Protein AF-A0A6J3MDN6-F1 (afdb_monomer_lite)

Foldseek 3Di:
DDDDDDCAFKAPPHDQDDLVNSLVVVLVVLCVVCVPPLQAADADAEAACRLLSVLLNLLVCVVPPVSSNQSHAHYAYHLYQLQAWDDCLQVCVLQVLRVPDPRMDGNCNHSPCRHHPNVVSVVSSVSSVVVCVVPSHDHAYEFEAEDDFDPPCVVSPDPPDDGHQTHDPVRRDDPSHPHYDYDDHGSVPLVPAPDCPGPSNCVVVVVVVVSVVVVVVVVVVPDDPDPDDDDDDDDDDDDDDDDDDDDDDDDDDDDDDDDDDDDDDDDDDDDDQDDDQPAFPWDFDLPKDWDQPPPPDDDDQFFPAKAAALQRQKIWTHFQVFIWIFGPVCPPVPTLTQGGADDDPPKGWDDWYHYPFKIKTWIDDPQKIKIWIWGRDPDSNDDNVNTDTQDIDIDPSQKYWDEWEWADDPFWIKIWTWMDGNDDPTQATWIWIKIWGPPDDPDRIDIDIDTLQADDPPDDDDDDGRDGHAGGWDYWYAENVRQKIWTWGAHPPQQFIWIWIFGADPVRPDGTDIDIPCVRRVVPVPRDDFFWQDKHWAAAPVRWIKMWIFTQDTPCCVPPQAGAIWIATDDPDGRPDPVLRTDGLRLQGPDDANGWQDKEAQNNNQKIWTAGPQGWIFMFTWDQDPSNYIYGPPRHTHTSPPRDSQAPASNNKYWYARNPFRWIWIAHRSGIIIITGTDGD

Secondary structure (DSSP, 8-state):
---------BSTT-----HHHHHHHHHHHHHHTTTTTTTS-EEEEEETHHHHHHHHHHHHHHHH-HHHHHTEEEEEEES--TT---HHHHTTHHHHHHHTSTT--B-THHHHTTSTT-HHHHHHHHHHHHHHHTSS---EEEEEEE-S-B-GGGGGT-SSSPPB-SS-HHHH--TT-SEEEEESS-TTTTT--SSTT-HHHHHHHHHHHHHHHHHHHHHHT---------------PPP---------------------PPPPPPPP--------------EE-S--EEEE-----SS-S--SEEEE-TTSSEEEEE-SS-EEEEEGGGTTSS--EEPPPP--TT-EEEEEEE-SSEEEEEEEETTEEEEEEEEPPSSTT--GGG--EEEEEE--TTEEEEEEEEEE-SS-EEEEEEEEESSTT--SEEEEEEEE-TT-SSSS--EEEEESS-----S-SS-------SSEEEEEEE-TTSSEEEEEEE-TTT--EEEEEEE--TT-SS---EEE-HHHHHHS-SS-S--EEEEEEEE-TTS-EEEEEEEPPPTTHHHH-S--EEEEE-SSSPPSSTTTT-EE-GGGGSSS-S-EEEEEE-TTSSEEEEEETTS-EEEEE-EE-TTS-EE-SSS--EE-TT--S--S-TTS-EEEE-TTT--EEEE-TT-EEEEE-EE--

Radius of gyration: 30.03 Å; chains: 1; bounding box: 75×97×75 Å

pLDDT: mean 70.14, std 20.91, range [23.02, 98.25]

InterPro domains:
  IPR029058 Alpha/Beta hydrolase fold [G3DSA:3.40.50.1820] (4-197)
  IPR029058 Alpha/Beta hydrolase fold [SSF53474] (26-136)
  IPR052374 SERAC1 [PTHR48182] (1-231)

Structure (mmCIF, N/CA/C/O backbone):
data_AF-A0A6J3MDN6-F1
#
_entry.id   AF-A0A6J3MDN6-F1
#
loop_
_atom_site.group_PDB
_atom_site.id
_atom_site.type_symbol
_atom_site.label_atom_id
_atom_site.label_alt_id
_atom_site.label_comp_id
_atom_site.label_asym_id
_atom_site.label_entity_id
_atom_site.label_seq_id
_atom_site.pdbx_PDB_ins_code
_atom_site.Cartn_x
_atom_site.Cartn_y
_atom_site.Cartn_z
_atom_site.occupancy
_atom_site.B_iso_or_equiv
_atom_site.auth_seq_id
_atom_site.auth_comp_id
_atom_site.auth_asym_id
_atom_site.auth_atom_id
_atom_site.pdbx_PDB_model_num
ATOM 1 N N . MET A 1 1 ? -4.672 9.178 0.310 1.00 64.75 1 MET A N 1
ATOM 2 C CA . MET A 1 1 ? -4.820 10.138 1.426 1.00 64.75 1 MET A CA 1
ATOM 3 C C . MET A 1 1 ? -6.049 9.750 2.227 1.00 64.75 1 MET A C 1
ATOM 5 O O . MET A 1 1 ? -7.086 9.525 1.617 1.00 64.75 1 MET A O 1
ATOM 9 N N . ILE A 1 2 ? -5.933 9.685 3.551 1.00 80.25 2 ILE A N 1
ATOM 10 C CA . ILE A 1 2 ? -7.068 9.626 4.483 1.00 80.25 2 ILE A CA 1
ATOM 11 C C . ILE A 1 2 ? -7.123 10.991 5.181 1.00 80.25 2 ILE A C 1
ATOM 13 O O . ILE A 1 2 ? -6.073 11.559 5.481 1.00 80.25 2 ILE A O 1
ATOM 17 N N . TYR A 1 3 ? -8.317 11.538 5.413 1.00 82.50 3 TYR A N 1
ATOM 18 C CA . TYR A 1 3 ? -8.495 12.761 6.198 1.00 82.50 3 TYR A CA 1
ATOM 19 C C . TYR A 1 3 ? -9.283 12.446 7.470 1.00 82.50 3 TYR A C 1
ATOM 21 O O . TYR A 1 3 ? -10.496 12.259 7.426 1.00 82.50 3 TYR A O 1
ATOM 29 N N . GLY A 1 4 ? -8.568 12.377 8.592 1.00 84.56 4 GLY A N 1
ATOM 30 C CA . GLY A 1 4 ? -9.153 12.363 9.929 1.00 84.56 4 GLY A CA 1
ATOM 31 C C . GLY A 1 4 ? -9.224 13.771 10.519 1.00 84.56 4 GLY A C 1
ATOM 32 O O . GLY A 1 4 ? -8.391 14.632 10.218 1.00 84.56 4 GLY A O 1
ATOM 33 N N . TYR A 1 5 ? -10.211 13.985 11.381 1.00 83.06 5 TYR A N 1
ATOM 34 C CA . TYR A 1 5 ? -10.397 15.188 12.183 1.00 83.06 5 TYR A CA 1
ATOM 35 C C . TYR A 1 5 ? -10.904 14.776 13.566 1.00 83.06 5 TYR A C 1
ATOM 37 O O . TYR A 1 5 ? -11.655 13.810 13.693 1.00 83.06 5 TYR A O 1
ATOM 45 N N . GLU A 1 6 ? -10.485 15.495 14.601 1.00 81.75 6 GLU A N 1
ATOM 46 C CA . GLU A 1 6 ? -10.986 15.270 15.953 1.00 81.75 6 GLU A CA 1
ATOM 47 C C . GLU A 1 6 ? -12.435 15.769 16.044 1.00 81.75 6 GLU A C 1
ATOM 49 O O . GLU A 1 6 ? -12.764 16.886 15.640 1.00 81.75 6 GLU A O 1
ATOM 54 N N . SER A 1 7 ? -13.316 14.898 16.530 1.00 79.00 7 SER A N 1
ATOM 55 C CA . SER A 1 7 ? -14.766 15.117 16.606 1.00 79.00 7 SER A CA 1
ATOM 56 C C . SER A 1 7 ? -15.358 14.547 17.897 1.00 79.00 7 SER A C 1
ATOM 58 O O . SER A 1 7 ? -16.512 14.114 17.936 1.00 79.00 7 SER A O 1
ATOM 60 N N . GLN A 1 8 ? -14.541 14.486 18.951 1.00 84.25 8 GLN A N 1
ATOM 61 C CA . GLN A 1 8 ? -14.957 14.019 20.263 1.00 84.25 8 GLN A CA 1
ATOM 62 C C . GLN A 1 8 ? -15.894 15.049 20.900 1.00 84.25 8 GLN A C 1
ATOM 64 O O . GLN A 1 8 ? -15.487 16.143 21.276 1.00 84.25 8 GLN A O 1
ATOM 69 N N . TRP A 1 9 ? -17.170 14.684 21.005 1.00 84.19 9 TRP A N 1
ATOM 70 C CA . TRP A 1 9 ? -18.239 15.554 21.497 1.00 84.19 9 TRP A CA 1
ATOM 71 C C . TRP A 1 9 ? -18.623 15.275 22.962 1.00 84.19 9 TRP A C 1
ATOM 73 O O . TRP A 1 9 ? -19.384 16.046 23.543 1.00 84.19 9 TRP A O 1
ATOM 83 N N . LYS A 1 10 ? -18.101 14.197 23.572 1.00 83.25 10 LYS A N 1
ATOM 84 C CA . LYS A 1 10 ? -18.264 13.883 25.003 1.00 83.25 10 LYS A CA 1
ATOM 85 C C . LYS A 1 10 ? -16.946 13.493 25.687 1.00 83.25 10 LYS A C 1
ATOM 87 O O . LYS A 1 10 ? -16.038 12.968 25.040 1.00 83.25 10 LYS A O 1
ATOM 92 N N . GLY A 1 11 ? -16.872 13.703 26.998 1.00 84.25 11 GLY A N 1
ATOM 93 C CA . GLY A 1 11 ? -15.732 13.354 27.850 1.00 84.25 11 GLY A CA 1
ATOM 94 C C . GLY A 1 11 ? -14.753 14.517 28.087 1.00 84.25 11 GLY A C 1
ATOM 95 O O . GLY A 1 11 ? -14.971 15.617 27.585 1.00 84.25 11 GLY A O 1
ATOM 96 N N . PRO A 1 12 ? -13.668 14.294 28.852 1.00 73.31 12 PRO A N 1
ATOM 97 C CA . PRO A 1 12 ? -12.763 15.356 29.313 1.00 73.31 12 PRO A CA 1
ATOM 98 C C . PRO A 1 12 ? -11.936 16.023 28.203 1.00 73.31 12 PRO A C 1
ATOM 100 O O . PRO A 1 12 ? -11.346 17.072 28.432 1.00 73.31 12 PRO A O 1
ATOM 103 N N . GLU A 1 13 ? -11.901 15.430 27.008 1.00 79.62 13 GLU A N 1
ATOM 104 C CA . GLU A 1 13 ? -11.239 15.964 25.809 1.00 79.62 13 GLU A CA 1
ATOM 105 C C . GLU A 1 13 ? -12.281 16.396 24.753 1.00 79.62 13 GLU A C 1
ATOM 107 O O . GLU A 1 13 ? -12.046 16.319 23.550 1.00 79.62 13 GLU A O 1
ATOM 112 N N . SER A 1 14 ? -13.481 16.807 25.192 1.00 77.50 14 SER A N 1
ATOM 113 C CA . SER A 1 14 ? -14.555 17.232 24.285 1.00 77.50 14 SER A CA 1
ATOM 114 C C . SER A 1 14 ? -14.257 18.575 23.602 1.00 77.50 14 SER A C 1
ATOM 116 O O . SER A 1 14 ? -13.833 19.544 24.233 1.00 77.50 14 SER A O 1
ATOM 118 N N . LEU A 1 15 ? -14.501 18.644 22.291 1.00 78.31 15 LEU A N 1
ATOM 119 C CA . LEU A 1 15 ? -14.135 19.779 21.445 1.00 78.31 15 LEU A CA 1
ATOM 120 C C . LEU A 1 15 ? -15.362 20.447 20.816 1.00 78.31 15 LEU A C 1
ATOM 122 O O . LEU A 1 15 ? -16.184 19.800 20.167 1.00 78.31 15 LEU A O 1
ATOM 126 N N . THR A 1 16 ? -15.431 21.775 20.910 1.00 79.56 16 THR A N 1
ATOM 127 C CA . THR A 1 16 ? -16.386 22.591 20.146 1.00 79.56 16 THR A CA 1
ATOM 128 C C . THR A 1 16 ? -15.882 22.759 18.709 1.00 79.56 16 THR A C 1
ATOM 130 O O . THR A 1 16 ? -15.115 23.676 18.414 1.00 79.56 16 THR A O 1
ATOM 133 N N . VAL A 1 17 ? -16.294 21.866 17.804 1.00 80.50 17 VAL A N 1
ATOM 134 C CA . VAL A 1 17 ? -15.874 21.871 16.388 1.00 80.50 17 VAL A CA 1
ATOM 135 C C . VAL A 1 17 ? -17.086 21.973 15.461 1.00 80.50 17 VAL A C 1
ATOM 137 O O . VAL A 1 17 ? -18.039 21.210 15.592 1.00 80.50 17 VAL A O 1
ATOM 140 N N . THR A 1 18 ? -17.044 22.884 14.482 1.00 87.12 18 THR A N 1
ATOM 141 C CA . THR A 1 18 ? -18.103 23.020 13.464 1.00 87.12 18 THR A CA 1
ATOM 142 C C . THR A 1 18 ? -17.708 22.396 12.122 1.00 87.12 18 THR A C 1
ATOM 144 O O . THR A 1 18 ? -16.523 22.322 11.781 1.00 87.12 18 THR A O 1
ATOM 147 N N . ILE A 1 19 ? -18.708 22.052 11.295 1.00 91.12 19 ILE A N 1
ATOM 148 C CA . ILE A 1 19 ? -18.512 21.637 9.890 1.00 91.12 19 ILE A CA 1
ATOM 149 C C . ILE A 1 19 ? -17.629 22.647 9.143 1.00 91.12 19 ILE A C 1
ATOM 151 O O . ILE A 1 19 ? -16.761 22.252 8.372 1.00 91.12 19 ILE A O 1
ATOM 155 N N . THR A 1 20 ? -17.812 23.948 9.389 1.00 91.31 20 THR A N 1
ATOM 156 C CA . THR A 1 20 ? -17.046 25.027 8.748 1.00 91.31 20 THR A CA 1
ATOM 157 C C . THR A 1 20 ? -15.558 24.948 9.081 1.00 91.31 20 THR A C 1
ATOM 159 O O . THR A 1 20 ? -14.728 25.069 8.181 1.00 91.31 20 THR A O 1
ATOM 162 N N . ASN A 1 21 ? -15.199 24.693 10.345 1.00 90.69 21 ASN A N 1
ATOM 163 C CA . ASN A 1 21 ? -13.796 24.556 10.749 1.00 90.69 21 ASN A CA 1
ATOM 164 C C . ASN A 1 21 ? -13.150 23.323 10.101 1.00 90.69 21 ASN A C 1
ATOM 166 O O . ASN A 1 21 ? -12.039 23.417 9.575 1.00 90.69 21 ASN A O 1
ATOM 170 N N . ILE A 1 22 ? -13.858 22.189 10.093 1.00 93.12 22 ILE A N 1
ATOM 171 C CA . ILE A 1 22 ? -13.362 20.935 9.509 1.00 93.12 22 ILE A CA 1
ATOM 172 C C . ILE A 1 22 ? -13.231 21.078 7.988 1.00 93.12 22 ILE A C 1
ATOM 174 O O . ILE A 1 22 ? -12.186 20.757 7.431 1.00 93.12 22 ILE A O 1
ATOM 178 N N . ALA A 1 23 ? -14.235 21.634 7.307 1.00 95.00 23 ALA A N 1
ATOM 179 C CA . ALA A 1 23 ? -14.213 21.828 5.860 1.00 95.00 23 ALA A CA 1
ATOM 180 C C . ALA A 1 23 ? -13.116 22.814 5.418 1.00 95.00 23 ALA A C 1
ATOM 182 O O . ALA A 1 23 ? -12.442 22.553 4.424 1.00 95.00 23 ALA A O 1
ATOM 183 N N . HIS A 1 24 ? -12.857 23.896 6.165 1.00 93.94 24 HIS A N 1
ATOM 184 C CA . HIS A 1 24 ? -11.701 24.760 5.891 1.00 93.94 24 HIS A CA 1
ATOM 185 C C . HIS A 1 24 ? -10.365 24.054 6.156 1.00 93.94 24 HIS A C 1
ATOM 187 O O . HIS A 1 24 ? -9.468 24.148 5.324 1.00 93.94 24 HIS A O 1
ATOM 193 N N . SER A 1 25 ? -10.233 23.304 7.255 1.00 93.25 25 SER A N 1
ATOM 194 C CA . SER A 1 25 ? -9.040 22.493 7.551 1.00 93.25 25 SER A CA 1
ATOM 195 C C . SER A 1 25 ? -8.754 21.468 6.443 1.00 93.25 25 SER A C 1
ATOM 197 O O . SER A 1 25 ? -7.619 21.354 5.974 1.00 93.25 25 SER A O 1
ATOM 199 N N . PHE A 1 26 ? -9.792 20.777 5.966 1.00 94.94 26 PHE A N 1
ATOM 200 C CA . PHE A 1 26 ? -9.734 19.871 4.823 1.00 94.94 26 PHE A CA 1
ATOM 201 C C . PHE A 1 26 ? -9.300 20.596 3.548 1.00 94.94 26 PHE A C 1
ATOM 203 O O . PHE A 1 26 ? -8.342 20.161 2.917 1.00 94.94 26 PHE A O 1
ATOM 210 N N . VAL A 1 27 ? -9.943 21.713 3.188 1.00 94.81 27 VAL A N 1
ATOM 211 C CA . VAL A 1 27 ? -9.616 22.475 1.971 1.00 94.81 27 VAL A CA 1
ATOM 212 C C . VAL A 1 27 ? -8.177 22.993 2.001 1.00 94.81 27 VAL A C 1
ATOM 214 O O . VAL A 1 27 ? -7.449 22.772 1.037 1.00 94.81 27 VAL A O 1
ATOM 217 N N . THR A 1 28 ? -7.718 23.594 3.101 1.00 92.44 28 THR A N 1
ATOM 218 C CA . THR A 1 28 ? -6.334 24.084 3.228 1.00 92.44 28 THR A CA 1
ATOM 219 C C . THR A 1 28 ? -5.315 22.952 3.073 1.00 92.44 28 THR A C 1
ATOM 221 O O . THR A 1 28 ? -4.366 23.083 2.300 1.00 92.44 28 THR A O 1
ATOM 224 N N . ARG A 1 29 ? -5.523 21.807 3.743 1.00 90.56 29 ARG A N 1
ATOM 225 C CA . ARG A 1 29 ? -4.635 20.638 3.592 1.00 90.56 29 ARG A CA 1
ATOM 226 C C . ARG A 1 29 ? -4.710 20.040 2.184 1.00 90.56 29 ARG A C 1
ATOM 228 O O . ARG A 1 29 ? -3.683 19.629 1.654 1.00 90.56 29 ARG A O 1
ATOM 235 N N . LEU A 1 30 ? -5.889 20.019 1.564 1.00 91.12 30 LEU A N 1
ATOM 236 C CA . LEU A 1 30 ? -6.087 19.542 0.196 1.00 91.12 30 LEU A CA 1
ATOM 237 C C . LEU A 1 30 ? -5.346 20.413 -0.826 1.00 91.12 30 LEU A C 1
ATOM 239 O O . LEU A 1 30 ? -4.750 19.868 -1.747 1.00 91.12 30 LEU A O 1
ATOM 243 N N . ILE A 1 31 ? -5.353 21.739 -0.667 1.00 89.25 31 ILE A N 1
ATOM 244 C CA . ILE A 1 31 ? -4.628 22.663 -1.552 1.00 89.25 31 ILE A CA 1
ATOM 245 C C . ILE A 1 31 ? -3.118 22.450 -1.424 1.00 89.25 31 ILE A C 1
ATOM 247 O O . ILE A 1 31 ? -2.460 22.237 -2.438 1.00 89.25 31 ILE A O 1
ATOM 251 N N . ALA A 1 32 ? -2.583 22.399 -0.200 1.00 85.81 32 ALA A N 1
ATOM 252 C CA . ALA A 1 32 ? -1.160 22.130 0.035 1.00 85.81 32 ALA A CA 1
ATOM 253 C C . ALA A 1 32 ? -0.716 20.772 -0.552 1.00 85.81 32 ALA A C 1
ATOM 255 O O . ALA A 1 32 ? 0.330 20.664 -1.181 1.00 85.81 32 ALA A O 1
ATOM 256 N N . GLN A 1 33 ? -1.551 19.733 -0.440 1.00 82.44 33 GLN A N 1
ATOM 257 C CA . GLN A 1 33 ? -1.310 18.427 -1.075 1.00 82.44 33 GLN A CA 1
ATOM 258 C C . GLN A 1 33 ? -1.464 18.435 -2.612 1.00 82.44 33 GLN A C 1
ATOM 260 O O . GLN A 1 33 ? -1.133 17.445 -3.266 1.00 82.44 33 GLN A O 1
ATOM 265 N N . ARG A 1 34 ? -1.982 19.516 -3.210 1.00 80.88 34 ARG A N 1
ATOM 266 C CA . ARG A 1 34 ? -2.258 19.633 -4.653 1.00 80.88 34 ARG A CA 1
ATOM 267 C C . ARG A 1 34 ? -1.431 20.668 -5.393 1.00 80.88 34 ARG A C 1
ATOM 269 O O . ARG A 1 34 ? -1.434 20.608 -6.618 1.00 80.88 34 ARG A O 1
ATOM 276 N N . GLU A 1 35 ? -0.710 21.539 -4.703 1.00 71.25 35 GLU A N 1
ATOM 277 C CA . GLU A 1 35 ? 0.215 22.524 -5.279 1.00 71.25 35 GLU A CA 1
ATOM 278 C C . GLU A 1 35 ? 1.089 21.922 -6.398 1.00 71.25 35 GLU A C 1
ATOM 280 O O . GLU A 1 35 ? 1.157 22.448 -7.506 1.00 71.25 35 GLU A O 1
ATOM 285 N N . HIS A 1 36 ? 1.618 20.721 -6.157 1.00 56.50 36 HIS A N 1
ATOM 286 C CA . HIS A 1 36 ? 2.490 19.991 -7.080 1.00 56.50 36 HIS A CA 1
ATOM 287 C C . HIS A 1 36 ? 1.754 19.071 -8.079 1.00 56.50 36 HIS A C 1
ATOM 289 O O . HIS A 1 36 ? 2.370 18.531 -8.991 1.00 56.50 36 HIS A O 1
ATOM 295 N N . SER A 1 37 ? 0.437 18.875 -7.940 1.00 65.00 37 SER A N 1
ATOM 296 C CA . SER A 1 37 ? -0.338 17.898 -8.729 1.00 65.00 37 SER A CA 1
ATOM 297 C C . SER A 1 37 ? -1.738 18.416 -9.130 1.00 65.00 37 SER A C 1
ATOM 299 O O . SER A 1 37 ? -2.690 17.650 -9.304 1.00 65.00 37 SER A O 1
ATOM 301 N N . GLY A 1 38 ? -1.878 19.735 -9.317 1.00 64.06 38 GLY A N 1
ATOM 302 C CA . GLY A 1 38 ? -3.159 20.455 -9.427 1.00 64.06 38 GLY A CA 1
ATOM 303 C C . GLY A 1 38 ? -4.110 20.017 -10.552 1.00 64.06 38 GLY A C 1
ATOM 304 O O . GLY A 1 38 ? -5.317 20.229 -10.446 1.00 64.06 38 GLY A O 1
ATOM 305 N N . LYS A 1 39 ? -3.617 19.320 -11.587 1.00 71.25 39 LYS A N 1
ATOM 306 C CA . LYS A 1 39 ? -4.426 18.755 -12.693 1.00 71.25 39 LYS A CA 1
ATOM 307 C C . LYS A 1 39 ? -4.734 17.252 -12.550 1.00 71.25 39 LYS A C 1
ATOM 309 O O . LYS A 1 39 ? -5.335 16.661 -13.448 1.00 71.25 39 LYS A O 1
ATOM 314 N N . ARG A 1 40 ? -4.317 16.599 -11.457 1.00 84.19 40 ARG A N 1
ATOM 315 C CA . ARG A 1 40 ? -4.573 15.169 -11.192 1.00 84.19 40 ARG A CA 1
ATOM 316 C C . ARG A 1 40 ? -6.034 14.967 -10.754 1.00 84.19 40 ARG A C 1
ATOM 318 O O . ARG A 1 40 ? -6.407 15.576 -9.746 1.00 84.19 40 ARG A O 1
ATOM 325 N N . PRO A 1 41 ? -6.849 14.155 -11.461 1.00 90.38 41 PRO A N 1
ATOM 326 C CA . PRO A 1 41 ? -8.233 13.889 -11.068 1.00 90.38 41 PRO A CA 1
ATOM 327 C C . PRO A 1 41 ? -8.336 13.247 -9.682 1.00 90.38 41 PRO A C 1
ATOM 329 O O . PRO A 1 41 ? -7.453 12.486 -9.287 1.00 90.38 41 PRO A O 1
ATOM 332 N N . MET A 1 42 ? -9.420 13.533 -8.966 1.00 93.69 42 MET A N 1
ATOM 333 C CA . MET A 1 42 ? -9.696 13.016 -7.625 1.00 93.69 42 MET A CA 1
ATOM 334 C C . MET A 1 42 ? -11.034 12.291 -7.562 1.00 93.69 42 MET A C 1
ATOM 336 O O . MET A 1 42 ? -12.020 12.728 -8.156 1.00 93.69 42 MET A O 1
ATOM 340 N N . ILE A 1 43 ? -11.056 11.218 -6.778 1.00 96.06 43 ILE A N 1
ATOM 341 C CA . ILE A 1 43 ? -12.267 10.555 -6.305 1.00 96.06 43 ILE A CA 1
ATOM 342 C C . ILE A 1 43 ? -12.206 10.635 -4.784 1.00 96.06 43 ILE A C 1
ATOM 344 O O . ILE A 1 43 ? -11.225 10.185 -4.191 1.00 96.06 43 ILE A O 1
ATOM 348 N N . PHE A 1 44 ? -13.218 11.227 -4.159 1.00 97.50 44 PHE A N 1
ATOM 349 C CA . PHE A 1 44 ? -13.346 11.227 -2.705 1.00 97.50 44 PHE A CA 1
ATOM 350 C C . PHE A 1 44 ? -14.300 10.127 -2.260 1.00 97.50 44 PHE A C 1
ATOM 352 O O . PHE A 1 44 ? -15.334 9.909 -2.888 1.00 97.50 44 PHE A O 1
ATOM 359 N N . VAL A 1 45 ? -13.956 9.468 -1.156 1.00 97.12 45 VAL A N 1
ATOM 360 C CA . VAL A 1 45 ? -14.808 8.496 -0.470 1.00 97.12 45 VAL A CA 1
ATOM 361 C C . VAL A 1 45 ? -15.047 9.016 0.943 1.00 97.12 45 VAL A C 1
ATOM 363 O O . VAL A 1 45 ? -14.091 9.355 1.640 1.00 97.12 45 VAL A O 1
ATOM 366 N N . ALA A 1 46 ? -16.308 9.116 1.348 1.00 97.12 46 ALA A N 1
ATOM 367 C CA . ALA A 1 46 ? -16.723 9.679 2.625 1.00 97.12 46 ALA A CA 1
ATOM 368 C C . ALA A 1 46 ? -17.843 8.849 3.265 1.00 97.12 46 ALA A C 1
ATOM 370 O O . ALA A 1 46 ? -18.681 8.266 2.581 1.00 97.12 46 ALA A O 1
ATOM 371 N N . HIS A 1 47 ? -17.865 8.817 4.595 1.00 95.00 47 HIS A N 1
ATOM 372 C CA . HIS A 1 47 ? -18.843 8.084 5.402 1.00 95.00 47 HIS A CA 1
ATOM 373 C C . HIS A 1 47 ? -19.467 9.019 6.438 1.00 95.00 47 HIS A C 1
ATOM 375 O O . HIS A 1 47 ? -18.777 9.896 6.968 1.00 95.00 47 HIS A O 1
ATOM 381 N N . CYS A 1 48 ? -20.764 8.841 6.711 1.00 92.75 48 CYS A N 1
ATOM 382 C CA . CYS A 1 48 ? -21.510 9.589 7.722 1.00 92.75 48 CYS A CA 1
ATOM 383 C C . CYS A 1 48 ? -21.271 11.115 7.583 1.00 92.75 48 CYS A C 1
ATOM 385 O O . CYS A 1 48 ? -21.322 11.663 6.474 1.00 92.75 48 CYS A O 1
ATOM 387 N N . PHE A 1 49 ? -20.961 11.791 8.693 1.00 92.56 49 PHE A N 1
ATOM 388 C CA . PHE A 1 49 ? -20.646 13.218 8.813 1.00 92.56 49 PHE A CA 1
ATOM 389 C C . PHE A 1 49 ? -19.539 13.699 7.860 1.00 92.56 49 PHE A C 1
ATOM 391 O O . PHE A 1 49 ? -19.582 14.834 7.381 1.00 92.56 49 PHE A O 1
ATOM 398 N N . GLY A 1 50 ? -18.572 12.836 7.527 1.00 94.50 50 GLY A N 1
ATOM 399 C CA . GLY A 1 50 ? -17.487 13.168 6.603 1.00 94.50 50 GLY A CA 1
ATOM 400 C C . GLY A 1 50 ? -17.992 13.575 5.214 1.00 94.50 50 GLY A C 1
ATOM 401 O O . GLY A 1 50 ? -17.356 14.385 4.545 1.00 94.50 50 GLY A O 1
ATOM 402 N N . GLY A 1 51 ? -19.166 13.087 4.797 1.00 96.56 51 GLY A N 1
ATOM 403 C CA . GLY A 1 51 ? -19.794 13.509 3.545 1.00 96.56 51 GLY A CA 1
ATOM 404 C C . GLY A 1 51 ? -20.372 14.928 3.596 1.00 96.56 51 GLY A C 1
ATOM 405 O O . GLY A 1 51 ? -20.278 15.647 2.605 1.00 96.56 51 GLY A O 1
ATOM 406 N N . ILE A 1 52 ? -20.877 15.375 4.753 1.00 96.38 52 ILE A N 1
ATOM 407 C CA . ILE A 1 52 ? -21.358 16.755 4.959 1.00 96.38 52 ILE A CA 1
ATOM 408 C C . ILE A 1 52 ? -20.174 17.731 4.926 1.00 96.38 52 ILE A C 1
ATOM 410 O O . ILE A 1 52 ? -20.212 18.753 4.237 1.00 96.38 52 ILE A O 1
ATOM 414 N N . VAL A 1 53 ? -19.081 17.378 5.614 1.00 96.25 53 VAL A N 1
ATOM 415 C CA . VAL A 1 53 ? -17.795 18.093 5.539 1.00 96.25 53 VAL A CA 1
ATOM 416 C C . VAL A 1 53 ? -17.317 18.194 4.090 1.00 96.25 53 VAL A C 1
ATOM 418 O O . VAL A 1 53 ? -16.910 19.272 3.653 1.00 96.25 53 VAL A O 1
ATOM 421 N N . LEU A 1 54 ? -17.406 17.099 3.330 1.00 97.62 54 LEU A N 1
ATOM 422 C CA . LEU A 1 54 ? -16.981 17.048 1.936 1.00 97.62 54 LEU A CA 1
ATOM 423 C C . LEU A 1 54 ? -17.823 17.961 1.034 1.00 97.62 54 LEU A C 1
ATOM 425 O O . LEU A 1 54 ? -17.243 18.726 0.268 1.00 97.62 54 LEU A O 1
ATOM 429 N N . ILE A 1 55 ? -19.159 17.962 1.135 1.00 97.06 55 ILE A N 1
ATOM 430 C CA . ILE A 1 55 ? -19.982 18.871 0.316 1.00 97.06 55 ILE A CA 1
ATOM 431 C C . ILE A 1 55 ? -19.801 20.344 0.717 1.00 97.06 55 ILE A C 1
ATOM 433 O O . ILE A 1 55 ? -19.714 21.203 -0.163 1.00 97.06 55 ILE A O 1
ATOM 437 N N . LYS A 1 56 ? -19.597 20.656 2.008 1.00 96.88 56 LYS A N 1
ATOM 438 C CA . LYS A 1 56 ? -19.205 22.013 2.434 1.00 96.88 56 LYS A CA 1
ATOM 439 C C . LYS A 1 56 ? -17.844 22.413 1.861 1.00 96.88 56 LYS A C 1
ATOM 441 O O . LYS A 1 56 ? -17.679 23.557 1.438 1.00 96.88 56 LYS A O 1
ATOM 446 N N . ALA A 1 57 ? -16.889 21.487 1.797 1.00 97.19 57 ALA A N 1
ATOM 447 C CA . ALA A 1 57 ? -15.603 21.720 1.154 1.00 97.19 57 ALA A CA 1
ATOM 448 C C . ALA A 1 57 ? -15.742 21.992 -0.352 1.00 97.19 57 ALA A C 1
ATOM 450 O O . ALA A 1 57 ? -15.087 22.904 -0.846 1.00 97.19 57 ALA A O 1
ATOM 451 N N . MET A 1 58 ? -16.626 21.294 -1.075 1.00 96.81 58 MET A N 1
ATOM 452 C CA . MET A 1 58 ? -16.891 21.581 -2.497 1.00 96.81 58 MET A CA 1
ATOM 453 C C . MET A 1 58 ? -17.430 23.002 -2.707 1.00 96.81 58 MET A C 1
ATOM 455 O O . MET A 1 58 ? -16.972 23.699 -3.614 1.00 96.81 58 MET A O 1
ATOM 459 N N . ASN A 1 59 ? -18.316 23.474 -1.824 1.00 95.31 59 ASN A N 1
ATOM 460 C CA . ASN A 1 59 ? -18.811 24.853 -1.854 1.00 95.31 59 ASN A CA 1
ATOM 461 C C . ASN A 1 59 ? -17.669 25.866 -1.613 1.00 95.31 59 ASN A C 1
ATOM 463 O O . ASN A 1 59 ? -17.545 26.838 -2.349 1.00 95.31 59 ASN A O 1
ATOM 467 N N . ILE A 1 60 ? -16.770 25.608 -0.654 1.00 95.88 60 ILE A N 1
ATOM 468 C CA . ILE A 1 60 ? -15.592 26.464 -0.400 1.00 95.88 60 ILE A CA 1
ATOM 469 C C . ILE A 1 60 ? -14.605 26.443 -1.587 1.00 95.88 60 ILE A C 1
ATOM 471 O O . ILE A 1 60 ? -14.027 27.475 -1.933 1.00 95.88 60 ILE A O 1
ATOM 475 N N . LEU A 1 61 ? -14.405 25.284 -2.226 1.00 93.75 61 LEU A N 1
ATOM 476 C CA . LEU A 1 61 ? -13.533 25.133 -3.396 1.00 93.75 61 LEU A CA 1
ATOM 477 C C . LEU A 1 61 ? -14.085 25.866 -4.621 1.00 93.75 61 LEU A C 1
ATOM 479 O O . LEU A 1 61 ? -13.308 26.483 -5.340 1.00 93.75 61 LEU A O 1
ATOM 483 N N . LYS A 1 62 ? -15.403 25.863 -4.849 1.00 91.62 62 LYS A N 1
ATOM 484 C CA . LYS A 1 62 ? -16.048 26.655 -5.911 1.00 91.62 62 LYS A CA 1
ATOM 485 C C . LYS A 1 62 ? -15.640 28.127 -5.845 1.00 91.62 62 LYS A C 1
ATOM 487 O O . LYS A 1 62 ? -15.234 28.686 -6.862 1.00 91.62 62 LYS A O 1
ATOM 492 N N . ASP A 1 63 ? -15.738 28.721 -4.659 1.00 85.12 63 ASP A N 1
ATOM 493 C CA . ASP A 1 63 ? -15.598 30.166 -4.470 1.00 85.12 63 ASP A CA 1
ATOM 494 C C . ASP A 1 63 ? -14.131 30.637 -4.458 1.00 85.12 63 ASP A C 1
ATOM 496 O O . ASP A 1 63 ? -13.868 31.813 -4.704 1.00 85.12 63 ASP A O 1
ATOM 500 N N . LYS A 1 64 ? -13.168 29.743 -4.168 1.00 84.62 64 LYS A N 1
ATOM 501 C CA . LYS A 1 64 ? -11.746 30.108 -3.979 1.00 84.62 64 LYS A CA 1
ATOM 502 C C . LYS A 1 64 ? -10.737 29.342 -4.846 1.00 84.62 64 LYS A C 1
ATOM 504 O O . LYS A 1 64 ? -9.680 29.884 -5.150 1.00 84.62 64 LYS A O 1
ATOM 509 N N . HIS A 1 65 ? -11.042 28.109 -5.253 1.00 88.38 65 HIS A N 1
ATOM 510 C CA . HIS A 1 65 ? -10.119 27.173 -5.920 1.00 88.38 65 HIS A CA 1
ATOM 511 C C . HIS A 1 65 ? -10.859 26.331 -6.978 1.00 88.38 65 HIS A C 1
ATOM 513 O O . HIS A 1 65 ? -10.927 25.098 -6.912 1.00 88.38 65 HIS A O 1
ATOM 519 N N . SER A 1 66 ? -11.493 27.010 -7.944 1.00 87.44 66 SER A N 1
ATOM 520 C CA . SER A 1 66 ? -12.373 26.358 -8.932 1.00 87.44 66 SER A CA 1
ATOM 521 C C . SER A 1 66 ? -11.650 25.365 -9.857 1.00 87.44 66 SER A C 1
ATOM 523 O O . SER A 1 66 ? -12.287 24.510 -10.467 1.00 87.44 66 SER A O 1
ATOM 525 N N . ASP A 1 67 ? -10.326 25.455 -9.959 1.00 86.94 67 ASP A N 1
ATOM 526 C CA . ASP A 1 67 ? -9.432 24.510 -10.628 1.00 86.94 67 ASP A CA 1
ATOM 527 C C . ASP A 1 67 ? -9.312 23.187 -9.849 1.00 86.94 67 ASP A C 1
ATOM 529 O O . ASP A 1 67 ? -9.472 22.110 -10.429 1.00 86.94 67 ASP A O 1
ATOM 533 N N . VAL A 1 68 ? -9.136 23.261 -8.524 1.00 90.69 68 VAL A N 1
ATOM 534 C CA . VAL A 1 68 ? -9.137 22.103 -7.620 1.00 90.69 68 VAL A CA 1
ATOM 535 C C . VAL A 1 68 ? -10.508 21.434 -7.627 1.00 90.69 68 VAL A C 1
ATOM 537 O O . VAL A 1 68 ? -10.572 20.206 -7.696 1.00 90.69 68 VAL A O 1
ATOM 540 N N . LEU A 1 69 ? -11.595 22.218 -7.643 1.00 92.69 69 LEU A N 1
ATOM 541 C CA . LEU A 1 69 ? -12.952 21.691 -7.813 1.00 92.69 69 LEU A CA 1
ATOM 542 C C . LEU A 1 69 ? -13.103 20.942 -9.146 1.00 92.69 69 LEU A C 1
ATOM 544 O O . LEU A 1 69 ? -13.540 19.797 -9.153 1.00 92.69 69 LEU A O 1
ATOM 548 N N . LYS A 1 70 ? -12.684 21.535 -10.273 1.00 90.00 70 LYS A N 1
ATOM 549 C CA . LYS A 1 70 ? -12.750 20.903 -11.609 1.00 90.00 70 LYS A CA 1
ATOM 550 C C . LYS A 1 70 ? -11.935 19.611 -11.721 1.00 90.00 70 LYS A C 1
ATOM 552 O O . LYS A 1 70 ? -12.208 18.806 -12.609 1.00 90.00 70 LYS A O 1
ATOM 557 N N . ALA A 1 71 ? -10.962 19.394 -10.838 1.00 91.38 71 ALA A N 1
ATOM 558 C CA . ALA A 1 71 ? -10.237 18.133 -10.738 1.00 91.38 71 ALA A CA 1
ATOM 559 C C . ALA A 1 71 ? -10.972 17.052 -9.918 1.00 91.38 71 ALA A C 1
ATOM 561 O O . ALA A 1 71 ? -10.579 15.886 -9.976 1.00 91.38 71 ALA A O 1
ATOM 562 N N . VAL A 1 72 ? -12.034 17.381 -9.178 1.00 93.88 72 VAL A N 1
ATOM 563 C CA . VAL A 1 72 ? -12.905 16.388 -8.534 1.00 93.88 72 VAL A CA 1
ATOM 564 C C . VAL A 1 72 ? -13.772 15.730 -9.600 1.00 93.88 72 VAL A C 1
ATOM 566 O O . VAL A 1 72 ? -14.630 16.375 -10.196 1.00 93.88 72 VAL A O 1
ATOM 569 N N . ALA A 1 73 ? -13.536 14.444 -9.836 1.00 94.75 73 ALA A N 1
ATOM 570 C CA . ALA A 1 73 ? -14.220 13.651 -10.850 1.00 94.75 73 ALA A CA 1
ATOM 571 C C . ALA A 1 73 ? -15.166 12.594 -10.257 1.00 94.75 73 ALA A C 1
ATOM 573 O O . ALA A 1 73 ? -16.021 12.085 -10.976 1.00 94.75 73 ALA A O 1
ATOM 574 N N . GLY A 1 74 ? -15.033 12.277 -8.965 1.00 96.38 74 GLY A N 1
ATOM 575 C CA . GLY A 1 74 ? -15.919 11.351 -8.264 1.00 96.38 74 GLY A CA 1
ATOM 576 C C . GLY A 1 74 ? -16.147 11.725 -6.803 1.00 96.38 74 GLY A C 1
ATOM 577 O O . GLY A 1 74 ? -15.228 12.182 -6.119 1.00 96.38 74 GLY A O 1
ATOM 578 N N . LEU A 1 75 ? -17.366 11.491 -6.329 1.00 97.94 75 LEU A N 1
ATOM 579 C CA . LEU A 1 75 ? -17.796 11.651 -4.944 1.00 97.94 75 LEU A CA 1
ATOM 580 C C . LEU A 1 75 ? -18.574 10.396 -4.533 1.00 97.94 75 LEU A C 1
ATOM 582 O O . LEU A 1 75 ? -19.613 10.096 -5.113 1.00 97.94 75 LEU A O 1
ATOM 586 N N . VAL A 1 76 ? -18.070 9.659 -3.548 1.00 98.12 76 VAL A N 1
ATOM 587 C CA . VAL A 1 76 ? -18.666 8.408 -3.066 1.00 98.12 76 VAL A CA 1
ATOM 588 C C . VAL A 1 76 ? -19.041 8.568 -1.600 1.00 98.12 76 VAL A C 1
ATOM 590 O O . VAL A 1 76 ? -18.180 8.839 -0.764 1.00 98.12 76 VAL A O 1
ATOM 593 N N . PHE A 1 77 ? -20.320 8.390 -1.291 1.00 98.25 77 PHE A N 1
ATOM 594 C CA . PHE A 1 77 ? -20.898 8.627 0.027 1.00 98.25 77 PHE A CA 1
ATOM 595 C C . PHE A 1 77 ? -21.483 7.343 0.616 1.00 98.25 77 PHE A C 1
ATOM 597 O O . PHE A 1 77 ? -22.234 6.641 -0.055 1.00 98.25 77 PHE A O 1
ATOM 604 N N . PHE A 1 78 ? -21.182 7.072 1.884 1.00 97.69 78 PHE A N 1
ATOM 605 C CA . PHE A 1 78 ? -21.744 5.971 2.669 1.00 97.69 78 PHE A CA 1
ATOM 606 C C . PHE A 1 78 ? -22.568 6.531 3.826 1.00 97.69 78 PHE A C 1
ATOM 608 O O . PHE A 1 78 ? -22.004 7.099 4.764 1.00 97.69 78 PHE A O 1
ATOM 615 N N . GLY A 1 79 ? -23.893 6.387 3.763 1.00 96.56 79 GLY A N 1
ATOM 616 C CA . GLY A 1 79 ? -24.803 6.767 4.847 1.00 96.56 79 GLY A CA 1
ATOM 617 C C . GLY A 1 79 ? -24.701 8.238 5.258 1.00 96.56 79 GLY A C 1
ATOM 618 O O . GLY A 1 79 ? -24.917 8.560 6.419 1.00 96.56 79 GLY A O 1
ATOM 619 N N . THR A 1 80 ? -24.301 9.141 4.361 1.00 97.44 80 THR A N 1
ATOM 620 C CA . THR A 1 80 ? -24.127 10.559 4.702 1.00 97.44 80 THR A CA 1
ATOM 621 C C . THR A 1 80 ? -25.488 11.211 4.969 1.00 97.44 80 THR A C 1
ATOM 623 O O . THR A 1 80 ? -26.305 11.230 4.056 1.00 97.44 80 THR A O 1
ATOM 626 N N . PRO A 1 81 ? -25.748 11.769 6.168 1.00 96.00 81 PRO A N 1
ATOM 627 C CA . PRO A 1 81 ? -27.043 12.362 6.502 1.00 96.00 81 PRO A CA 1
ATOM 628 C C . PRO A 1 81 ? -27.219 13.747 5.868 1.00 96.00 81 PRO A C 1
ATOM 630 O O . PRO A 1 81 ? -27.146 14.765 6.550 1.00 96.00 81 PRO A O 1
ATOM 633 N N . PHE A 1 82 ? -27.448 13.810 4.555 1.00 95.19 82 PHE A N 1
ATOM 634 C CA . PHE A 1 82 ? -27.593 15.073 3.822 1.00 95.19 82 PHE A CA 1
ATOM 635 C C . PHE A 1 82 ? -28.785 15.915 4.294 1.00 95.19 82 PHE A C 1
ATOM 637 O O . PHE A 1 82 ? -28.746 17.134 4.173 1.00 95.19 82 PHE A O 1
ATOM 644 N N . ARG A 1 83 ? -29.827 15.272 4.835 1.00 94.06 83 ARG A N 1
ATOM 645 C CA . ARG A 1 83 ? -31.052 15.897 5.369 1.00 94.06 83 ARG A CA 1
ATOM 646 C C . ARG A 1 83 ? -31.267 15.571 6.854 1.00 94.06 83 ARG A C 1
ATOM 648 O O . ARG A 1 83 ? -32.398 15.553 7.327 1.00 94.06 83 ARG A O 1
ATOM 655 N N . GLY A 1 84 ? -30.181 15.270 7.564 1.00 93.38 84 GLY A N 1
ATOM 656 C CA . GLY A 1 84 ? -30.181 14.912 8.980 1.00 93.38 84 GLY A CA 1
ATOM 657 C C . GLY A 1 84 ? -30.219 13.404 9.255 1.00 93.38 84 GLY A C 1
ATOM 658 O O . GLY A 1 84 ? -30.419 12.575 8.363 1.00 93.38 84 GLY A O 1
ATOM 659 N N . VAL A 1 85 ? -29.952 13.041 10.504 1.00 92.19 85 VAL A N 1
ATOM 660 C CA . VAL A 1 85 ? -30.049 11.679 11.047 1.00 92.19 85 VAL A CA 1
ATOM 661 C C . VAL A 1 85 ? -31.445 11.439 11.618 1.00 92.19 85 VAL A C 1
ATOM 663 O O . VAL A 1 85 ? -32.187 12.376 11.884 1.00 92.19 85 VAL A O 1
ATOM 666 N N . ASN A 1 86 ? -31.780 10.179 11.858 1.00 90.12 86 ASN A N 1
ATOM 667 C CA . ASN A 1 86 ? -33.052 9.727 12.409 1.00 90.12 86 ASN A CA 1
ATOM 668 C C . ASN A 1 86 ? -32.949 9.445 13.929 1.00 90.12 86 ASN A C 1
ATOM 670 O O . ASN A 1 86 ? -31.868 9.494 14.523 1.00 90.12 86 ASN A O 1
ATOM 674 N N . GLY A 1 87 ? -34.083 9.134 14.564 1.00 87.75 87 GLY A N 1
ATOM 675 C CA . GLY A 1 87 ? -34.121 8.444 15.857 1.00 87.75 87 GLY A CA 1
ATOM 676 C C . GLY A 1 87 ? -33.515 9.211 17.039 1.00 87.75 87 GLY A C 1
ATOM 677 O O . GLY A 1 87 ? -33.684 10.427 17.174 1.00 87.75 87 GLY A O 1
ATOM 678 N N . ALA A 1 88 ? -32.824 8.489 17.921 1.00 81.81 88 ALA A N 1
ATOM 679 C CA . ALA A 1 88 ? -32.273 9.006 19.174 1.00 81.81 88 ALA A CA 1
ATOM 680 C C . ALA A 1 88 ? -31.218 10.106 18.980 1.00 81.81 88 ALA A C 1
ATOM 682 O O . ALA A 1 88 ? -31.041 10.961 19.855 1.00 81.81 88 ALA A O 1
ATOM 683 N N . MET A 1 89 ? -30.520 10.108 17.839 1.00 83.12 89 MET A N 1
ATOM 684 C CA . MET A 1 89 ? -29.561 11.161 17.501 1.00 83.12 89 MET A CA 1
ATOM 685 C C . MET A 1 89 ? -30.270 12.448 17.049 1.00 83.12 89 MET A C 1
ATOM 687 O O . MET A 1 89 ? -29.903 13.525 17.515 1.00 83.12 89 MET A O 1
ATOM 691 N N . SER A 1 90 ? -31.329 12.341 16.236 1.00 87.00 90 SER A N 1
ATOM 692 C CA . SER A 1 90 ? -32.116 13.498 15.770 1.00 87.00 90 SER A CA 1
ATOM 693 C C . SER A 1 90 ? -32.880 14.166 16.913 1.00 87.00 90 SER A C 1
ATOM 695 O O . SER A 1 90 ? -32.798 15.373 17.134 1.00 87.00 90 SER A O 1
ATOM 697 N N . ASN A 1 91 ? -33.534 13.355 17.746 1.00 86.62 91 ASN A N 1
ATOM 698 C CA . ASN A 1 91 ? -34.333 13.829 18.877 1.00 86.62 91 ASN A CA 1
ATOM 699 C C . ASN A 1 91 ? -33.480 14.320 20.067 1.00 86.62 91 ASN A C 1
ATOM 701 O O . ASN A 1 91 ? -34.012 14.575 21.145 1.00 86.62 91 ASN A O 1
ATOM 705 N N . GLY A 1 92 ? -32.151 14.415 19.917 1.00 84.75 92 GLY A N 1
ATOM 706 C CA . GLY A 1 92 ? -31.222 14.877 20.955 1.00 84.75 92 GLY A CA 1
ATOM 707 C C . GLY A 1 92 ? -31.064 13.936 22.156 1.00 84.75 92 GLY A C 1
ATOM 708 O O . GLY A 1 92 ? -30.330 14.262 23.090 1.00 84.75 92 GLY A O 1
ATOM 709 N N . GLN A 1 93 ? -31.699 12.762 22.140 1.00 87.44 93 GLN A N 1
ATOM 710 C CA . GLN A 1 93 ? -31.729 11.826 23.267 1.00 87.44 93 GLN A CA 1
ATOM 711 C C . GLN A 1 93 ? -30.332 11.308 23.630 1.00 87.44 93 GLN A C 1
ATOM 713 O O . GLN A 1 93 ? -30.047 11.122 24.808 1.00 87.44 93 GLN A O 1
ATOM 718 N N . LEU A 1 94 ? -29.429 11.146 22.655 1.00 86.00 94 LEU A N 1
ATOM 719 C CA . LEU A 1 94 ? -28.026 10.792 22.921 1.00 86.00 94 LEU A CA 1
ATOM 720 C C . LEU A 1 94 ? -27.263 11.903 23.658 1.00 86.00 94 LEU A C 1
ATOM 722 O O . LEU A 1 94 ? -26.489 11.612 24.566 1.00 86.00 94 LEU A O 1
ATOM 726 N N . VAL A 1 95 ? -27.483 13.172 23.297 1.00 87.88 95 VAL A N 1
ATOM 727 C CA . VAL A 1 95 ? -26.853 14.319 23.977 1.00 87.88 95 VAL A CA 1
ATOM 728 C C . VAL A 1 95 ? -27.319 14.383 25.427 1.00 87.88 95 VAL A C 1
ATOM 730 O O . VAL A 1 95 ? -26.512 14.570 26.335 1.00 87.88 95 VAL A O 1
ATOM 733 N N . GLU A 1 96 ? -28.615 14.180 25.648 1.00 88.38 96 GLU A N 1
ATOM 734 C CA . GLU A 1 96 ? -29.206 14.208 26.981 1.00 88.38 96 GLU A CA 1
ATOM 735 C C . GLU A 1 96 ? -28.772 12.999 27.827 1.00 88.38 96 GLU A C 1
ATOM 737 O O . GLU A 1 96 ? -28.325 13.160 28.961 1.00 88.38 96 GLU A O 1
ATOM 742 N N . ARG A 1 97 ? -28.744 11.795 27.243 1.00 86.75 97 ARG A N 1
ATOM 743 C CA . ARG A 1 97 ? -28.226 10.586 27.899 1.00 86.75 97 ARG A CA 1
ATOM 744 C C . ARG A 1 97 ? -26.746 10.709 28.278 1.00 86.75 97 ARG A C 1
ATOM 746 O O . ARG A 1 97 ? -26.363 10.177 29.316 1.00 86.75 97 ARG A O 1
ATOM 753 N N . ALA A 1 98 ? -25.933 11.408 27.478 1.00 86.44 98 ALA A N 1
ATOM 754 C CA . ALA A 1 98 ? -24.523 11.671 27.776 1.00 86.44 98 ALA A CA 1
ATOM 755 C C . ALA A 1 98 ? -24.328 12.672 28.928 1.00 86.44 98 ALA A C 1
ATOM 757 O O . ALA A 1 98 ? -23.452 12.465 29.760 1.00 86.44 98 ALA A O 1
ATOM 758 N N . ARG A 1 99 ? -25.161 13.719 29.028 1.00 88.12 99 ARG A N 1
ATOM 759 C CA . ARG A 1 99 ? -25.136 14.679 30.156 1.00 88.12 99 ARG A CA 1
ATOM 760 C C . ARG A 1 99 ? -25.485 14.044 31.501 1.00 88.12 99 ARG A C 1
ATOM 762 O O . ARG A 1 99 ? -25.092 14.554 32.541 1.00 88.12 99 ARG A O 1
ATOM 769 N N . GLN A 1 100 ? -26.225 12.939 31.472 1.00 86.06 100 GLN A N 1
ATOM 770 C CA . GLN A 1 100 ? -26.610 12.156 32.648 1.00 86.06 100 GLN A CA 1
ATOM 771 C C . GLN A 1 100 ? -25.528 11.143 33.075 1.00 86.06 100 GLN A C 1
ATOM 773 O O . GLN A 1 100 ? -25.765 10.337 33.975 1.00 86.06 100 GLN A O 1
ATOM 778 N N . GLN A 1 101 ? -24.355 11.141 32.428 1.00 83.25 101 GLN A N 1
ATOM 779 C CA . GLN A 1 101 ? -23.197 10.336 32.820 1.00 83.25 101 GLN A CA 1
ATOM 780 C C . GLN A 1 101 ? -22.224 11.197 33.636 1.00 83.25 101 GLN A C 1
ATOM 782 O O . GLN A 1 101 ? -21.786 12.252 33.180 1.00 83.25 101 GLN A O 1
ATOM 787 N N . ASP A 1 102 ? -21.876 10.737 34.840 1.00 72.12 102 ASP A N 1
ATOM 788 C CA . ASP A 1 102 ? -20.984 11.476 35.737 1.00 72.12 102 ASP A CA 1
ATOM 789 C C . ASP A 1 102 ? -19.588 11.696 35.115 1.00 72.12 102 ASP A C 1
ATOM 791 O O . ASP A 1 102 ? -19.082 10.879 34.336 1.00 72.12 102 ASP A O 1
ATOM 795 N N . GLY A 1 103 ? -18.983 12.843 35.418 1.00 68.38 103 GLY A N 1
ATOM 796 C CA . GLY A 1 103 ? -17.697 13.276 34.868 1.00 68.38 103 GLY A CA 1
ATOM 797 C C . GLY A 1 103 ? -17.656 13.521 33.349 1.00 68.38 103 GLY A C 1
ATOM 798 O O . GLY A 1 103 ? -16.566 13.734 32.819 1.00 68.38 103 GLY A O 1
ATOM 799 N N . GLN A 1 104 ? -18.782 13.486 32.621 1.00 74.62 104 GLN A N 1
ATOM 800 C CA . GLN A 1 104 ? -18.804 13.788 31.183 1.00 74.62 104 GLN A CA 1
ATOM 801 C C . GLN A 1 104 ? -19.048 15.277 30.908 1.00 74.62 104 GLN A C 1
ATOM 803 O O . GLN A 1 104 ? -20.147 15.792 31.107 1.00 74.62 104 GLN A O 1
ATOM 808 N N . GLU A 1 105 ? -18.053 15.956 30.336 1.00 83.44 105 GLU A N 1
ATOM 809 C CA . GLU A 1 105 ? -18.317 17.188 29.590 1.00 83.44 105 GLU A CA 1
ATOM 810 C C . GLU A 1 105 ? -18.955 16.848 28.229 1.00 83.44 105 GLU A C 1
ATOM 812 O O . GLU A 1 105 ? -18.657 15.806 27.642 1.00 83.44 105 GLU A O 1
ATOM 817 N N . VAL A 1 106 ? -19.869 17.695 27.738 1.00 85.31 106 VAL A N 1
ATOM 818 C CA . VAL A 1 106 ? -20.619 17.467 26.491 1.00 85.31 106 VAL A CA 1
ATOM 819 C C . VAL A 1 106 ? -20.632 18.736 25.632 1.00 85.31 106 VAL A C 1
ATOM 821 O O . VAL A 1 106 ? -21.052 19.803 26.084 1.00 85.31 106 VAL A O 1
ATOM 824 N N . ARG A 1 107 ? -20.210 18.596 24.371 1.00 86.38 107 ARG A N 1
ATOM 825 C CA . ARG A 1 107 ? -20.140 19.622 23.318 1.00 86.38 107 ARG A CA 1
ATOM 826 C C . ARG A 1 107 ? -21.012 19.209 22.126 1.00 86.38 107 ARG A C 1
ATOM 828 O O . ARG A 1 107 ? -20.544 18.539 21.206 1.00 86.38 107 ARG A O 1
ATOM 835 N N . PRO A 1 108 ? -22.324 19.504 22.165 1.00 84.56 108 PRO A N 1
ATOM 836 C CA . PRO A 1 108 ? -23.292 18.934 21.235 1.00 84.56 108 PRO A CA 1
ATOM 837 C C . PRO A 1 108 ? -23.339 19.643 19.876 1.00 84.56 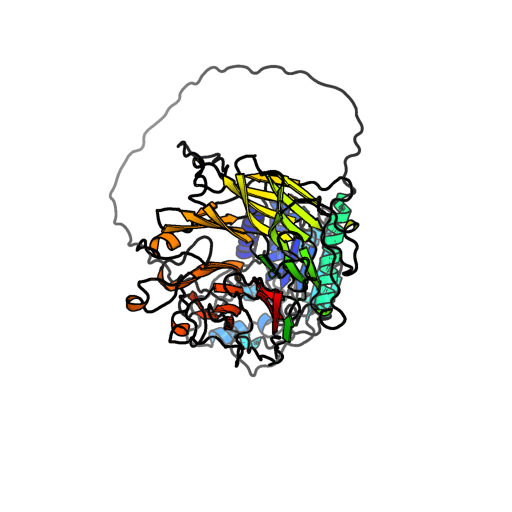108 PRO A C 1
ATOM 839 O O . PRO A 1 108 ? -24.173 19.286 19.051 1.00 84.56 108 PRO A O 1
ATOM 842 N N . GLU A 1 109 ? -22.502 20.651 19.617 1.00 84.44 109 GLU A N 1
ATOM 843 C CA . GLU A 1 109 ? -22.576 21.504 18.422 1.00 84.44 109 GLU A CA 1
ATOM 844 C C . GLU A 1 109 ? -22.481 20.687 17.127 1.00 84.44 109 GLU A C 1
ATOM 846 O O . GLU A 1 109 ? -23.258 20.905 16.199 1.00 84.44 109 GLU A O 1
ATOM 851 N N . ILE A 1 110 ? -21.595 19.687 17.100 1.00 83.12 110 ILE A N 1
ATOM 852 C CA . ILE A 1 110 ? -21.400 18.801 15.947 1.00 83.12 110 ILE A CA 1
ATOM 853 C C . ILE A 1 110 ? -22.576 17.832 15.715 1.00 83.12 110 ILE A C 1
ATOM 855 O O . ILE A 1 110 ? -22.796 17.399 14.588 1.00 83.12 110 ILE A O 1
ATOM 859 N N . LEU A 1 111 ? -23.360 17.520 16.756 1.00 84.81 111 LEU A N 1
ATOM 860 C CA . LEU A 1 111 ? -24.563 16.682 16.658 1.00 84.81 111 LEU A CA 1
ATOM 861 C C . LEU A 1 111 ? -25.839 17.498 16.425 1.00 84.81 111 LEU A C 1
ATOM 863 O O . LEU A 1 111 ? -26.770 17.007 15.797 1.00 84.81 111 LEU A O 1
ATOM 867 N N . ASN A 1 112 ? -25.905 18.740 16.906 1.00 85.19 112 ASN A N 1
ATOM 868 C CA . ASN A 1 112 ? -27.085 19.590 16.750 1.00 85.19 112 ASN A CA 1
ATOM 869 C C . ASN A 1 112 ? -27.389 19.895 15.277 1.00 85.19 112 ASN A C 1
ATOM 871 O O . ASN A 1 112 ? -28.558 19.918 14.915 1.00 85.19 112 ASN A O 1
ATOM 875 N N . VAL A 1 113 ? -26.356 20.043 14.440 1.00 85.75 113 VAL A N 1
ATOM 876 C CA . VAL A 1 113 ? -26.502 20.268 12.988 1.00 85.75 113 VAL A CA 1
ATOM 877 C C . VAL A 1 113 ? -26.939 19.000 12.234 1.00 85.75 113 VAL A C 1
ATOM 879 O O . VAL A 1 113 ? -27.321 19.067 11.073 1.00 85.75 113 VAL A O 1
ATOM 882 N N . LEU A 1 114 ? -26.909 17.824 12.872 1.00 86.81 114 LEU A N 1
ATOM 883 C CA . LEU A 1 114 ? -27.396 16.580 12.269 1.00 86.81 114 LEU A CA 1
ATOM 884 C C . LEU A 1 114 ? -28.907 16.379 12.409 1.00 86.81 114 LEU A C 1
ATOM 886 O O . LEU A 1 114 ? -29.414 15.388 11.894 1.00 86.81 114 LEU A O 1
ATOM 890 N N . LYS A 1 115 ? -29.634 17.249 13.109 1.00 88.38 115 LYS A N 1
ATOM 891 C CA . LYS A 1 115 ? -31.078 17.075 13.303 1.00 88.38 115 LYS A CA 1
ATOM 892 C C . LYS A 1 115 ? -31.836 17.169 11.981 1.00 88.38 115 LYS A C 1
ATOM 894 O O . LYS A 1 115 ? -31.409 17.856 11.052 1.00 88.38 115 LYS A O 1
ATOM 899 N N . GLU A 1 116 ? -32.971 16.481 11.909 1.00 81.50 116 GLU A N 1
ATOM 900 C CA . GLU A 1 116 ? -33.939 16.723 10.838 1.00 81.50 116 GLU A CA 1
ATOM 901 C C . GLU A 1 116 ? -34.364 18.206 10.867 1.00 81.50 116 GLU A C 1
ATOM 903 O O . GLU A 1 116 ? -34.470 18.819 11.931 1.00 81.50 116 GLU A O 1
ATOM 908 N N . ASP A 1 117 ? -34.503 18.787 9.675 1.00 77.88 117 ASP A N 1
ATOM 909 C CA . ASP A 1 117 ? -34.809 20.202 9.421 1.00 77.88 117 ASP A CA 1
ATOM 910 C C . ASP A 1 117 ? -33.811 21.259 9.963 1.00 77.88 117 ASP A C 1
ATOM 912 O O . ASP A 1 117 ? -34.146 22.444 10.036 1.00 77.88 117 ASP A O 1
ATOM 916 N N . ASP A 1 118 ? -32.549 20.898 10.252 1.00 89.06 118 ASP A N 1
ATOM 917 C CA . ASP A 1 118 ? -31.498 21.903 10.497 1.00 89.06 118 ASP A CA 1
ATOM 918 C C . ASP A 1 118 ? -31.240 22.764 9.242 1.00 89.06 118 ASP A C 1
ATOM 920 O O . ASP A 1 118 ? -30.731 22.299 8.217 1.00 89.06 118 ASP A O 1
ATOM 924 N N . GLY A 1 119 ? -31.581 24.053 9.327 1.00 89.94 119 GLY A N 1
ATOM 925 C CA . GLY A 1 119 ? -31.482 24.983 8.201 1.00 89.94 119 GLY A CA 1
ATOM 926 C C . GLY A 1 119 ? -30.055 25.205 7.687 1.00 89.94 119 GLY A C 1
ATOM 927 O O . GLY A 1 119 ? -29.873 25.431 6.492 1.00 89.94 119 GLY A O 1
ATOM 928 N N . TYR A 1 120 ? -29.032 25.083 8.540 1.00 92.06 120 TYR A N 1
ATOM 929 C CA . TYR A 1 120 ? -27.643 25.232 8.108 1.00 92.06 120 TYR A CA 1
ATOM 930 C C . TYR A 1 120 ? -27.169 24.008 7.311 1.00 92.06 120 TYR A C 1
ATOM 932 O O . TYR A 1 120 ? -26.465 24.157 6.310 1.00 92.06 120 TYR A O 1
ATOM 940 N N . LEU A 1 121 ? -27.598 22.801 7.686 1.00 92.88 121 LEU A N 1
ATOM 941 C CA . LEU A 1 121 ? -27.382 21.591 6.893 1.00 92.88 121 LEU A CA 1
ATOM 942 C C . LEU A 1 121 ? -28.080 21.683 5.524 1.00 92.88 121 LEU A C 1
ATOM 944 O O . LEU A 1 121 ? -27.452 21.392 4.500 1.00 92.88 121 LEU A O 1
ATOM 948 N N . GLN A 1 122 ? -29.331 22.156 5.487 1.00 93.00 122 GLN A N 1
ATOM 949 C CA . GLN A 1 122 ? -30.069 22.366 4.232 1.00 93.00 122 GLN A CA 1
ATOM 950 C C . GLN A 1 122 ? -29.392 23.418 3.334 1.00 93.00 122 GLN A C 1
ATOM 952 O O . GLN A 1 122 ? -29.266 23.196 2.129 1.00 93.00 122 GLN A O 1
ATOM 957 N N . ASP A 1 123 ? -28.866 24.513 3.895 1.00 94.81 123 ASP A N 1
ATOM 958 C CA . ASP A 1 123 ? -28.087 25.517 3.154 1.00 94.81 123 ASP A CA 1
ATOM 959 C C . ASP A 1 123 ? -26.838 24.915 2.491 1.00 94.81 123 ASP A C 1
ATOM 961 O O . ASP A 1 123 ? -26.557 25.186 1.319 1.00 94.81 123 ASP A O 1
ATOM 965 N N . ILE A 1 124 ? -26.084 24.073 3.211 1.00 95.44 124 ILE A N 1
ATOM 966 C CA . ILE A 1 124 ? -24.908 23.378 2.658 1.00 95.44 124 ILE A CA 1
ATOM 967 C C . ILE A 1 124 ? -25.325 22.478 1.488 1.00 95.44 124 ILE A C 1
ATOM 969 O O . ILE A 1 124 ? -24.683 22.510 0.429 1.00 95.44 124 ILE A O 1
ATOM 973 N N . LEU A 1 125 ? -26.392 21.696 1.674 1.00 95.56 125 LEU A N 1
ATOM 974 C CA . LEU A 1 125 ? -26.929 20.781 0.671 1.00 95.56 125 LEU A CA 1
ATOM 975 C C . LEU A 1 125 ? -27.408 21.531 -0.579 1.00 95.56 125 LEU A C 1
ATOM 977 O O . LEU A 1 125 ? -27.032 21.170 -1.695 1.00 95.56 125 LEU A O 1
ATOM 981 N N . GLN A 1 126 ? -28.187 22.600 -0.417 1.00 95.19 126 GLN A N 1
ATOM 982 C CA . GLN A 1 126 ? -28.740 23.359 -1.536 1.00 95.19 126 GLN A CA 1
ATOM 983 C C . GLN A 1 126 ? -27.648 24.097 -2.322 1.00 95.19 126 GLN A C 1
ATOM 985 O O . GLN A 1 126 ? -27.682 24.109 -3.555 1.00 95.19 126 GLN A O 1
ATOM 990 N N . GLN A 1 127 ? -26.636 24.650 -1.642 1.00 94.38 127 GLN A N 1
ATOM 991 C CA . GLN A 1 127 ? -25.444 25.218 -2.286 1.00 94.38 127 GLN A CA 1
ATOM 992 C C . GLN A 1 127 ? -24.707 24.171 -3.140 1.00 94.38 127 GLN A C 1
ATOM 994 O O . GLN A 1 127 ? -24.337 24.466 -4.278 1.00 94.38 127 GLN A O 1
ATOM 999 N N . PHE A 1 128 ? -24.554 22.946 -2.627 1.00 95.06 128 PHE A N 1
ATOM 1000 C CA . PHE A 1 128 ? -23.886 21.843 -3.322 1.00 95.06 128 PHE A CA 1
ATOM 1001 C C . PHE A 1 128 ? -24.692 21.324 -4.527 1.00 95.06 128 PHE A C 1
ATOM 1003 O O . PHE A 1 128 ? -24.141 21.135 -5.614 1.00 95.06 128 PHE A O 1
ATOM 1010 N N . ILE A 1 129 ? -26.010 21.160 -4.376 1.00 93.25 129 ILE A N 1
ATOM 1011 C CA . ILE A 1 129 ? -26.906 20.764 -5.473 1.00 93.25 129 ILE A CA 1
ATOM 1012 C C . ILE A 1 129 ? -26.904 21.826 -6.581 1.00 93.25 129 ILE A C 1
ATOM 1014 O O . ILE A 1 129 ? -26.808 21.486 -7.761 1.00 93.25 129 ILE A O 1
ATOM 1018 N N . ASN A 1 130 ? -26.949 23.112 -6.221 1.00 90.81 130 ASN A N 1
ATOM 1019 C CA . ASN A 1 130 ? -26.872 24.214 -7.184 1.00 90.81 130 ASN A CA 1
ATOM 1020 C C . ASN A 1 130 ? -25.514 24.252 -7.904 1.00 90.81 130 ASN A C 1
ATOM 1022 O O . ASN A 1 130 ? -25.464 24.524 -9.101 1.00 90.81 130 ASN A O 1
ATOM 1026 N N . LEU A 1 131 ? -24.421 23.945 -7.199 1.00 89.88 131 LEU A N 1
ATOM 1027 C CA . LEU A 1 131 ? -23.077 23.849 -7.766 1.00 89.88 131 LEU A CA 1
ATOM 1028 C C . LEU A 1 131 ? -22.962 22.721 -8.806 1.00 89.88 131 LEU A C 1
ATOM 1030 O O . LEU A 1 131 ? -22.449 22.959 -9.897 1.00 89.88 131 LEU A O 1
ATOM 1034 N N . SER A 1 132 ? -23.485 21.529 -8.509 1.00 84.44 132 SER A N 1
ATOM 1035 C CA . SER A 1 132 ? -23.537 20.408 -9.462 1.00 84.44 132 SER A CA 1
ATOM 1036 C C . SER A 1 132 ? -24.423 20.721 -10.680 1.00 84.44 132 SER A C 1
ATOM 1038 O O . SER A 1 132 ? -24.021 20.505 -11.824 1.00 84.44 132 SER A O 1
ATOM 1040 N N . ARG A 1 133 ? -25.608 21.312 -10.465 1.00 84.31 133 ARG A N 1
ATOM 1041 C CA . ARG A 1 133 ? -26.555 21.652 -11.545 1.00 84.31 133 ARG A CA 1
ATOM 1042 C C . ARG A 1 133 ? -26.098 22.804 -12.447 1.00 84.31 133 ARG A C 1
ATOM 1044 O O . ARG A 1 133 ? -26.613 22.933 -13.552 1.00 84.31 133 ARG A O 1
ATOM 1051 N N . ALA A 1 134 ? -25.125 23.614 -12.027 1.00 81.50 134 ALA A N 1
ATOM 1052 C CA . ALA A 1 134 ? -24.613 24.745 -12.808 1.00 81.50 134 ALA A CA 1
ATOM 1053 C C . ALA A 1 134 ? -23.747 24.349 -14.028 1.00 81.50 134 ALA A C 1
ATOM 1055 O O . ALA A 1 134 ? -23.267 25.229 -14.741 1.00 81.50 134 ALA A O 1
ATOM 1056 N N . GLY A 1 135 ? -23.492 23.055 -14.266 1.00 70.12 135 GLY A N 1
ATOM 1057 C CA . GLY A 1 135 ? -22.831 22.532 -15.475 1.00 70.12 135 GLY A CA 1
ATOM 1058 C C . GLY A 1 135 ? -21.324 22.808 -15.601 1.00 70.12 135 GLY A C 1
ATOM 1059 O O . GLY A 1 135 ? -20.624 22.085 -16.304 1.00 70.12 135 GLY A O 1
ATOM 1060 N N . ALA A 1 136 ? -20.790 23.798 -14.879 1.00 73.12 136 ALA A N 1
ATOM 1061 C CA . ALA A 1 136 ? -19.362 24.128 -14.844 1.00 73.12 136 ALA A CA 1
ATOM 1062 C C . ALA A 1 136 ? -18.485 23.058 -14.153 1.00 73.12 136 ALA A C 1
ATOM 1064 O O . ALA A 1 136 ? -17.255 23.110 -14.249 1.00 73.12 136 ALA A O 1
ATOM 1065 N N . TRP A 1 137 ? -19.108 22.109 -13.447 1.00 88.19 137 TRP A N 1
ATOM 1066 C CA . TRP A 1 137 ? -18.466 20.986 -12.774 1.00 88.19 137 TRP A CA 1
ATOM 1067 C C . TRP A 1 137 ? -19.432 19.797 -12.683 1.00 88.19 137 TRP A C 1
ATOM 1069 O O . TRP A 1 137 ? -20.557 19.944 -12.218 1.00 88.19 137 TRP A O 1
ATOM 1079 N N . SER A 1 138 ? -18.978 18.626 -13.133 1.00 87.25 138 SER A N 1
ATOM 1080 C CA . SER A 1 138 ? -19.759 17.385 -13.196 1.00 87.25 138 SER A CA 1
ATOM 1081 C C . SER A 1 138 ? -18.925 16.191 -12.697 1.00 87.25 138 SER A C 1
ATOM 1083 O O . SER A 1 138 ? -18.273 15.506 -13.494 1.00 87.25 138 SER A O 1
ATOM 1085 N N . PRO A 1 139 ? -18.870 15.966 -11.370 1.00 93.81 139 PRO A N 1
ATOM 1086 C CA . PRO A 1 139 ? -18.339 14.735 -10.795 1.00 93.81 139 PRO A CA 1
ATOM 1087 C C . PRO A 1 139 ? -19.373 13.611 -10.950 1.00 93.81 139 PRO A C 1
ATOM 1089 O O . PRO A 1 139 ? -20.568 13.885 -10.995 1.00 93.81 139 PRO A O 1
ATOM 1092 N N . VAL A 1 140 ? -18.929 12.355 -10.951 1.00 95.56 140 VAL A N 1
ATOM 1093 C CA . VAL A 1 140 ? -19.838 11.214 -10.760 1.00 95.56 140 VAL A CA 1
ATOM 1094 C C . VAL A 1 140 ? -20.148 11.076 -9.268 1.00 95.56 140 VAL A C 1
ATOM 1096 O O . VAL A 1 140 ? -19.224 11.047 -8.449 1.00 95.56 140 VAL A O 1
ATOM 1099 N N . ILE A 1 141 ? -21.425 10.995 -8.908 1.00 96.81 141 ILE A N 1
ATOM 1100 C CA . ILE A 1 141 ? -21.913 10.941 -7.528 1.00 96.81 141 ILE A CA 1
ATOM 1101 C C . ILE A 1 141 ? -22.499 9.553 -7.235 1.00 96.81 141 ILE A C 1
ATOM 1103 O O . ILE A 1 141 ? -23.468 9.127 -7.862 1.00 96.81 141 ILE A O 1
ATOM 1107 N N . CYS A 1 142 ? -21.936 8.871 -6.235 1.00 97.69 142 CYS A N 1
ATOM 1108 C CA . CYS A 1 142 ? -22.399 7.570 -5.752 1.00 97.69 142 CYS A CA 1
ATOM 1109 C C . CYS A 1 142 ? -22.918 7.683 -4.308 1.00 97.69 142 CYS A C 1
ATOM 1111 O O . CYS A 1 142 ? -22.178 8.137 -3.433 1.00 97.69 142 CYS A O 1
ATOM 1113 N N . CYS A 1 143 ? -24.140 7.220 -4.033 1.00 98.00 143 CYS A N 1
ATOM 1114 C CA . CYS A 1 143 ? -24.742 7.212 -2.693 1.00 98.00 143 CYS A CA 1
ATOM 1115 C C . CYS A 1 143 ? -25.106 5.789 -2.238 1.00 98.00 143 CYS A C 1
ATOM 1117 O O . CYS A 1 143 ? -26.043 5.185 -2.758 1.00 98.00 143 CYS A O 1
ATOM 1119 N N . TYR A 1 144 ? -24.404 5.279 -1.228 1.00 97.50 144 TYR A N 1
ATOM 1120 C CA . TYR A 1 144 ? -24.677 3.989 -0.597 1.00 97.50 144 TYR A CA 1
ATOM 1121 C C . TYR A 1 144 ? -25.452 4.183 0.711 1.00 97.50 144 TYR A C 1
ATOM 1123 O O . TYR A 1 144 ? -25.047 4.983 1.560 1.00 97.50 144 TYR A O 1
ATOM 1131 N N . THR A 1 145 ? -26.559 3.460 0.887 1.00 96.56 145 THR A N 1
ATOM 1132 C CA . THR A 1 145 ? -27.475 3.591 2.039 1.00 96.56 145 THR A CA 1
ATOM 1133 C C . THR A 1 145 ? -27.442 2.346 2.939 1.00 96.56 145 THR A C 1
ATOM 1135 O O . THR A 1 145 ? -26.957 1.292 2.530 1.00 96.56 145 THR A O 1
ATOM 1138 N N . GLU A 1 146 ? -27.878 2.465 4.198 1.00 95.62 146 GLU A N 1
ATOM 1139 C CA . GLU A 1 146 ? -27.915 1.347 5.159 1.00 95.62 146 GLU A CA 1
ATOM 1140 C C . GLU A 1 146 ? -29.262 0.600 5.117 1.00 95.62 146 GLU A C 1
ATOM 1142 O O . GLU A 1 146 ? -30.308 1.213 4.906 1.00 95.62 146 GLU A O 1
ATOM 1147 N N . MET A 1 147 ? -29.250 -0.717 5.358 1.00 93.69 147 MET A N 1
ATOM 1148 C CA . MET A 1 147 ? -30.472 -1.541 5.439 1.00 93.69 147 MET A CA 1
ATOM 1149 C C . MET A 1 147 ? -30.698 -2.191 6.810 1.00 93.69 147 MET A C 1
ATOM 1151 O O . MET A 1 147 ? -31.807 -2.647 7.090 1.00 93.69 147 MET A O 1
ATOM 1155 N N . LYS A 1 148 ? -29.673 -2.288 7.667 1.00 92.94 148 LYS A N 1
ATOM 1156 C CA . LYS A 1 148 ? -29.779 -2.926 8.990 1.00 92.94 148 LYS A CA 1
ATOM 1157 C C . LYS A 1 148 ? -29.748 -1.872 10.103 1.00 92.94 148 LYS A C 1
ATOM 1159 O O . LYS A 1 148 ? -28.803 -1.093 10.146 1.00 92.94 148 LYS A O 1
ATOM 1164 N N . PRO A 1 149 ? -30.706 -1.882 11.049 1.00 91.12 149 PRO A N 1
ATOM 1165 C CA . PRO A 1 149 ? -30.668 -1.001 12.213 1.00 91.12 149 PRO A CA 1
ATOM 1166 C C . PRO A 1 149 ? -29.374 -1.151 13.027 1.00 91.12 149 PRO A C 1
ATOM 1168 O O . PRO A 1 149 ? -28.966 -2.268 13.365 1.00 91.12 149 PRO A O 1
ATOM 1171 N N . ALA A 1 150 ? -28.768 -0.024 13.397 1.00 89.19 150 ALA A N 1
ATOM 1172 C CA . ALA A 1 150 ? -27.534 0.062 14.166 1.00 89.19 150 ALA A CA 1
ATOM 1173 C C . ALA A 1 150 ? -27.801 0.293 15.665 1.00 89.19 150 ALA A C 1
ATOM 1175 O O . ALA A 1 150 ? -28.801 0.888 16.068 1.00 89.19 150 ALA A O 1
ATOM 1176 N N . SER A 1 151 ? -26.874 -0.136 16.525 1.00 86.44 151 SER A N 1
ATOM 1177 C CA . SER A 1 151 ? -26.927 0.139 17.972 1.00 86.44 151 SER A CA 1
ATOM 1178 C C . SER A 1 151 ? -26.330 1.514 18.303 1.00 86.44 151 SER A C 1
ATOM 1180 O O . SER A 1 151 ? -25.271 1.589 18.925 1.00 86.44 151 SER A O 1
ATOM 1182 N N . VAL A 1 152 ? -26.987 2.598 17.879 1.00 83.06 152 VAL A N 1
ATOM 1183 C CA . VAL A 1 152 ? -26.506 3.989 18.052 1.00 83.06 152 VAL A CA 1
ATOM 1184 C C . VAL A 1 152 ? -26.231 4.333 19.519 1.00 83.06 152 VAL A C 1
ATOM 1186 O O . VAL A 1 152 ? -25.225 4.958 19.847 1.00 83.06 152 VAL A O 1
ATOM 1189 N N . TRP A 1 153 ? -27.065 3.818 20.419 1.00 83.94 153 TRP A N 1
ATOM 1190 C CA . TRP A 1 153 ? -26.945 3.945 21.872 1.00 83.94 153 TRP A CA 1
ATOM 1191 C C . TRP A 1 153 ? -25.606 3.467 22.465 1.00 83.94 153 TRP A C 1
ATOM 1193 O O . TRP A 1 153 ? -25.205 3.951 23.523 1.00 83.94 153 TRP A O 1
ATOM 1203 N N . ARG A 1 154 ? -24.831 2.639 21.742 1.00 82.69 154 ARG A N 1
ATOM 1204 C CA . ARG A 1 154 ? -23.449 2.286 22.121 1.00 82.69 154 ARG A CA 1
ATOM 1205 C C . ARG A 1 154 ? -22.518 3.496 22.219 1.00 82.69 154 ARG A C 1
ATOM 1207 O O . ARG A 1 154 ? -21.525 3.403 22.928 1.00 82.69 154 ARG A O 1
ATOM 1214 N N . ILE A 1 155 ? -22.815 4.607 21.536 1.00 81.12 155 ILE A N 1
ATOM 1215 C CA . ILE A 1 155 ? -22.041 5.859 21.635 1.00 81.12 155 ILE A CA 1
ATOM 1216 C C . ILE A 1 155 ? -22.116 6.436 23.062 1.00 81.12 155 ILE A C 1
ATOM 1218 O O . ILE A 1 155 ? -21.168 7.059 23.529 1.00 81.12 155 ILE A O 1
ATOM 1222 N N . VAL A 1 156 ? -23.223 6.199 23.771 1.00 81.19 156 VAL A N 1
ATOM 1223 C CA . VAL A 1 156 ? -23.436 6.597 25.174 1.00 81.19 156 VAL A CA 1
ATOM 1224 C C . VAL A 1 156 ? -23.395 5.395 26.121 1.00 81.19 156 VAL A C 1
ATOM 1226 O O . VAL A 1 156 ? -23.973 5.426 27.202 1.00 81.19 156 VAL A O 1
ATOM 1229 N N . ASP A 1 157 ? -22.694 4.335 25.709 1.00 80.75 157 ASP A N 1
ATOM 1230 C CA . ASP A 1 157 ? -22.423 3.116 26.479 1.00 80.75 157 ASP A CA 1
ATOM 1231 C C . ASP A 1 157 ? -23.661 2.291 26.884 1.00 80.75 157 ASP A C 1
ATOM 1233 O O . ASP A 1 157 ? -23.537 1.265 27.556 1.00 80.75 157 ASP A O 1
ATOM 1237 N N . ASP A 1 158 ? -24.848 2.663 26.395 1.00 76.62 158 ASP A N 1
ATOM 1238 C CA . ASP A 1 158 ? -26.089 1.929 26.613 1.00 76.62 158 ASP A CA 1
ATOM 1239 C C . ASP A 1 158 ? -26.212 0.778 25.600 1.00 76.62 158 ASP A C 1
ATOM 1241 O O . ASP A 1 158 ? -26.207 0.964 24.378 1.00 76.62 158 ASP A O 1
ATOM 1245 N N . ARG A 1 159 ? -26.249 -0.450 26.126 1.00 72.81 159 ARG A N 1
ATOM 1246 C CA . ARG A 1 159 ? -26.203 -1.702 25.350 1.00 72.81 159 ARG A CA 1
ATOM 1247 C C . ARG A 1 159 ? -27.543 -2.438 25.319 1.00 72.81 159 ARG A C 1
ATOM 1249 O O . ARG A 1 159 ? -27.587 -3.573 24.844 1.00 72.81 159 ARG A O 1
ATOM 1256 N N . HIS A 1 160 ? -28.603 -1.845 25.868 1.00 68.19 160 HIS A N 1
ATOM 1257 C CA . HIS A 1 160 ? -29.914 -2.490 26.013 1.00 68.19 160 HIS A CA 1
ATOM 1258 C C . HIS A 1 160 ? -31.039 -1.726 25.306 1.00 68.19 160 HIS A C 1
ATOM 1260 O O . HIS A 1 160 ? -32.070 -2.320 24.995 1.00 68.19 160 HIS A O 1
ATOM 1266 N N . ALA A 1 161 ? -30.826 -0.450 24.977 1.00 74.88 161 ALA A N 1
ATOM 1267 C CA . ALA A 1 161 ? -31.700 0.297 24.082 1.00 74.88 161 ALA A CA 1
ATOM 1268 C C . ALA A 1 161 ? -31.786 -0.314 22.662 1.00 74.88 161 ALA A C 1
ATOM 1270 O O . ALA A 1 161 ? -30.874 -0.995 22.179 1.00 74.88 161 ALA A O 1
ATOM 1271 N N . ALA A 1 162 ? -32.912 -0.060 21.989 1.00 80.06 162 ALA A N 1
ATOM 1272 C CA . ALA A 1 162 ? -33.236 -0.626 20.681 1.00 80.06 162 ALA A CA 1
ATOM 1273 C C . ALA A 1 162 ? -32.273 -0.172 19.565 1.00 80.06 162 ALA A C 1
ATOM 1275 O O . ALA A 1 162 ? -31.651 0.888 19.636 1.00 80.06 162 ALA A O 1
ATOM 1276 N N . LYS A 1 163 ? -32.177 -0.978 18.500 1.00 87.75 163 LYS A N 1
ATOM 1277 C CA . LYS A 1 163 ? -31.464 -0.591 17.275 1.00 87.75 163 LYS A CA 1
ATOM 1278 C C . LYS A 1 163 ? -32.359 0.248 16.365 1.00 87.75 163 LYS A C 1
ATOM 1280 O O . LYS A 1 163 ? -33.539 -0.059 16.219 1.00 87.75 163 LYS A O 1
ATOM 1285 N N . GLU A 1 164 ? -31.776 1.226 15.685 1.00 89.75 164 GLU A N 1
ATOM 1286 C CA . GLU A 1 164 ? -32.471 2.135 14.766 1.00 89.75 164 GLU A CA 1
ATOM 1287 C C . GLU A 1 164 ? -31.684 2.313 13.459 1.00 89.75 164 GLU A C 1
ATOM 1289 O O . GLU A 1 164 ? -30.459 2.209 13.451 1.00 89.75 164 GLU A O 1
ATOM 1294 N N . ILE A 1 165 ? -32.378 2.558 12.342 1.00 92.94 165 ILE A N 1
ATOM 1295 C CA . ILE A 1 165 ? -31.733 3.048 11.112 1.00 92.94 165 ILE A CA 1
ATOM 1296 C C . ILE A 1 165 ? -31.262 4.471 11.399 1.00 92.94 165 ILE A C 1
ATOM 1298 O O . ILE A 1 165 ? -32.084 5.318 11.761 1.00 92.94 165 ILE A O 1
ATOM 1302 N N . VAL A 1 166 ? -29.961 4.728 11.267 1.00 93.12 166 VAL A N 1
ATOM 1303 C CA . VAL A 1 166 ? -29.351 5.994 11.707 1.00 93.12 166 VAL A CA 1
ATOM 1304 C C . VAL A 1 166 ? -29.629 7.103 10.703 1.00 93.12 166 VAL A C 1
ATOM 1306 O O . VAL A 1 166 ? -29.882 8.241 11.090 1.00 93.12 166 VAL A O 1
ATOM 1309 N N . VAL A 1 167 ? -29.639 6.771 9.412 1.00 94.88 167 VAL A N 1
ATOM 1310 C CA . VAL A 1 167 ? -29.941 7.703 8.325 1.00 94.88 167 VAL A CA 1
ATOM 1311 C C . VAL A 1 167 ? -30.968 7.077 7.385 1.00 94.88 167 VAL A C 1
ATOM 1313 O O . VAL A 1 167 ? -30.705 6.074 6.726 1.00 94.88 167 VAL A O 1
ATOM 1316 N N . LYS A 1 168 ? -32.159 7.688 7.315 1.00 93.88 168 LYS A N 1
ATOM 1317 C CA . LYS A 1 168 ? -33.222 7.336 6.353 1.00 93.88 168 LYS A CA 1
ATOM 1318 C C . LYS A 1 168 ? -32.666 7.372 4.923 1.00 93.88 168 LYS A C 1
ATOM 1320 O O . LYS A 1 168 ? -31.877 8.261 4.609 1.00 93.88 168 LYS A O 1
ATOM 1325 N N . GLU A 1 169 ? -33.122 6.488 4.028 1.00 93.62 169 GLU A N 1
ATOM 1326 C CA . GLU A 1 169 ? -32.659 6.463 2.623 1.00 93.62 169 GLU A CA 1
ATOM 1327 C C . GLU A 1 169 ? -32.789 7.843 1.948 1.00 93.62 169 GLU A C 1
ATOM 1329 O O . GLU A 1 169 ? -31.855 8.311 1.303 1.00 93.62 169 GLU A O 1
ATOM 1334 N N . SER A 1 170 ? -33.897 8.549 2.200 1.00 92.38 170 SER A N 1
ATOM 1335 C CA . SER A 1 170 ? -34.165 9.912 1.717 1.00 92.38 170 SER A CA 1
ATOM 1336 C C . SER A 1 170 ? -33.191 10.986 2.225 1.00 92.38 170 SER A C 1
ATOM 1338 O O . SER A 1 170 ? -33.111 12.060 1.631 1.00 92.38 170 SER A O 1
ATOM 1340 N N . SER A 1 171 ? -32.443 10.717 3.297 1.00 94.94 171 SER A N 1
ATOM 1341 C CA . SER A 1 171 ? -31.346 11.561 3.783 1.00 94.94 171 SER A CA 1
ATOM 1342 C C . SER A 1 171 ? -29.975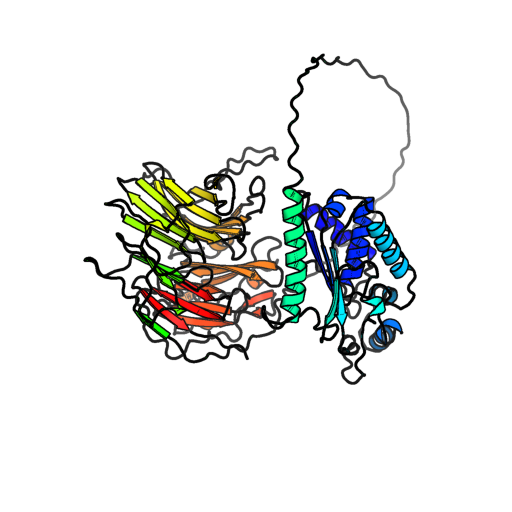 11.048 3.328 1.00 94.94 171 SER A C 1
ATOM 1344 O O . SER A 1 171 ? -29.096 11.855 3.054 1.00 94.94 171 SER A O 1
ATOM 1346 N N . ALA A 1 172 ? -29.798 9.731 3.173 1.00 95.12 172 ALA A N 1
ATOM 1347 C CA . ALA A 1 172 ? -28.557 9.115 2.690 1.00 95.12 172 ALA A CA 1
ATOM 1348 C C . ALA A 1 172 ? -28.325 9.274 1.170 1.00 95.12 172 ALA A C 1
ATOM 1350 O O . ALA A 1 172 ? -27.208 9.069 0.687 1.00 95.12 172 ALA A O 1
ATOM 1351 N N . ARG A 1 173 ? -29.372 9.623 0.411 1.00 93.62 173 ARG A N 1
ATOM 1352 C CA . ARG A 1 173 ? -29.376 9.710 -1.055 1.00 93.62 173 ARG A CA 1
ATOM 1353 C C . ARG A 1 173 ? -29.573 11.139 -1.562 1.00 93.62 173 ARG A C 1
ATOM 1355 O O . ARG A 1 173 ? -30.465 11.864 -1.124 1.00 93.62 173 ARG A O 1
ATOM 1362 N N . LEU A 1 174 ? -28.777 11.501 -2.567 1.00 93.38 174 LEU A N 1
ATOM 1363 C CA . LEU A 1 174 ? -28.937 12.725 -3.350 1.00 93.38 174 LEU A CA 1
ATOM 1364 C C . LEU A 1 174 ? -29.763 12.461 -4.615 1.00 93.38 174 LEU A C 1
ATOM 1366 O O . LEU A 1 174 ? -29.551 11.467 -5.305 1.00 93.38 174 LEU A O 1
ATOM 1370 N N . ASP A 1 175 ? -30.627 13.405 -4.987 1.00 89.69 175 ASP A N 1
ATOM 1371 C CA . ASP A 1 175 ? -31.427 13.347 -6.228 1.00 89.69 175 ASP A CA 1
ATOM 1372 C C . ASP A 1 175 ? -30.590 13.617 -7.493 1.00 89.69 175 ASP A C 1
ATOM 1374 O O . ASP A 1 175 ? -31.086 13.538 -8.613 1.00 89.69 175 ASP A O 1
ATOM 1378 N N . ILE A 1 176 ? -29.318 13.973 -7.297 1.00 91.38 176 ILE A N 1
ATOM 1379 C CA . ILE A 1 176 ? -28.289 14.191 -8.321 1.00 91.38 176 ILE A CA 1
ATOM 1380 C C . ILE A 1 176 ? -27.230 13.071 -8.330 1.00 91.38 176 ILE A C 1
ATOM 1382 O O . ILE A 1 176 ? -26.149 13.265 -8.873 1.00 91.38 176 ILE A O 1
ATOM 1386 N N . ALA A 1 177 ? -27.499 11.928 -7.688 1.00 93.00 177 ALA A N 1
ATOM 1387 C CA . ALA A 1 177 ? -26.602 10.775 -7.713 1.00 93.00 177 ALA A CA 1
ATOM 1388 C C . ALA A 1 177 ? -26.755 9.969 -9.014 1.00 93.00 177 ALA A C 1
ATOM 1390 O O . ALA A 1 177 ? -27.852 9.502 -9.324 1.00 93.00 177 ALA A O 1
ATOM 1391 N N . ASP A 1 178 ? -25.652 9.757 -9.737 1.00 94.25 178 ASP A N 1
ATOM 1392 C CA . ASP A 1 178 ? -25.585 8.862 -10.900 1.00 94.25 178 ASP A CA 1
ATOM 1393 C C . ASP A 1 178 ? -25.778 7.391 -10.498 1.00 94.25 178 ASP A C 1
ATOM 1395 O O . ASP A 1 178 ? -26.335 6.595 -11.253 1.00 94.25 178 ASP A O 1
ATOM 1399 N N . ILE A 1 179 ? -25.287 7.026 -9.309 1.00 91.50 179 ILE A N 1
ATOM 1400 C CA . ILE A 1 179 ? -25.283 5.663 -8.770 1.00 91.50 179 ILE A CA 1
ATOM 1401 C C . ILE A 1 179 ? -25.852 5.696 -7.349 1.00 91.50 179 ILE A C 1
ATOM 1403 O O . ILE A 1 179 ? -25.415 6.486 -6.511 1.00 91.50 179 ILE A O 1
ATOM 1407 N N . TRP A 1 180 ? -26.800 4.811 -7.043 1.00 92.81 180 TRP A N 1
ATOM 1408 C CA . TRP A 1 180 ? -27.312 4.631 -5.684 1.00 92.81 180 TRP A CA 1
ATOM 1409 C C . TRP A 1 180 ? -27.624 3.156 -5.421 1.00 92.81 180 TRP A C 1
ATOM 1411 O O . TRP A 1 180 ? -28.209 2.491 -6.273 1.00 92.81 180 TRP A O 1
ATOM 1421 N N . HIS A 1 181 ? -27.230 2.651 -4.252 1.00 92.56 181 HIS A N 1
ATOM 1422 C CA . HIS A 1 181 ? -27.450 1.258 -3.849 1.00 92.56 181 HIS A CA 1
ATOM 1423 C C . HIS A 1 181 ? -27.674 1.163 -2.335 1.00 92.56 181 HIS A C 1
ATOM 1425 O O . HIS A 1 181 ? -27.043 1.880 -1.556 1.00 92.56 181 HIS A O 1
ATOM 1431 N N . ALA A 1 182 ? -28.561 0.264 -1.912 1.00 92.44 182 ALA A N 1
ATOM 1432 C CA . ALA A 1 182 ? -28.795 -0.032 -0.503 1.00 92.44 182 ALA A CA 1
ATOM 1433 C C . ALA A 1 182 ? -27.952 -1.243 -0.084 1.00 92.44 182 ALA A C 1
ATOM 1435 O O . ALA A 1 182 ? -28.065 -2.315 -0.678 1.00 92.44 182 ALA A O 1
ATOM 1436 N N . LEU A 1 183 ? -27.097 -1.071 0.925 1.00 92.19 183 LEU A N 1
ATOM 1437 C CA . LEU A 1 183 ? -26.170 -2.106 1.375 1.00 92.19 183 LEU A CA 1
ATOM 1438 C C . LEU A 1 183 ? -26.766 -2.910 2.544 1.00 92.19 183 LEU A C 1
ATOM 1440 O O . LEU A 1 183 ? -27.285 -2.312 3.492 1.00 92.19 183 LEU A O 1
ATOM 1444 N N . PRO A 1 184 ? -26.624 -4.252 2.565 1.00 91.06 184 PRO A N 1
ATOM 1445 C CA . PRO A 1 184 ? -27.137 -5.146 3.606 1.00 91.06 184 PRO A CA 1
ATOM 1446 C C . PRO A 1 184 ? -26.303 -5.085 4.903 1.00 91.06 184 PRO A C 1
ATOM 1448 O O . PRO A 1 184 ? -26.003 -6.109 5.518 1.00 91.06 184 PRO A O 1
ATOM 1451 N N . HIS A 1 185 ? -25.938 -3.883 5.338 1.00 92.00 185 HIS A N 1
ATOM 1452 C CA . HIS A 1 185 ? -25.081 -3.558 6.478 1.00 92.00 185 HIS A CA 1
ATOM 1453 C C . HIS A 1 185 ? -25.754 -2.518 7.383 1.00 92.00 185 HIS A C 1
ATOM 1455 O O . HIS A 1 185 ? -26.780 -1.940 7.014 1.00 92.00 185 HIS A O 1
ATOM 1461 N N . ASP A 1 186 ? -25.193 -2.311 8.576 1.00 92.12 186 ASP A N 1
ATOM 1462 C CA . ASP A 1 186 ? -25.578 -1.211 9.468 1.00 92.12 186 ASP A CA 1
ATOM 1463 C C . ASP A 1 186 ? -24.655 0.004 9.285 1.00 92.12 186 ASP A C 1
ATOM 1465 O O . ASP A 1 186 ? -23.578 -0.090 8.687 1.00 92.12 186 ASP A O 1
ATOM 1469 N N . HIS A 1 187 ? -25.057 1.158 9.816 1.00 93.44 187 HIS A N 1
ATOM 1470 C CA . HIS A 1 187 ? -24.304 2.409 9.690 1.00 93.44 187 HIS A CA 1
ATOM 1471 C C . HIS A 1 187 ? -22.818 2.332 10.090 1.00 93.44 187 HIS A C 1
ATOM 1473 O O . HIS A 1 187 ? -21.996 3.091 9.574 1.00 93.44 187 HIS A O 1
ATOM 1479 N N . PHE A 1 188 ? -22.448 1.436 11.012 1.00 88.38 188 PHE A N 1
ATOM 1480 C CA . PHE A 1 188 ? -21.078 1.291 11.518 1.00 88.38 188 PHE A CA 1
ATOM 1481 C C . PHE A 1 188 ? -20.263 0.216 10.777 1.00 88.38 188 PHE A C 1
ATOM 1483 O O . PHE A 1 188 ? -19.076 0.040 11.085 1.00 88.38 188 PHE A O 1
ATOM 1490 N N . SER A 1 189 ? -20.887 -0.499 9.835 1.00 90.56 189 SER A N 1
ATOM 1491 C CA . SER A 1 189 ? -20.318 -1.607 9.056 1.00 90.56 189 SER A CA 1
ATOM 1492 C C . SER A 1 189 ? -20.411 -1.422 7.537 1.00 90.56 189 SER A C 1
ATOM 1494 O O . SER A 1 189 ? -19.637 -2.038 6.817 1.00 90.56 189 SER A O 1
ATOM 1496 N N . MET A 1 190 ? -21.261 -0.525 7.024 1.00 89.56 190 MET A N 1
ATOM 1497 C CA . MET A 1 190 ? -21.472 -0.327 5.577 1.00 89.56 190 MET A CA 1
ATOM 1498 C C . MET A 1 190 ? -20.240 0.119 4.765 1.00 89.56 190 MET A C 1
ATOM 1500 O O . MET A 1 190 ? -20.276 0.083 3.539 1.00 89.56 190 MET A O 1
ATOM 1504 N N . ASN A 1 191 ? -19.164 0.546 5.430 1.00 87.69 191 ASN A N 1
ATOM 1505 C CA . ASN A 1 191 ? -17.863 0.874 4.840 1.00 87.69 191 ASN A CA 1
ATOM 1506 C C . ASN A 1 191 ? -16.749 -0.127 5.225 1.00 87.69 191 ASN A C 1
ATOM 1508 O O . ASN A 1 191 ? -15.568 0.184 5.067 1.00 87.69 191 ASN A O 1
ATOM 1512 N N . LYS A 1 192 ? -17.109 -1.300 5.765 1.00 87.44 192 LYS A N 1
ATOM 1513 C CA . LYS A 1 192 ? -16.202 -2.345 6.263 1.00 87.44 192 LYS A CA 1
ATOM 1514 C C . LYS A 1 192 ? -16.549 -3.681 5.616 1.00 87.44 192 LYS A C 1
ATOM 1516 O O . LYS A 1 192 ? -17.389 -4.433 6.103 1.00 87.44 192 LYS A O 1
ATOM 1521 N N . PHE A 1 193 ? -15.881 -3.944 4.506 1.00 85.81 193 PHE A N 1
ATOM 1522 C CA . PHE A 1 193 ? -15.986 -5.191 3.759 1.00 85.81 193 PHE A CA 1
ATOM 1523 C C . PHE A 1 193 ? -15.088 -6.264 4.377 1.00 85.81 193 PHE A C 1
ATOM 1525 O O . PHE A 1 193 ? -14.098 -5.927 5.030 1.00 85.81 193 PHE A O 1
ATOM 1532 N N . VAL A 1 194 ? -15.429 -7.539 4.183 1.00 77.88 194 VAL A N 1
ATOM 1533 C CA . VAL A 1 194 ? -14.646 -8.657 4.747 1.00 77.88 194 VAL A CA 1
ATOM 1534 C C . VAL A 1 194 ? -13.277 -8.767 4.070 1.00 77.88 194 VAL A C 1
ATOM 1536 O O . VAL A 1 194 ? -12.252 -8.844 4.742 1.00 77.88 194 VAL A O 1
ATOM 1539 N N . ASP A 1 195 ? -13.272 -8.733 2.740 1.00 78.44 195 ASP A N 1
ATOM 1540 C CA . ASP A 1 195 ? -12.098 -8.850 1.878 1.00 78.44 195 ASP A CA 1
ATOM 1541 C C . ASP A 1 195 ? -12.415 -8.279 0.476 1.00 78.44 195 ASP A C 1
ATOM 1543 O O . ASP A 1 195 ? -13.451 -7.642 0.266 1.00 78.44 195 ASP A O 1
ATOM 1547 N N . CYS A 1 196 ? -11.519 -8.480 -0.494 1.00 79.44 196 CYS A N 1
ATOM 1548 C CA . CYS A 1 196 ? -11.672 -7.995 -1.869 1.00 79.44 196 CYS A CA 1
ATOM 1549 C C . CYS A 1 196 ? -12.673 -8.793 -2.735 1.00 79.44 196 CYS A C 1
ATOM 1551 O O . CYS A 1 196 ? -12.907 -8.421 -3.886 1.00 79.44 196 CYS A O 1
ATOM 1553 N N . THR A 1 197 ? -13.261 -9.869 -2.206 1.00 77.88 197 THR A N 1
ATOM 1554 C CA . THR A 1 197 ? -14.273 -10.723 -2.854 1.00 77.88 197 THR A CA 1
ATOM 1555 C C . THR A 1 197 ? -15.694 -10.476 -2.336 1.00 77.88 197 THR A C 1
ATOM 1557 O O . THR A 1 197 ? -16.654 -10.926 -2.961 1.00 77.88 197 THR A O 1
ATOM 1560 N N . ASP A 1 198 ? -15.846 -9.718 -1.241 1.00 83.50 198 ASP A N 1
ATOM 1561 C CA . ASP A 1 198 ? -17.135 -9.243 -0.728 1.00 83.50 198 ASP A CA 1
ATOM 1562 C C . ASP A 1 198 ? -17.939 -8.570 -1.858 1.00 83.50 198 ASP A C 1
ATOM 1564 O O . ASP A 1 198 ? -17.476 -7.630 -2.507 1.00 83.50 198 ASP A O 1
ATOM 1568 N N . GLN A 1 199 ? -19.164 -9.038 -2.105 1.00 85.56 199 GLN A N 1
ATOM 1569 C CA . GLN A 1 199 ? -19.991 -8.548 -3.212 1.00 85.56 199 GLN A CA 1
ATOM 1570 C C . GLN A 1 199 ? -20.243 -7.029 -3.133 1.00 85.56 199 GLN A C 1
ATOM 1572 O O . GLN A 1 199 ? -20.318 -6.362 -4.165 1.00 85.56 199 GLN A O 1
ATOM 1577 N N . ASN A 1 200 ? -20.313 -6.471 -1.920 1.00 87.31 200 ASN A N 1
ATOM 1578 C CA . ASN A 1 200 ? -20.488 -5.036 -1.692 1.00 87.31 200 ASN A CA 1
ATOM 1579 C C . ASN A 1 200 ? -19.186 -4.266 -1.974 1.00 87.31 200 ASN A C 1
ATOM 1581 O O . ASN A 1 200 ? -19.227 -3.161 -2.514 1.00 87.31 200 ASN A O 1
ATOM 1585 N N . TYR A 1 201 ? -18.025 -4.862 -1.665 1.00 90.38 201 TYR A N 1
ATOM 1586 C CA . TYR A 1 201 ? -16.725 -4.318 -2.066 1.00 90.38 201 TYR A CA 1
ATOM 1587 C C . TYR A 1 201 ? -16.604 -4.280 -3.588 1.00 90.38 201 TYR A C 1
ATOM 1589 O O . TYR A 1 201 ? -16.224 -3.251 -4.141 1.00 90.38 201 TYR A O 1
ATOM 1597 N N . LEU A 1 202 ? -16.950 -5.374 -4.273 1.00 86.69 202 LEU A N 1
ATOM 1598 C CA . LEU A 1 202 ? -16.860 -5.481 -5.730 1.00 86.69 202 LEU A CA 1
ATOM 1599 C C . LEU A 1 202 ? -17.762 -4.461 -6.445 1.00 86.69 202 LEU A C 1
ATOM 1601 O O . LEU A 1 202 ? -17.345 -3.881 -7.448 1.00 86.69 202 LEU A O 1
ATOM 1605 N N . GLU A 1 203 ? -18.954 -4.189 -5.910 1.00 88.00 203 GLU A N 1
ATOM 1606 C CA . GLU A 1 203 ? -19.867 -3.150 -6.405 1.00 88.00 203 GLU A CA 1
ATOM 1607 C C . GLU A 1 203 ? -19.269 -1.737 -6.244 1.00 88.00 203 GLU A C 1
ATOM 1609 O O . GLU A 1 203 ? -19.104 -1.001 -7.224 1.00 88.00 203 GLU A O 1
ATOM 1614 N N . VAL A 1 204 ? -18.831 -1.392 -5.027 1.00 91.62 204 VAL A N 1
ATOM 1615 C CA . VAL A 1 204 ? -18.191 -0.106 -4.694 1.00 91.62 204 VAL A CA 1
ATOM 1616 C C . VAL A 1 204 ? -16.911 0.121 -5.505 1.00 91.62 204 VAL A C 1
ATOM 1618 O O . VAL A 1 204 ? -16.713 1.192 -6.091 1.00 91.62 204 VAL A O 1
ATOM 1621 N N . ALA A 1 205 ? -16.038 -0.884 -5.569 1.00 91.75 205 ALA A N 1
ATOM 1622 C CA . ALA A 1 205 ? -14.801 -0.852 -6.336 1.00 91.75 205 ALA A CA 1
ATOM 1623 C C . ALA A 1 205 ? -15.089 -0.759 -7.840 1.00 91.75 205 ALA A C 1
ATOM 1625 O O . ALA A 1 205 ? -14.420 0.002 -8.539 1.00 91.75 205 ALA A O 1
ATOM 1626 N N . GLY A 1 206 ? -16.114 -1.454 -8.341 1.00 87.62 206 GLY A N 1
ATOM 1627 C CA . GLY A 1 206 ? -16.587 -1.359 -9.721 1.00 87.62 206 GLY A CA 1
ATOM 1628 C C . GLY A 1 206 ? -17.010 0.062 -10.103 1.00 87.62 206 GLY A C 1
ATOM 1629 O O . GLY A 1 206 ? -16.590 0.567 -11.151 1.00 87.62 206 GLY A O 1
ATOM 1630 N N . ALA A 1 207 ? -17.754 0.748 -9.231 1.00 90.44 207 ALA A N 1
ATOM 1631 C CA . ALA A 1 207 ? -18.111 2.154 -9.410 1.00 90.44 207 ALA A CA 1
ATOM 1632 C C . ALA A 1 207 ? -16.862 3.059 -9.425 1.00 90.44 207 ALA A C 1
ATOM 1634 O O . ALA A 1 207 ? -16.638 3.786 -10.395 1.00 90.44 207 ALA A O 1
ATOM 1635 N N . ILE A 1 208 ? -15.989 2.963 -8.414 1.00 94.38 208 ILE A N 1
ATOM 1636 C CA . ILE A 1 208 ? -14.758 3.775 -8.307 1.00 94.38 208 ILE A CA 1
ATOM 1637 C C . ILE A 1 208 ? -13.828 3.562 -9.516 1.00 94.38 208 ILE A C 1
ATOM 1639 O O . ILE A 1 208 ? -13.331 4.529 -10.102 1.00 94.38 208 ILE A O 1
ATOM 1643 N N . LEU A 1 209 ? -13.627 2.312 -9.945 1.00 91.00 209 LEU A N 1
ATOM 1644 C CA . LEU A 1 209 ? -12.835 1.969 -11.130 1.00 91.00 209 LEU A CA 1
ATOM 1645 C C . LEU A 1 209 ? -13.460 2.519 -12.417 1.00 91.00 209 LEU A C 1
ATOM 1647 O O . LEU A 1 209 ? -12.730 2.926 -13.321 1.00 91.00 209 LEU A O 1
ATOM 1651 N N . THR A 1 210 ? -14.789 2.564 -12.512 1.00 88.81 210 THR A N 1
ATOM 1652 C CA . THR A 1 210 ? -15.497 3.141 -13.664 1.00 88.81 210 THR A CA 1
ATOM 1653 C C . THR A 1 210 ? -15.269 4.649 -13.754 1.00 88.81 210 THR A C 1
ATOM 1655 O O . THR A 1 210 ? -14.904 5.140 -14.825 1.00 88.81 210 THR A O 1
ATOM 1658 N N . ILE A 1 211 ? -15.347 5.371 -12.631 1.00 91.56 211 ILE A N 1
ATOM 1659 C CA . ILE A 1 211 ? -15.010 6.803 -12.563 1.00 91.56 211 ILE A CA 1
ATOM 1660 C C . ILE A 1 211 ? -13.546 7.026 -12.978 1.00 91.56 211 ILE A C 1
ATOM 1662 O O . ILE A 1 211 ? -13.263 7.839 -13.861 1.00 91.56 211 ILE A O 1
ATOM 1666 N N . ALA A 1 212 ? -12.609 6.253 -12.419 1.00 90.50 212 ALA A N 1
ATOM 1667 C CA . ALA A 1 212 ? -11.184 6.357 -12.742 1.00 90.50 212 ALA A CA 1
ATOM 1668 C C . ALA A 1 212 ? -10.890 6.106 -14.237 1.00 90.50 212 ALA A C 1
ATOM 1670 O O . ALA A 1 212 ? -10.094 6.825 -14.847 1.00 90.50 212 ALA A O 1
ATOM 1671 N N . ARG A 1 213 ? -11.573 5.133 -14.858 1.00 86.31 213 ARG A N 1
ATOM 1672 C CA . ARG A 1 213 ? -11.497 4.842 -16.304 1.00 86.31 213 ARG A CA 1
ATOM 1673 C C . ARG A 1 213 ? -12.139 5.938 -17.168 1.00 86.31 213 ARG A C 1
ATOM 1675 O O . ARG A 1 213 ? -11.687 6.169 -18.288 1.00 86.31 213 ARG A O 1
ATOM 1682 N N . GLY A 1 214 ? -13.157 6.641 -16.669 1.00 81.75 214 GLY A N 1
ATOM 1683 C CA . GLY A 1 214 ? -13.709 7.836 -17.319 1.00 81.75 214 GLY A CA 1
ATOM 1684 C C . GLY A 1 214 ? -12.697 8.987 -17.373 1.00 81.75 214 GLY A C 1
ATOM 1685 O O . GLY A 1 214 ? -12.528 9.632 -18.411 1.00 81.75 214 GLY A O 1
ATOM 1686 N N . CYS A 1 215 ? -11.952 9.194 -16.283 1.00 81.00 215 CYS A N 1
ATOM 1687 C CA . CYS A 1 215 ? -10.919 10.229 -16.177 1.00 81.00 215 CYS A CA 1
ATOM 1688 C C . CYS A 1 215 ? -9.765 10.055 -17.175 1.00 81.00 215 CYS A C 1
ATOM 1690 O O . CYS A 1 215 ? -9.255 11.050 -17.691 1.00 81.00 215 CYS A O 1
ATOM 1692 N N . THR A 1 216 ? -9.341 8.819 -17.462 1.00 66.00 216 THR A N 1
ATOM 1693 C CA . THR A 1 216 ? -8.262 8.569 -18.434 1.00 66.00 216 THR A CA 1
ATOM 1694 C C . THR A 1 216 ? -8.734 8.787 -19.871 1.00 66.00 216 THR A C 1
ATOM 1696 O O . THR A 1 216 ? -8.046 9.469 -20.630 1.00 66.00 216 THR A O 1
ATOM 1699 N N . LYS A 1 217 ? -9.943 8.327 -20.229 1.00 53.28 217 LYS A N 1
ATOM 1700 C CA . LYS A 1 217 ? -10.540 8.548 -21.563 1.00 53.28 217 LYS A CA 1
ATOM 1701 C C . LYS A 1 217 ? -10.737 10.031 -21.906 1.00 53.28 217 LYS A C 1
ATOM 1703 O O . LYS A 1 217 ? -10.518 10.422 -23.048 1.00 53.28 217 LYS A O 1
ATOM 1708 N N . ARG A 1 218 ? -11.077 10.884 -20.929 1.00 54.00 218 ARG A N 1
ATOM 1709 C CA . ARG A 1 218 ? -11.206 12.344 -21.143 1.00 54.00 218 ARG A CA 1
ATOM 1710 C C . ARG A 1 218 ? -9.884 13.043 -21.499 1.00 54.00 218 ARG A C 1
ATOM 1712 O O . ARG A 1 218 ? -9.929 14.153 -22.018 1.00 54.00 218 ARG A O 1
ATOM 1719 N N . LYS A 1 219 ? -8.715 12.432 -21.253 1.00 45.78 219 LYS A N 1
ATOM 1720 C CA . LYS A 1 219 ? -7.417 13.017 -21.645 1.00 45.78 219 LYS A CA 1
ATOM 1721 C C . LYS A 1 219 ? -7.085 12.820 -23.127 1.00 45.78 219 LYS A C 1
ATOM 1723 O O . LYS A 1 219 ? -6.464 13.702 -23.711 1.00 45.78 219 LYS A O 1
ATOM 1728 N N . SER A 1 220 ? -7.506 11.719 -23.755 1.00 33.44 220 SER A N 1
ATOM 1729 C CA . SER A 1 220 ? -7.186 11.447 -25.168 1.00 33.44 220 SER A CA 1
ATOM 1730 C C . SER A 1 220 ? -7.958 12.319 -26.165 1.00 33.44 220 SER A C 1
ATOM 1732 O O . SER A 1 220 ? -7.539 12.430 -27.310 1.00 33.44 220 SER A O 1
ATOM 1734 N N . SER A 1 221 ? -9.044 12.977 -25.748 1.00 28.64 221 SER A N 1
ATOM 1735 C CA . SER A 1 221 ? -9.799 13.929 -26.581 1.00 28.64 221 SER A CA 1
ATOM 1736 C C . SER A 1 221 ? -9.287 15.377 -26.510 1.00 28.64 221 SER A C 1
ATOM 1738 O O . SER A 1 221 ? -9.898 16.254 -27.109 1.00 28.64 221 SER A O 1
ATOM 1740 N N . TRP A 1 222 ? -8.211 15.651 -25.759 1.00 30.59 222 TRP A N 1
ATOM 1741 C CA . TRP A 1 222 ? -7.666 17.004 -25.541 1.00 30.59 222 TRP A CA 1
ATOM 1742 C C . TRP A 1 222 ? -6.217 17.149 -26.052 1.00 30.59 222 TRP A C 1
ATOM 1744 O O . TRP A 1 222 ? -5.422 17.916 -25.514 1.00 30.59 222 TRP A O 1
ATOM 1754 N N . MET A 1 223 ? -5.844 16.419 -27.108 1.00 24.66 223 MET A N 1
ATOM 1755 C CA . MET A 1 223 ? -4.686 16.828 -27.911 1.00 24.66 223 MET A CA 1
ATOM 1756 C C . MET A 1 223 ? -5.077 18.068 -28.730 1.00 24.66 223 MET A C 1
ATOM 1758 O O . MET A 1 223 ? -6.060 17.994 -29.471 1.00 24.66 223 MET A O 1
ATOM 1762 N N . PRO A 1 224 ? -4.353 19.200 -28.633 1.00 31.03 224 PRO A N 1
ATOM 1763 C CA . PRO A 1 224 ? -4.607 20.343 -29.501 1.00 31.03 224 PRO A CA 1
ATOM 1764 C C . PRO A 1 224 ? -4.340 19.947 -30.954 1.00 31.03 224 PRO A C 1
ATOM 1766 O O . PRO A 1 224 ? -3.242 19.492 -31.276 1.00 31.03 224 PRO A O 1
ATOM 1769 N N . GLN A 1 225 ? -5.316 20.137 -31.844 1.00 29.59 225 GLN A N 1
ATOM 1770 C CA . GLN A 1 225 ? -5.049 20.051 -33.278 1.00 29.59 225 GLN A CA 1
ATOM 1771 C C . GLN A 1 225 ? -4.151 21.227 -33.671 1.00 29.59 225 GLN A C 1
ATOM 1773 O O . GLN A 1 225 ? -4.563 22.384 -33.618 1.00 29.59 225 GLN A O 1
ATOM 1778 N N . THR A 1 226 ? -2.904 20.934 -34.031 1.00 30.48 226 THR A N 1
ATOM 1779 C CA . THR A 1 226 ? -1.899 21.938 -34.391 1.00 30.48 226 THR A CA 1
ATOM 1780 C C . THR A 1 226 ? -2.154 22.494 -35.792 1.00 30.48 226 THR A C 1
ATOM 1782 O O . THR A 1 226 ? -1.510 22.091 -36.760 1.00 30.48 226 THR A O 1
ATOM 1785 N N . THR A 1 227 ? -3.082 23.444 -35.911 1.00 29.69 227 THR A N 1
ATOM 1786 C CA . THR A 1 227 ? -3.188 24.304 -37.096 1.00 29.69 227 THR A CA 1
ATOM 1787 C C . THR A 1 227 ? -2.044 25.317 -37.078 1.00 29.69 227 THR A C 1
ATOM 1789 O O . THR A 1 227 ? -2.050 26.252 -36.277 1.00 29.69 227 THR A O 1
ATOM 1792 N N . ALA A 1 228 ? -1.040 25.118 -37.931 1.00 32.16 228 ALA A N 1
ATOM 1793 C CA . ALA A 1 228 ? 0.098 26.023 -38.035 1.00 32.16 228 ALA A CA 1
ATOM 1794 C C . ALA A 1 228 ? -0.263 27.286 -38.837 1.00 32.16 228 ALA A C 1
ATOM 1796 O O . ALA A 1 228 ? -0.587 27.190 -40.019 1.00 32.16 228 ALA A O 1
ATOM 1797 N N . THR A 1 229 ? -0.125 28.462 -38.218 1.00 26.44 229 THR A N 1
ATOM 1798 C CA . THR A 1 229 ? -0.201 29.764 -38.902 1.00 26.44 229 THR A CA 1
ATOM 1799 C C . THR A 1 229 ? 0.868 30.700 -38.338 1.00 26.44 229 THR A C 1
ATOM 1801 O O . THR A 1 229 ? 1.058 30.771 -37.124 1.00 26.44 229 THR A O 1
ATOM 1804 N N . THR A 1 230 ? 1.585 31.408 -39.212 1.00 33.47 230 THR A N 1
ATOM 1805 C CA . THR A 1 230 ? 2.858 32.067 -38.877 1.00 33.47 230 THR A CA 1
ATOM 1806 C C . THR A 1 230 ? 2.748 33.593 -38.866 1.00 33.47 230 THR A C 1
ATOM 1808 O O . THR A 1 230 ? 2.551 34.192 -39.920 1.00 33.47 230 THR A O 1
ATOM 1811 N N . SER A 1 231 ? 2.992 34.241 -37.722 1.00 26.48 231 SER A N 1
ATOM 1812 C CA . SER A 1 231 ? 3.361 35.668 -37.663 1.00 26.48 231 SER A CA 1
ATOM 1813 C C . SER A 1 231 ? 4.053 36.043 -36.341 1.00 26.48 231 SER A C 1
ATOM 1815 O O . SER A 1 231 ? 3.639 35.632 -35.260 1.00 26.48 231 SER A O 1
ATOM 1817 N N . ARG A 1 232 ? 5.133 36.833 -36.427 1.00 32.31 232 ARG A N 1
ATOM 1818 C CA . ARG A 1 232 ? 5.794 37.495 -35.282 1.00 32.31 232 ARG A CA 1
ATOM 1819 C C . ARG A 1 232 ? 5.269 38.930 -35.128 1.00 32.31 232 ARG A C 1
ATOM 1821 O O . ARG A 1 232 ? 4.938 39.547 -36.139 1.00 32.31 232 ARG A O 1
ATOM 1828 N N . PRO A 1 233 ? 5.369 39.513 -33.925 1.00 32.03 233 PRO A N 1
ATOM 1829 C CA . PRO A 1 233 ? 5.703 40.931 -33.764 1.00 32.03 233 PRO A CA 1
ATOM 1830 C C . PRO A 1 233 ? 7.073 41.134 -33.080 1.00 32.03 233 PRO A C 1
ATOM 1832 O O . PRO A 1 233 ? 7.710 40.183 -32.628 1.00 32.03 233 PRO A O 1
ATOM 1835 N N . HIS A 1 234 ? 7.545 42.384 -33.052 1.00 28.41 234 HIS A N 1
ATOM 1836 C CA . HIS A 1 234 ? 8.886 42.776 -32.593 1.00 28.41 234 HIS A CA 1
ATOM 1837 C C . HIS A 1 234 ? 8.949 43.226 -31.119 1.00 28.41 234 HIS A C 1
ATOM 1839 O O . HIS A 1 234 ? 7.941 43.573 -30.510 1.00 28.41 234 HIS A O 1
ATOM 1845 N N . ILE A 1 235 ? 10.173 43.257 -30.580 1.00 35.38 235 ILE A N 1
ATOM 1846 C CA . ILE A 1 235 ? 10.535 43.801 -29.259 1.00 35.38 235 ILE A CA 1
ATOM 1847 C C . ILE A 1 235 ? 10.746 45.324 -29.350 1.00 35.38 235 ILE A C 1
ATOM 1849 O O . ILE A 1 235 ? 11.304 45.806 -30.336 1.00 35.38 235 ILE A O 1
ATOM 1853 N N . ALA A 1 236 ? 10.391 46.059 -28.290 1.00 27.02 236 ALA A N 1
ATOM 1854 C CA . ALA A 1 236 ? 10.829 47.435 -28.027 1.00 27.02 236 ALA A CA 1
ATOM 1855 C C . ALA A 1 236 ? 11.257 47.586 -26.540 1.00 27.02 236 ALA A C 1
ATOM 1857 O O . ALA A 1 236 ? 10.731 46.851 -25.701 1.00 27.02 236 ALA A O 1
ATOM 1858 N N . PRO A 1 237 ? 12.225 48.466 -26.200 1.00 31.56 237 PRO A N 1
ATOM 1859 C CA . PRO A 1 237 ? 12.872 48.500 -24.878 1.00 31.56 237 PRO A CA 1
ATOM 1860 C C . PRO A 1 237 ? 12.206 49.439 -23.848 1.00 31.56 237 PRO A C 1
ATOM 1862 O O . PRO A 1 237 ? 11.350 50.256 -24.181 1.00 31.56 237 PRO A O 1
ATOM 1865 N N . ALA A 1 238 ? 12.636 49.327 -22.585 1.00 32.78 238 ALA A N 1
ATOM 1866 C CA . ALA A 1 238 ? 12.103 50.064 -21.433 1.00 32.78 238 ALA A CA 1
ATOM 1867 C C . ALA A 1 238 ? 12.803 51.424 -21.156 1.00 32.78 238 ALA A C 1
ATOM 1869 O O . ALA A 1 238 ? 13.968 51.593 -21.526 1.00 32.78 238 ALA A O 1
ATOM 1870 N N . PRO A 1 239 ? 12.132 52.376 -20.469 1.00 30.31 239 PRO A N 1
ATOM 1871 C CA . PRO A 1 239 ? 12.708 53.647 -20.009 1.00 30.31 239 PRO A CA 1
ATOM 1872 C C . PRO A 1 239 ? 13.241 53.611 -18.556 1.00 30.31 239 PRO A C 1
ATOM 1874 O O . PRO A 1 239 ? 12.852 52.760 -17.757 1.00 30.31 239 PRO A O 1
ATOM 1877 N N . SER A 1 240 ? 14.083 54.594 -18.207 1.00 29.17 240 SER A N 1
ATOM 1878 C CA . SER A 1 240 ? 14.756 54.756 -16.898 1.00 29.17 240 SER A CA 1
ATOM 1879 C C . SER A 1 240 ? 14.197 55.938 -16.056 1.00 29.17 240 SER A C 1
ATOM 1881 O O . SER A 1 240 ? 13.472 56.768 -16.608 1.00 29.17 240 SER A O 1
ATOM 1883 N N . PRO A 1 241 ? 14.488 56.039 -14.734 1.00 43.88 241 PRO A N 1
ATOM 1884 C CA . PRO A 1 241 ? 13.678 56.822 -13.780 1.00 43.88 241 PRO A CA 1
ATOM 1885 C C . PRO A 1 241 ? 14.253 58.190 -13.343 1.00 43.88 241 PRO A C 1
ATOM 1887 O O . PRO A 1 241 ? 15.460 58.416 -13.393 1.00 43.88 241 PRO A O 1
ATOM 1890 N N . ILE A 1 242 ? 13.385 59.072 -12.814 1.00 29.23 242 ILE A N 1
ATOM 1891 C CA . ILE A 1 242 ? 13.724 60.319 -12.077 1.00 29.23 242 ILE A CA 1
ATOM 1892 C C . ILE A 1 242 ? 12.659 60.592 -10.952 1.00 29.23 242 ILE A C 1
ATOM 1894 O O . ILE A 1 242 ? 11.772 59.751 -10.806 1.00 29.23 242 ILE A O 1
ATOM 1898 N N . PRO A 1 243 ? 12.750 61.604 -10.044 1.00 31.55 243 PRO A N 1
ATOM 1899 C CA . PRO A 1 243 ? 12.947 61.328 -8.611 1.00 31.55 243 PRO A CA 1
ATOM 1900 C C . PRO A 1 243 ? 11.848 61.860 -7.646 1.00 31.55 243 PRO A C 1
ATOM 1902 O O . PRO A 1 243 ? 10.844 62.432 -8.056 1.00 31.55 243 PRO A O 1
ATOM 1905 N N . ALA A 1 244 ? 12.059 61.681 -6.333 1.00 33.16 244 ALA A N 1
ATOM 1906 C CA . ALA A 1 244 ? 11.094 61.958 -5.253 1.00 33.16 244 ALA A CA 1
ATOM 1907 C C . ALA A 1 244 ? 11.129 63.390 -4.659 1.00 33.16 244 ALA A C 1
ATOM 1909 O O . ALA A 1 244 ? 12.158 64.066 -4.723 1.00 33.16 244 ALA A O 1
ATOM 1910 N N . ARG A 1 245 ? 10.044 63.816 -3.968 1.00 25.98 245 ARG A N 1
ATOM 1911 C CA . ARG A 1 245 ? 10.069 64.973 -3.037 1.00 25.98 245 ARG A CA 1
ATOM 1912 C C . ARG A 1 245 ? 8.972 65.012 -1.936 1.00 25.98 245 ARG A C 1
ATOM 1914 O O . ARG A 1 245 ? 7.807 65.250 -2.214 1.00 25.98 245 ARG A O 1
ATOM 1921 N N . SER A 1 246 ? 9.417 64.821 -0.689 1.00 27.72 246 SER A N 1
ATOM 1922 C CA . SER A 1 246 ? 9.014 65.425 0.612 1.00 27.72 246 SER A CA 1
ATOM 1923 C C . SER A 1 246 ? 7.630 66.073 0.899 1.00 27.72 246 SER A C 1
ATOM 1925 O O . SER A 1 246 ? 7.349 67.173 0.422 1.00 27.72 246 SER A O 1
ATOM 1927 N N . SER A 1 247 ? 6.953 65.540 1.929 1.00 30.03 247 SER A N 1
ATOM 1928 C CA . SER A 1 247 ? 6.339 66.213 3.112 1.00 30.03 247 SER A CA 1
ATOM 1929 C C . SER A 1 247 ? 6.089 65.115 4.187 1.00 30.03 247 SER A C 1
ATOM 1931 O O . SER A 1 247 ? 5.967 63.955 3.808 1.00 30.03 247 SER A O 1
ATOM 1933 N N . GLY A 1 248 ? 6.103 65.277 5.520 1.00 26.23 248 GLY A N 1
ATOM 1934 C CA . GLY A 1 248 ? 5.967 66.433 6.424 1.00 26.23 248 GLY A CA 1
ATOM 1935 C C . GLY A 1 248 ? 4.498 66.617 6.856 1.00 26.23 248 GLY A C 1
ATOM 1936 O O . GLY A 1 248 ? 3.676 66.785 5.962 1.00 26.23 248 GLY A O 1
ATOM 1937 N N . SER A 1 249 ? 4.072 66.613 8.132 1.00 28.38 249 SER A N 1
ATOM 1938 C CA . SER A 1 249 ? 4.675 66.287 9.457 1.00 28.38 249 SER A CA 1
ATOM 1939 C C . SER A 1 249 ? 3.510 66.092 10.502 1.00 28.38 249 SER A C 1
ATOM 1941 O O . SER A 1 249 ? 2.372 66.015 10.047 1.00 28.38 249 SER A O 1
ATOM 1943 N N . GLU A 1 250 ? 3.576 65.939 11.847 1.00 28.11 250 GLU A N 1
ATOM 1944 C CA . GLU A 1 250 ? 4.608 65.942 12.921 1.00 28.11 250 GLU A CA 1
ATOM 1945 C C . GLU A 1 250 ? 4.026 65.402 14.279 1.00 28.11 250 GLU A C 1
ATOM 1947 O O . GLU A 1 250 ? 2.819 65.218 14.375 1.00 28.11 250 GLU A O 1
ATOM 1952 N N . ILE A 1 251 ? 4.868 65.248 15.329 1.00 29.53 251 ILE A N 1
ATOM 1953 C CA . ILE A 1 251 ? 4.584 65.227 16.807 1.00 29.53 251 ILE A CA 1
ATOM 1954 C C . ILE A 1 251 ? 3.604 64.180 17.421 1.00 29.53 251 ILE A C 1
ATOM 1956 O O . ILE A 1 251 ? 2.461 64.035 17.009 1.00 29.53 251 ILE A O 1
ATOM 1960 N N . GLY A 1 252 ? 3.999 63.568 18.559 1.00 25.05 252 GLY A N 1
ATOM 1961 C CA . GLY A 1 252 ? 3.048 62.931 19.499 1.00 25.05 252 GLY A CA 1
ATOM 1962 C C . GLY A 1 252 ? 3.635 61.947 20.529 1.00 25.05 252 GLY A C 1
ATOM 1963 O O . GLY A 1 252 ? 3.437 60.744 20.399 1.00 25.05 252 GLY A O 1
ATOM 1964 N N . SER A 1 253 ? 4.333 62.422 21.571 1.00 26.73 253 SER A N 1
ATOM 1965 C CA . SER A 1 253 ? 4.979 61.564 22.590 1.00 26.73 253 SER A CA 1
ATOM 1966 C C . SER A 1 253 ? 4.444 61.760 24.016 1.00 26.73 253 SER A C 1
ATOM 1968 O O . SER A 1 253 ? 4.479 62.883 24.510 1.00 26.73 253 SER A O 1
ATOM 1970 N N . MET A 1 254 ? 4.104 60.674 24.723 1.00 23.64 254 MET A N 1
ATOM 1971 C CA . MET A 1 254 ? 4.187 60.559 26.194 1.00 23.64 254 MET A CA 1
ATOM 1972 C C . MET A 1 254 ? 4.272 59.077 26.616 1.00 23.64 254 MET A C 1
ATOM 1974 O O . MET A 1 254 ? 4.009 58.183 25.814 1.00 23.64 254 MET A O 1
ATOM 1978 N N . SER A 1 255 ? 4.708 58.812 27.850 1.00 25.89 255 SER A N 1
ATOM 1979 C CA . SER A 1 255 ? 5.094 57.485 28.360 1.00 25.89 255 SER A CA 1
ATOM 1980 C C . SER A 1 255 ? 4.191 56.987 29.497 1.00 25.89 255 SER A C 1
ATOM 1982 O O . SER A 1 255 ? 3.515 57.802 30.119 1.00 25.89 255 SER A O 1
ATOM 1984 N N . LEU A 1 256 ? 4.238 55.675 29.810 1.00 23.45 256 LEU A N 1
ATOM 1985 C CA . LEU A 1 256 ? 4.287 55.144 31.193 1.00 23.45 256 LEU A CA 1
ATOM 1986 C C . LEU A 1 256 ? 4.432 53.600 31.282 1.00 23.45 256 LEU A C 1
ATOM 1988 O O . LEU A 1 256 ? 3.730 52.866 30.601 1.00 23.45 256 LEU A O 1
ATOM 1992 N N . SER A 1 257 ? 5.329 53.160 32.181 1.00 23.02 257 SER A N 1
ATOM 1993 C CA . SER A 1 257 ? 5.379 51.899 32.971 1.00 23.02 257 SER A CA 1
ATOM 1994 C C . SER A 1 257 ? 4.991 50.518 32.389 1.00 23.02 257 SER A C 1
ATOM 1996 O O . SER A 1 257 ? 3.859 50.284 31.974 1.00 23.02 257 SER A O 1
ATOM 1998 N N . GLU A 1 258 ? 5.881 49.531 32.581 1.00 31.70 258 GLU A N 1
ATOM 1999 C CA . GLU A 1 258 ? 5.591 48.086 32.471 1.00 31.70 258 GLU A CA 1
ATOM 2000 C C . GLU A 1 258 ? 4.547 47.580 33.488 1.00 31.70 258 GLU A C 1
ATOM 2002 O O . GLU A 1 258 ? 4.486 48.068 34.621 1.00 31.70 258 GLU A O 1
ATOM 2007 N N . PRO A 1 259 ? 3.872 46.457 33.167 1.00 24.41 259 PRO A N 1
ATOM 2008 C CA . PRO A 1 259 ? 3.706 45.408 34.176 1.00 24.41 259 PRO A CA 1
ATOM 2009 C C . PRO A 1 259 ? 3.978 43.971 33.672 1.00 24.41 259 PRO A C 1
ATOM 2011 O O . PRO A 1 259 ? 3.278 43.443 32.817 1.00 24.41 259 PRO A O 1
ATOM 2014 N N . ARG A 1 260 ? 4.957 43.318 34.320 1.00 24.47 260 ARG A N 1
ATOM 2015 C CA . ARG A 1 260 ? 5.093 41.870 34.632 1.00 24.47 260 ARG A CA 1
ATOM 2016 C C . ARG A 1 260 ? 4.630 40.815 33.599 1.00 24.47 260 ARG A C 1
ATOM 2018 O O . ARG A 1 260 ? 3.445 40.590 33.380 1.00 24.47 260 ARG A O 1
ATOM 2025 N N . ARG A 1 261 ? 5.594 39.998 33.144 1.00 29.19 261 ARG A N 1
ATOM 2026 C CA . ARG A 1 261 ? 5.378 38.755 32.371 1.00 29.19 261 ARG A CA 1
ATOM 2027 C C . ARG A 1 261 ? 4.390 37.778 33.050 1.00 29.19 261 ARG A C 1
ATOM 2029 O O . ARG A 1 261 ? 4.636 37.400 34.198 1.00 29.19 261 ARG A O 1
ATOM 2036 N N . PRO A 1 262 ? 3.384 37.253 32.328 1.00 24.59 262 PRO A N 1
ATOM 2037 C CA . PRO A 1 262 ? 2.713 36.002 32.680 1.00 24.59 262 PRO A CA 1
ATOM 2038 C C . PRO A 1 262 ? 3.664 34.797 32.579 1.00 24.59 262 PRO A C 1
ATOM 2040 O O . PRO A 1 262 ? 4.642 34.815 31.827 1.00 24.59 262 PRO A O 1
ATOM 2043 N N . SER A 1 263 ? 3.372 33.733 33.327 1.00 26.06 263 SER A N 1
ATOM 2044 C CA . SER A 1 263 ? 4.110 32.466 33.276 1.00 26.06 263 SER A CA 1
ATOM 2045 C C . SER A 1 263 ? 3.816 31.670 31.998 1.00 26.06 263 SER A C 1
ATOM 2047 O O . SER A 1 263 ? 2.757 31.795 31.385 1.00 26.06 263 SER A O 1
ATOM 2049 N N . SER A 1 264 ? 4.769 30.831 31.583 1.00 26.69 264 SER A N 1
ATOM 2050 C CA . SER A 1 264 ? 4.638 29.998 30.387 1.00 26.69 264 SER A CA 1
ATOM 2051 C C . SER A 1 264 ? 3.523 28.948 30.529 1.00 26.69 264 SER A C 1
ATOM 2053 O O . SER A 1 264 ? 3.499 28.211 31.521 1.00 26.69 264 SER A O 1
ATOM 2055 N N . PRO A 1 265 ? 2.634 28.797 29.526 1.00 26.53 265 PRO A N 1
ATOM 2056 C CA . PRO A 1 265 ? 1.721 27.663 29.461 1.00 26.53 265 PRO A CA 1
ATOM 2057 C C . PRO A 1 265 ? 2.497 26.341 29.450 1.00 26.53 265 PRO A C 1
ATOM 2059 O O . PRO A 1 265 ? 3.494 26.190 28.737 1.00 26.53 265 PRO A O 1
ATOM 2062 N N . ARG A 1 266 ? 2.042 25.366 30.243 1.00 27.22 266 ARG A N 1
ATOM 2063 C CA . ARG A 1 266 ? 2.613 24.012 30.232 1.00 27.22 266 ARG A CA 1
ATOM 2064 C C . ARG A 1 266 ? 2.339 23.360 28.874 1.00 27.22 266 ARG A C 1
ATOM 2066 O O . ARG A 1 266 ? 1.229 23.451 28.360 1.00 27.22 266 ARG A O 1
ATOM 2073 N N . ARG A 1 267 ? 3.342 22.676 28.313 1.00 24.97 267 ARG A N 1
ATOM 2074 C CA . ARG A 1 267 ? 3.168 21.872 27.092 1.00 24.97 267 ARG A CA 1
ATOM 2075 C C . ARG A 1 267 ? 2.148 20.752 27.350 1.00 24.97 267 ARG A C 1
ATOM 2077 O O . ARG A 1 267 ? 2.344 20.025 28.326 1.00 24.97 267 ARG A O 1
ATOM 2084 N N . PRO A 1 268 ? 1.147 20.544 26.476 1.00 23.72 268 PRO A N 1
ATOM 2085 C CA . PRO A 1 268 ? 0.431 19.277 26.415 1.00 23.72 268 PRO A CA 1
ATOM 2086 C C . PRO A 1 268 ? 1.412 18.135 26.123 1.00 23.72 268 PRO A C 1
ATOM 2088 O O . PRO A 1 268 ? 2.389 18.306 25.387 1.00 23.72 268 PRO A O 1
ATOM 2091 N N . SER A 1 269 ? 1.170 16.978 26.727 1.00 28.94 269 SER A N 1
ATOM 2092 C CA . SER A 1 269 ? 2.033 15.798 26.655 1.00 28.94 269 SER A CA 1
ATOM 2093 C C . SER A 1 269 ? 1.257 14.600 26.125 1.00 28.94 269 SER A C 1
ATOM 2095 O O . SER A 1 269 ? 0.103 14.439 26.496 1.00 28.94 269 SER A O 1
ATOM 2097 N N . VAL A 1 270 ? 1.945 13.715 25.393 1.00 29.19 270 VAL A N 1
ATOM 2098 C CA . VAL A 1 270 ? 1.430 12.443 24.846 1.00 29.19 270 VAL A CA 1
ATOM 2099 C C . VAL A 1 270 ? 0.463 12.611 23.663 1.00 29.19 270 VAL A C 1
ATOM 2101 O O . VAL A 1 270 ? -0.742 12.738 23.824 1.00 29.19 270 VAL A O 1
ATOM 2104 N N . PHE A 1 271 ? 1.000 12.501 22.443 1.00 31.16 271 PHE A N 1
ATOM 2105 C CA . PHE A 1 271 ? 0.201 12.088 21.284 1.00 31.16 271 PHE A CA 1
ATOM 2106 C C . PHE A 1 271 ? -0.102 10.584 21.400 1.00 31.16 271 PHE A C 1
ATOM 2108 O O . PHE A 1 271 ? 0.803 9.794 21.677 1.00 31.16 271 PHE A O 1
ATOM 2115 N N . ALA A 1 272 ? -1.358 10.181 21.193 1.00 29.55 272 ALA A N 1
ATOM 2116 C CA . ALA A 1 272 ? -1.799 8.796 21.364 1.00 29.55 272 ALA A CA 1
ATOM 2117 C C . ALA A 1 272 ? -1.576 7.952 20.094 1.00 29.55 272 ALA A C 1
ATOM 2119 O O . ALA A 1 272 ? -2.361 8.005 19.147 1.00 29.55 272 ALA A O 1
ATOM 2120 N N . TRP A 1 273 ? -0.524 7.130 20.087 1.00 39.16 273 TRP A N 1
ATOM 2121 C CA . TRP A 1 273 ? -0.137 6.278 18.953 1.00 39.16 273 TRP A CA 1
ATOM 2122 C C . TRP A 1 273 ? -1.085 5.082 18.768 1.00 39.16 273 TRP A C 1
ATOM 2124 O O . TRP A 1 273 ? -0.793 3.958 19.177 1.00 39.16 273 TRP A O 1
ATOM 2134 N N . HIS A 1 274 ? -2.232 5.321 18.135 1.00 33.84 274 HIS A N 1
ATOM 2135 C CA . HIS A 1 274 ? -3.180 4.269 17.782 1.00 33.84 274 HIS A CA 1
ATOM 2136 C C . HIS A 1 274 ? -2.680 3.445 16.585 1.00 33.84 274 HIS A C 1
ATOM 2138 O O . HIS A 1 274 ? -2.823 3.831 15.425 1.00 33.84 274 HIS A O 1
ATOM 2144 N N . ILE A 1 275 ? -2.137 2.266 16.889 1.00 39.03 275 ILE A N 1
ATOM 2145 C CA . ILE A 1 275 ? -2.386 1.063 16.088 1.00 39.03 275 ILE A CA 1
ATOM 2146 C C . ILE A 1 275 ? -3.496 0.308 16.817 1.00 39.03 275 ILE A C 1
ATOM 2148 O O . ILE A 1 275 ? -3.483 0.240 18.049 1.00 39.03 275 ILE A O 1
ATOM 2152 N N . GLU A 1 276 ? -4.479 -0.204 16.080 1.00 35.47 276 GLU A N 1
ATOM 2153 C CA . GLU A 1 276 ? -5.627 -0.878 16.684 1.00 35.47 276 GLU A CA 1
ATOM 2154 C C . GLU A 1 276 ? -5.175 -2.063 17.550 1.00 35.47 276 GLU A C 1
ATOM 2156 O O . GLU A 1 276 ? -4.347 -2.876 17.142 1.00 35.47 276 GLU A O 1
ATOM 2161 N N . GLN A 1 277 ? -5.738 -2.181 18.756 1.00 35.56 277 GLN A N 1
ATOM 2162 C CA . GLN A 1 277 ? -5.395 -3.238 19.721 1.00 35.56 277 GLN A CA 1
ATOM 2163 C C . GLN A 1 277 ? -5.974 -4.616 19.344 1.00 35.56 277 GLN A C 1
ATOM 2165 O O . GLN A 1 277 ? -5.983 -5.542 20.156 1.00 35.56 277 GLN A O 1
ATOM 2170 N N . THR A 1 278 ? -6.474 -4.758 18.117 1.00 35.38 278 THR A N 1
ATOM 2171 C CA . THR A 1 278 ? -7.097 -5.959 17.566 1.00 35.38 278 THR A CA 1
ATOM 2172 C C . THR A 1 278 ? -6.027 -7.015 17.281 1.00 35.38 278 THR A C 1
ATOM 2174 O O . THR A 1 278 ? -5.624 -7.212 16.137 1.00 35.38 278 THR A O 1
ATOM 2177 N N . ILE A 1 279 ? -5.536 -7.681 18.334 1.00 37.44 279 ILE A N 1
ATOM 2178 C CA . ILE A 1 279 ? -4.556 -8.771 18.222 1.00 37.44 279 ILE A CA 1
ATOM 2179 C C . ILE A 1 279 ? -5.117 -9.827 17.259 1.00 37.44 279 ILE A C 1
ATOM 2181 O O . ILE A 1 279 ? -6.119 -10.467 17.601 1.00 37.44 279 ILE A O 1
ATOM 2185 N N . PRO A 1 280 ? -4.502 -10.060 16.084 1.00 40.34 280 PRO A N 1
ATOM 2186 C CA . PRO A 1 280 ? -4.952 -11.127 15.211 1.00 40.34 280 PRO A CA 1
ATOM 2187 C C . PRO A 1 280 ? -4.676 -12.449 15.923 1.00 40.34 280 PRO A C 1
ATOM 2189 O O . PRO A 1 280 ? -3.540 -12.733 16.316 1.00 40.34 280 PRO A O 1
ATOM 2192 N N . ARG A 1 281 ? -5.709 -13.274 16.109 1.00 38.81 281 ARG A N 1
ATOM 2193 C CA . ARG A 1 281 ? -5.526 -14.647 16.585 1.00 38.81 281 ARG A CA 1
ATOM 2194 C C . ARG A 1 281 ? -4.980 -15.483 15.435 1.00 38.81 281 ARG A C 1
ATOM 2196 O O . ARG A 1 281 ? -5.731 -16.146 14.734 1.00 38.81 281 ARG A O 1
ATOM 2203 N N . PHE A 1 282 ? -3.664 -15.425 15.248 1.00 48.44 282 PHE A N 1
ATOM 2204 C CA . PHE A 1 282 ? -2.944 -16.239 14.275 1.00 48.44 282 PHE A CA 1
ATOM 2205 C C . PHE A 1 282 ? -3.115 -17.729 14.599 1.00 48.44 282 PHE A C 1
ATOM 2207 O O . PHE A 1 282 ? -2.365 -18.297 15.393 1.00 48.44 282 PHE A O 1
ATOM 2214 N N . THR A 1 283 ? -4.107 -18.372 13.983 1.00 44.84 283 THR A N 1
ATOM 2215 C CA . THR A 1 283 ? -4.233 -19.829 13.979 1.00 44.84 283 THR A CA 1
ATOM 2216 C C . THR A 1 283 ? -3.368 -20.391 12.860 1.00 44.84 283 THR A C 1
ATOM 2218 O O . THR A 1 283 ? -3.770 -20.445 11.699 1.00 44.84 283 THR A O 1
ATOM 2221 N N . MET A 1 284 ? -2.147 -20.792 13.211 1.00 51.09 284 MET A N 1
ATOM 2222 C CA . MET A 1 284 ? -1.294 -21.566 12.312 1.00 51.09 284 MET A CA 1
ATOM 2223 C C . MET A 1 284 ? -1.989 -22.879 11.944 1.00 51.09 284 MET A C 1
ATOM 2225 O O . MET A 1 284 ? -2.403 -23.633 12.826 1.00 51.09 284 MET A O 1
ATOM 2229 N N . ASP A 1 285 ? -2.063 -23.169 10.647 1.00 52.28 285 ASP A N 1
ATOM 2230 C CA . ASP A 1 285 ? -2.112 -24.557 10.207 1.00 52.28 285 ASP A CA 1
ATOM 2231 C C . ASP A 1 285 ? -0.673 -25.095 10.227 1.00 52.28 285 ASP A C 1
ATOM 2233 O O . ASP A 1 285 ? 0.273 -24.403 9.848 1.00 52.28 285 ASP A O 1
ATOM 2237 N N . ASN A 1 286 ? -0.491 -26.338 10.667 1.00 51.44 286 ASN A N 1
ATOM 2238 C CA . ASN A 1 286 ? 0.826 -26.972 10.767 1.00 51.44 286 ASN A CA 1
ATOM 2239 C C . ASN A 1 286 ? 1.355 -27.461 9.397 1.00 51.44 286 ASN A C 1
ATOM 2241 O O . ASN A 1 286 ? 2.376 -28.150 9.326 1.00 51.44 286 ASN A O 1
ATOM 2245 N N . SER A 1 287 ? 0.681 -27.102 8.300 1.00 61.78 287 SER A N 1
ATOM 2246 C CA . SER A 1 287 ? 0.992 -27.452 6.909 1.00 61.78 287 SER A CA 1
ATOM 2247 C C . SER A 1 287 ? 2.189 -26.673 6.326 1.00 61.78 287 SER A C 1
ATOM 2249 O O . SER A 1 287 ? 2.092 -25.952 5.333 1.00 61.78 287 SER A O 1
ATOM 2251 N N . VAL A 1 288 ? 3.376 -26.856 6.916 1.00 72.19 288 VAL A N 1
ATOM 2252 C CA . VAL A 1 288 ? 4.631 -26.295 6.381 1.00 72.19 288 VAL A CA 1
ATOM 2253 C C . VAL A 1 288 ? 5.156 -27.148 5.221 1.00 72.19 288 VAL A C 1
ATOM 2255 O O . VAL A 1 288 ? 5.764 -28.201 5.432 1.00 72.19 288 VAL A O 1
ATOM 2258 N N . GLN A 1 289 ? 4.990 -26.669 3.988 1.00 79.00 289 GLN A N 1
ATOM 2259 C CA . GLN A 1 289 ? 5.578 -27.288 2.800 1.00 79.00 289 GLN A CA 1
ATOM 2260 C C . GLN A 1 289 ? 7.073 -26.953 2.688 1.00 79.00 289 GLN A C 1
ATOM 2262 O O . GLN A 1 289 ? 7.522 -25.854 3.028 1.00 79.00 289 GLN A O 1
ATOM 2267 N N . LYS A 1 290 ? 7.860 -27.920 2.209 1.00 79.94 290 LYS A N 1
ATOM 2268 C CA . LYS A 1 290 ? 9.325 -27.846 2.097 1.00 79.94 290 LYS A CA 1
ATOM 2269 C C . LYS A 1 290 ? 9.739 -28.419 0.754 1.00 79.94 290 LYS A C 1
ATOM 2271 O O . LYS A 1 290 ? 9.415 -29.570 0.465 1.00 79.94 290 LYS A O 1
ATOM 2276 N N . ILE A 1 291 ? 10.429 -27.627 -0.062 1.00 82.12 291 ILE A N 1
ATOM 2277 C CA . ILE A 1 291 ? 10.716 -27.978 -1.452 1.00 82.12 291 ILE A CA 1
ATOM 2278 C C . ILE A 1 291 ? 12.163 -27.630 -1.804 1.00 82.12 291 ILE A C 1
ATOM 2280 O O . ILE A 1 291 ? 12.627 -26.518 -1.577 1.00 82.12 291 ILE A O 1
ATOM 2284 N N . ASP A 1 292 ? 12.870 -28.598 -2.380 1.00 80.31 292 ASP A N 1
ATOM 2285 C CA . ASP A 1 292 ? 14.205 -28.424 -2.953 1.00 80.31 292 ASP A CA 1
ATOM 2286 C C . ASP A 1 292 ? 14.048 -28.003 -4.426 1.00 80.31 292 ASP A C 1
ATOM 2288 O O . ASP A 1 292 ? 13.589 -28.790 -5.269 1.00 80.31 292 ASP A O 1
ATOM 2292 N N . LEU A 1 293 ? 14.326 -26.730 -4.734 1.00 77.19 293 LEU A N 1
ATOM 2293 C CA . LEU A 1 293 ? 14.210 -26.191 -6.088 1.00 77.19 293 LEU A CA 1
ATOM 2294 C C . LEU A 1 293 ? 15.358 -26.720 -6.949 1.00 77.19 293 LEU A C 1
ATOM 2296 O O . LEU A 1 293 ? 16.468 -26.189 -6.951 1.00 77.19 293 LEU A O 1
ATOM 2300 N N . LYS A 1 294 ? 15.056 -27.763 -7.730 1.00 64.88 294 LYS A N 1
ATOM 2301 C CA . LYS A 1 294 ? 15.979 -28.420 -8.666 1.00 64.88 294 LYS A CA 1
ATOM 2302 C C . LYS A 1 294 ? 16.431 -27.499 -9.810 1.00 64.88 294 LYS A C 1
ATOM 2304 O O . LYS A 1 294 ? 16.063 -27.717 -10.968 1.00 64.88 294 LYS A O 1
ATOM 2309 N N . CYS A 1 295 ? 17.313 -26.544 -9.518 1.00 59.28 295 CYS A N 1
ATOM 2310 C CA . CYS A 1 295 ? 18.135 -25.892 -10.531 1.00 59.28 295 CYS A CA 1
ATOM 2311 C C . CYS A 1 295 ? 18.867 -26.979 -11.333 1.00 59.28 295 CYS A C 1
ATOM 2313 O O . CYS A 1 295 ? 19.645 -27.769 -10.785 1.00 59.28 295 CYS A O 1
ATOM 2315 N N . LYS A 1 296 ? 18.570 -27.071 -12.637 1.00 47.78 296 LYS A N 1
ATOM 2316 C CA . LYS A 1 296 ? 19.109 -28.109 -13.529 1.00 47.78 296 LYS A CA 1
ATOM 2317 C C . LYS A 1 296 ? 20.616 -27.902 -13.721 1.00 47.78 296 LYS A C 1
ATOM 2319 O O . LYS A 1 296 ? 21.038 -27.162 -14.612 1.00 47.78 296 LYS A O 1
ATOM 2324 N N . LYS A 1 297 ? 21.399 -28.575 -12.868 1.00 38.62 297 LYS A N 1
ATOM 2325 C CA . LYS A 1 297 ? 22.869 -28.546 -12.800 1.00 38.62 297 LYS A CA 1
ATOM 2326 C C . LYS A 1 297 ? 23.518 -28.544 -14.186 1.00 38.62 297 LYS A C 1
ATOM 2328 O O . LYS A 1 297 ? 23.560 -29.576 -14.852 1.00 38.62 297 LYS A O 1
ATOM 2333 N N . ALA A 1 298 ? 24.108 -27.413 -14.559 1.00 39.50 298 ALA A N 1
ATOM 2334 C CA . ALA A 1 298 ? 25.282 -27.401 -15.421 1.00 39.50 298 ALA A CA 1
ATOM 2335 C C . ALA A 1 298 ? 26.502 -27.233 -14.508 1.00 39.50 298 ALA A C 1
ATOM 2337 O O . ALA A 1 298 ? 26.668 -26.180 -13.907 1.00 39.50 298 ALA A O 1
ATOM 2338 N N . GLY A 1 299 ? 27.299 -28.294 -14.345 1.00 41.75 299 GLY A N 1
ATOM 2339 C CA . GLY A 1 299 ? 28.589 -28.287 -13.635 1.00 41.75 299 GLY A CA 1
ATOM 2340 C C . GLY A 1 299 ? 28.568 -28.060 -12.111 1.00 41.75 299 GLY A C 1
ATOM 2341 O O . GLY A 1 299 ? 29.071 -28.896 -11.361 1.00 41.75 299 GLY A O 1
ATOM 2342 N N . VAL A 1 300 ? 28.028 -26.934 -11.645 1.00 44.78 300 VAL A N 1
ATOM 2343 C CA . VAL A 1 300 ? 28.353 -26.317 -10.346 1.00 44.78 300 VAL A CA 1
ATOM 2344 C C . VAL A 1 300 ? 27.297 -26.616 -9.264 1.00 44.78 300 VAL A C 1
ATOM 2346 O O . VAL A 1 300 ? 26.123 -26.853 -9.552 1.00 44.78 300 VAL A O 1
ATOM 2349 N N . LYS A 1 301 ? 27.722 -26.663 -7.990 1.00 49.66 301 LYS A N 1
ATOM 2350 C CA . LYS A 1 301 ? 26.913 -27.074 -6.819 1.00 49.66 301 LYS A CA 1
ATOM 2351 C C . LYS A 1 301 ? 26.429 -25.903 -5.935 1.00 49.66 301 LYS A C 1
ATOM 2353 O O . LYS A 1 301 ? 26.475 -26.014 -4.711 1.00 49.66 301 LYS A O 1
ATOM 2358 N N . SER A 1 302 ? 25.960 -24.803 -6.513 1.00 56.28 302 SER A N 1
ATOM 2359 C CA . SER A 1 302 ? 25.369 -23.694 -5.743 1.00 56.28 302 SER A CA 1
ATOM 2360 C C . SER A 1 302 ? 24.597 -22.738 -6.645 1.00 56.28 302 SER A C 1
ATOM 2362 O O . SER A 1 302 ? 25.126 -22.345 -7.683 1.00 56.28 302 SER A O 1
ATOM 2364 N N . ALA A 1 303 ? 23.408 -22.301 -6.219 1.00 59.81 303 ALA A N 1
ATOM 2365 C CA . ALA A 1 303 ? 22.948 -20.975 -6.614 1.00 59.81 303 ALA A CA 1
ATOM 2366 C C . ALA A 1 303 ? 23.742 -19.925 -5.808 1.00 59.81 303 ALA A C 1
ATOM 2368 O O . ALA A 1 303 ? 24.309 -20.218 -4.755 1.00 59.81 303 ALA A O 1
ATOM 2369 N N . PHE A 1 304 ? 23.851 -18.726 -6.361 1.00 69.75 304 PHE A N 1
ATOM 2370 C CA . PHE A 1 304 ? 24.578 -17.587 -5.808 1.00 69.75 304 PHE A CA 1
ATOM 2371 C C . PHE A 1 304 ? 23.626 -16.589 -5.135 1.00 69.75 304 PHE A C 1
ATOM 2373 O O . PHE A 1 304 ? 23.941 -16.043 -4.085 1.00 69.75 304 PHE A O 1
ATOM 2380 N N . ALA A 1 305 ? 22.431 -16.402 -5.702 1.00 80.81 305 ALA A N 1
ATOM 2381 C CA . ALA A 1 305 ? 21.346 -15.642 -5.092 1.00 80.81 305 ALA A CA 1
ATOM 2382 C C . ALA A 1 305 ? 19.999 -16.350 -5.305 1.00 80.81 305 ALA A C 1
ATOM 2384 O O . ALA A 1 305 ? 19.814 -17.103 -6.263 1.00 80.81 305 ALA A O 1
ATOM 2385 N N . CYS A 1 306 ? 19.041 -16.102 -4.419 1.00 87.25 306 CYS A N 1
ATOM 2386 C CA . CYS A 1 306 ? 17.643 -16.503 -4.567 1.00 87.25 306 CYS A CA 1
ATOM 2387 C C . CYS A 1 306 ? 16.748 -15.359 -4.075 1.00 87.25 306 CYS A C 1
ATOM 2389 O O . CYS A 1 306 ? 17.213 -14.459 -3.373 1.00 87.25 306 CYS A O 1
ATOM 2391 N N . GLY A 1 307 ? 15.470 -15.377 -4.442 1.00 89.88 307 GLY A N 1
ATOM 2392 C CA . GLY A 1 307 ? 14.532 -14.381 -3.938 1.00 89.88 307 GLY A CA 1
ATOM 2393 C C . GLY A 1 307 ? 13.077 -14.637 -4.294 1.00 89.88 307 GLY A C 1
ATOM 2394 O O . GLY A 1 307 ? 12.760 -15.418 -5.192 1.00 89.88 307 GLY A O 1
ATOM 2395 N N . VAL A 1 308 ? 12.198 -13.957 -3.567 1.00 90.62 308 VAL A N 1
ATOM 2396 C CA . VAL A 1 308 ? 10.739 -14.058 -3.668 1.00 90.62 308 VAL A CA 1
ATOM 2397 C C . VAL A 1 308 ? 10.201 -12.787 -4.331 1.00 90.62 308 VAL A C 1
ATOM 2399 O O . VAL A 1 308 ? 10.644 -11.679 -4.006 1.00 90.62 308 VAL A O 1
ATOM 2402 N N . SER A 1 309 ? 9.258 -12.928 -5.265 1.00 90.62 309 SER A N 1
ATOM 2403 C CA . SER A 1 309 ? 8.603 -11.788 -5.919 1.00 90.62 309 SER A CA 1
ATOM 2404 C C . SER A 1 309 ? 7.793 -10.938 -4.934 1.00 90.62 309 SER A C 1
ATOM 2406 O O . SER A 1 309 ? 7.386 -11.413 -3.877 1.00 90.62 309 SER A O 1
ATOM 2408 N N . SER A 1 310 ? 7.538 -9.672 -5.275 1.00 86.06 310 SER A N 1
ATOM 2409 C CA . SER A 1 310 ? 6.778 -8.746 -4.415 1.00 86.06 310 SER A CA 1
ATOM 2410 C C . SER A 1 310 ? 5.375 -9.240 -4.034 1.00 86.06 310 SER A C 1
ATOM 2412 O O . SER A 1 310 ? 4.952 -8.991 -2.916 1.00 86.06 310 SER A O 1
ATOM 2414 N N . ASP A 1 311 ? 4.693 -9.951 -4.937 1.00 84.44 311 ASP A N 1
ATOM 2415 C CA . ASP A 1 311 ? 3.382 -10.593 -4.727 1.00 84.44 311 ASP A CA 1
ATOM 2416 C C . ASP A 1 311 ? 3.471 -11.957 -4.010 1.00 84.44 311 ASP A C 1
ATOM 2418 O O . ASP A 1 311 ? 2.462 -12.604 -3.755 1.00 84.44 311 ASP A O 1
ATOM 2422 N N . ALA A 1 312 ? 4.690 -12.430 -3.741 1.00 87.69 312 ALA A N 1
ATOM 2423 C CA . ALA A 1 312 ? 5.003 -13.753 -3.218 1.00 87.69 312 ALA A CA 1
ATOM 2424 C C . ALA A 1 312 ? 4.345 -14.929 -3.973 1.00 87.69 312 ALA A C 1
ATOM 2426 O O . ALA A 1 312 ? 4.105 -15.982 -3.390 1.00 87.69 312 ALA A O 1
ATOM 2427 N N . ARG A 1 313 ? 4.103 -14.794 -5.287 1.00 86.44 313 ARG A N 1
ATOM 2428 C CA . ARG A 1 313 ? 3.611 -15.888 -6.154 1.00 86.44 313 ARG A CA 1
ATOM 2429 C C . ARG A 1 313 ? 4.726 -16.623 -6.905 1.00 86.44 313 ARG A C 1
ATOM 2431 O O . ARG A 1 313 ? 4.501 -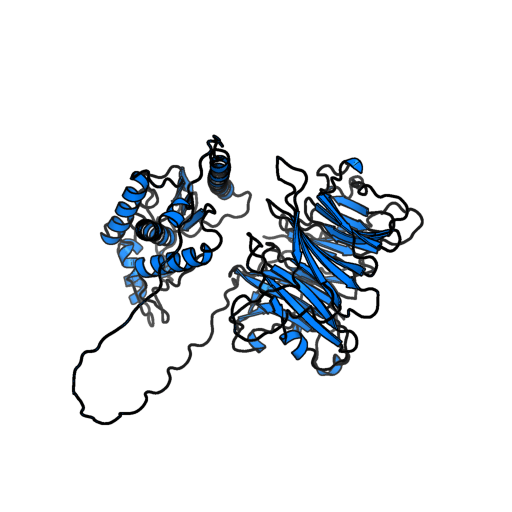17.700 -7.466 1.00 86.44 313 ARG A O 1
ATOM 2438 N N . ARG A 1 314 ? 5.937 -16.060 -6.951 1.00 88.12 314 ARG A N 1
ATOM 2439 C CA . ARG A 1 314 ? 7.076 -16.562 -7.733 1.00 88.12 314 ARG A CA 1
ATOM 2440 C C . ARG A 1 314 ? 8.379 -16.518 -6.930 1.00 88.12 314 ARG A C 1
ATOM 2442 O O . ARG A 1 314 ? 8.590 -15.652 -6.085 1.00 88.12 314 ARG A O 1
ATOM 2449 N N . VAL A 1 315 ? 9.282 -17.444 -7.239 1.00 89.69 315 VAL A N 1
ATOM 2450 C CA . VAL A 1 315 ? 10.632 -17.541 -6.659 1.00 89.69 315 VAL A CA 1
ATOM 2451 C C . VAL A 1 315 ? 11.645 -17.616 -7.789 1.00 89.69 315 VAL A C 1
ATOM 2453 O O . VAL A 1 315 ? 11.419 -18.341 -8.756 1.00 89.69 315 VAL A O 1
ATOM 2456 N N . PHE A 1 316 ? 12.766 -16.908 -7.672 1.00 88.12 316 PHE A N 1
ATOM 2457 C CA . PHE A 1 316 ? 13.898 -17.067 -8.583 1.00 88.12 316 PHE A CA 1
ATOM 2458 C C . PHE A 1 316 ? 15.110 -17.686 -7.881 1.00 88.12 316 PHE A C 1
ATOM 2460 O O . PHE A 1 316 ? 15.354 -17.451 -6.695 1.00 88.12 316 PHE A O 1
ATOM 2467 N N . CYS A 1 317 ? 15.895 -18.437 -8.650 1.00 85.44 317 CYS A N 1
ATOM 2468 C CA . CYS A 1 317 ? 17.228 -18.909 -8.290 1.00 85.44 317 CYS A CA 1
ATOM 2469 C C . CYS A 1 317 ? 18.220 -18.441 -9.361 1.00 85.44 317 CYS A C 1
ATOM 2471 O O . CYS A 1 317 ? 17.935 -18.536 -10.555 1.00 85.44 317 CYS A O 1
ATOM 2473 N N . LEU A 1 318 ? 19.374 -17.939 -8.934 1.00 82.69 318 LEU A N 1
ATOM 2474 C CA . LEU A 1 318 ? 20.388 -17.311 -9.775 1.00 82.69 318 LEU A CA 1
ATOM 2475 C C . LEU A 1 318 ? 21.752 -17.935 -9.483 1.00 82.69 318 LEU A C 1
ATOM 2477 O O . LEU A 1 318 ? 22.189 -17.899 -8.338 1.00 82.69 318 LEU A O 1
ATOM 2481 N N . ASP A 1 319 ? 22.430 -18.472 -10.490 1.00 79.06 319 ASP A N 1
ATOM 2482 C CA . ASP A 1 319 ? 23.860 -18.806 -10.455 1.00 79.06 319 ASP A CA 1
ATOM 2483 C C . ASP A 1 319 ? 24.638 -17.897 -11.431 1.00 79.06 319 ASP A C 1
ATOM 2485 O O . ASP A 1 319 ? 24.042 -17.037 -12.084 1.00 79.06 319 ASP A O 1
ATOM 2489 N N . GLU A 1 320 ? 25.970 -18.022 -11.521 1.00 78.38 320 GLU A N 1
ATOM 2490 C CA . GLU A 1 320 ? 26.767 -17.161 -12.414 1.00 78.38 320 GLU A CA 1
ATOM 2491 C C . GLU A 1 320 ? 26.295 -17.226 -13.878 1.00 78.38 320 GLU A C 1
ATOM 2493 O O . GLU A 1 320 ? 26.345 -16.218 -14.591 1.00 78.38 320 GLU A O 1
ATOM 2498 N N . GLU A 1 321 ? 25.826 -18.389 -14.337 1.00 74.81 321 GLU A N 1
ATOM 2499 C CA . GLU A 1 321 ? 25.426 -18.647 -15.718 1.00 74.81 321 GLU A CA 1
ATOM 2500 C C . GLU A 1 321 ? 23.925 -18.435 -15.943 1.00 74.81 321 GLU A C 1
ATOM 2502 O O . GLU A 1 321 ? 23.554 -17.854 -16.964 1.00 74.81 321 GLU A O 1
ATOM 2507 N N . LYS A 1 322 ? 23.060 -18.848 -15.013 1.00 75.75 322 LYS A N 1
ATOM 2508 C CA . LYS A 1 322 ? 21.618 -19.019 -15.246 1.00 75.75 322 LYS A CA 1
ATOM 2509 C C . LYS A 1 322 ? 20.746 -18.332 -14.204 1.00 75.75 322 LYS A C 1
ATOM 2511 O O . LYS A 1 322 ? 21.066 -18.284 -13.022 1.00 75.75 322 LYS A O 1
ATOM 2516 N N . LEU A 1 323 ? 19.573 -17.902 -14.660 1.00 80.50 323 LEU A N 1
ATOM 2517 C CA . LEU A 1 323 ? 18.477 -17.417 -13.828 1.00 80.50 323 LEU A CA 1
ATOM 2518 C C . LEU A 1 323 ? 17.244 -18.279 -14.116 1.00 80.50 323 LEU A C 1
ATOM 2520 O O . LEU A 1 323 ? 16.823 -18.386 -15.264 1.00 80.50 323 LEU A O 1
ATOM 2524 N N . ALA A 1 324 ? 16.693 -18.921 -13.091 1.00 80.12 324 ALA A N 1
ATOM 2525 C CA . ALA A 1 324 ? 15.519 -19.786 -13.169 1.00 80.12 324 ALA A CA 1
ATOM 2526 C C . ALA A 1 324 ? 14.373 -19.184 -12.350 1.00 80.12 324 ALA A C 1
ATOM 2528 O O . ALA A 1 324 ? 14.597 -18.803 -11.202 1.00 80.12 324 ALA A O 1
ATOM 2529 N N . ILE A 1 325 ? 13.158 -19.129 -12.904 1.00 83.88 325 ILE A N 1
ATOM 2530 C CA . ILE A 1 325 ? 11.966 -18.630 -12.198 1.00 83.88 325 ILE A CA 1
ATOM 2531 C C . ILE A 1 325 ? 10.939 -19.756 -12.061 1.00 83.88 325 ILE A C 1
ATOM 2533 O O . ILE A 1 325 ? 10.594 -20.419 -13.039 1.00 83.88 325 ILE A O 1
ATOM 2537 N N . TYR A 1 326 ? 10.419 -19.933 -10.851 1.00 82.62 326 TYR A N 1
ATOM 2538 C CA . TYR A 1 326 ? 9.409 -20.921 -10.483 1.00 82.62 326 TYR A CA 1
ATOM 2539 C C . TYR A 1 326 ? 8.135 -20.203 -10.016 1.00 82.62 326 TYR A C 1
ATOM 2541 O O . TYR A 1 326 ? 8.208 -19.260 -9.228 1.00 82.62 326 TYR A O 1
ATOM 2549 N N . THR A 1 327 ? 6.961 -20.651 -10.470 1.00 84.69 327 THR A N 1
ATOM 2550 C CA . THR A 1 327 ? 5.659 -20.160 -9.967 1.00 84.69 327 THR A CA 1
ATOM 2551 C C . THR A 1 327 ? 5.172 -21.083 -8.856 1.00 84.69 327 THR A C 1
ATOM 2553 O O . THR A 1 327 ? 5.053 -22.283 -9.095 1.00 84.69 327 THR A O 1
ATOM 2556 N N . ILE A 1 328 ? 4.908 -20.548 -7.660 1.00 83.94 328 ILE A N 1
ATOM 2557 C CA . ILE A 1 328 ? 4.770 -21.331 -6.419 1.00 83.94 328 ILE A CA 1
ATOM 2558 C C . ILE A 1 328 ? 3.639 -22.363 -6.496 1.00 83.94 328 ILE A C 1
ATOM 2560 O O . ILE A 1 328 ? 3.868 -23.534 -6.204 1.00 83.94 328 ILE A O 1
ATOM 2564 N N . ASP A 1 329 ? 2.460 -21.976 -6.984 1.00 78.56 329 ASP A N 1
ATOM 2565 C CA . ASP A 1 329 ? 1.292 -22.870 -7.063 1.00 78.56 329 ASP A CA 1
ATOM 2566 C C . ASP A 1 329 ? 1.427 -23.989 -8.119 1.00 78.56 329 ASP A C 1
ATOM 2568 O O . ASP A 1 329 ? 0.638 -24.935 -8.141 1.00 78.56 329 ASP A O 1
ATOM 2572 N N . ALA A 1 330 ? 2.442 -23.914 -8.988 1.00 73.94 330 ALA A N 1
ATOM 2573 C CA . ALA A 1 330 ? 2.783 -24.967 -9.946 1.00 73.94 330 ALA A CA 1
ATOM 2574 C C . ALA A 1 330 ? 3.825 -25.967 -9.400 1.00 73.94 330 ALA A C 1
ATOM 2576 O O . ALA A 1 330 ? 4.059 -27.018 -10.008 1.00 73.94 330 ALA A O 1
ATOM 2577 N N . ILE A 1 331 ? 4.475 -25.670 -8.269 1.00 71.12 331 ILE A N 1
ATOM 2578 C CA . ILE A 1 331 ? 5.548 -26.511 -7.739 1.00 71.12 331 ILE A CA 1
ATOM 2579 C C . ILE A 1 331 ? 4.952 -27.815 -7.192 1.00 71.12 331 ILE A C 1
ATOM 2581 O O . ILE A 1 331 ? 4.076 -27.820 -6.336 1.00 71.12 331 ILE A O 1
ATOM 2585 N N . GLY A 1 332 ? 5.433 -28.943 -7.720 1.00 56.59 332 GLY A N 1
ATOM 2586 C CA . GLY A 1 332 ? 4.925 -30.286 -7.413 1.00 56.59 332 GLY A CA 1
ATOM 2587 C C . GLY A 1 332 ? 4.163 -30.949 -8.565 1.00 56.59 332 GLY A C 1
ATOM 2588 O O . GLY A 1 332 ? 4.184 -32.171 -8.662 1.00 56.59 332 GLY A O 1
ATOM 2589 N N . ARG A 1 333 ? 3.597 -30.184 -9.513 1.00 53.28 333 ARG A N 1
ATOM 2590 C CA . ARG A 1 333 ? 2.917 -30.725 -10.717 1.00 53.28 333 ARG A CA 1
ATOM 2591 C C . ARG A 1 333 ? 3.851 -30.929 -11.924 1.00 53.28 333 ARG A C 1
ATOM 2593 O O . ARG A 1 333 ? 3.393 -31.044 -13.054 1.00 53.28 333 ARG A O 1
ATOM 2600 N N . GLY A 1 334 ? 5.160 -30.978 -11.673 1.00 48.22 334 GLY A N 1
ATOM 2601 C CA . GLY A 1 334 ? 6.204 -30.775 -12.679 1.00 48.22 334 GLY A CA 1
ATOM 2602 C C . GLY A 1 334 ? 6.564 -29.293 -12.739 1.00 48.22 334 GLY A C 1
ATOM 2603 O O . GLY A 1 334 ? 5.821 -28.496 -13.296 1.00 48.22 334 GLY A O 1
ATOM 2604 N N . SER A 1 335 ? 7.675 -28.915 -12.099 1.00 48.28 335 SER A N 1
ATOM 2605 C CA . SER A 1 335 ? 8.031 -27.513 -11.851 1.00 48.28 335 SER A CA 1
ATOM 2606 C C . SER A 1 335 ? 8.188 -26.722 -13.149 1.00 48.28 335 SER A C 1
ATOM 2608 O O . SER A 1 335 ? 9.210 -26.851 -13.829 1.00 48.28 335 SER A O 1
ATOM 2610 N N . VAL A 1 336 ? 7.192 -25.895 -13.471 1.00 52.56 336 VAL A N 1
ATOM 2611 C CA . VAL A 1 336 ? 7.211 -25.089 -14.690 1.00 52.56 336 VAL A CA 1
ATOM 2612 C C . VAL A 1 336 ? 8.195 -23.936 -14.516 1.00 52.56 336 VAL A C 1
ATOM 2614 O O . VAL A 1 336 ? 8.011 -23.051 -13.675 1.00 52.56 336 VAL A O 1
ATOM 2617 N N . LEU A 1 337 ? 9.281 -24.020 -15.277 1.00 53.78 337 LEU A N 1
ATOM 2618 C CA . LEU A 1 337 ? 10.427 -23.128 -15.222 1.00 53.78 337 LEU A CA 1
ATOM 2619 C C . LEU A 1 337 ? 10.263 -22.060 -16.298 1.00 53.78 337 LEU A C 1
ATOM 2621 O O . LEU A 1 337 ? 10.465 -22.359 -17.476 1.00 53.78 337 LEU A O 1
ATOM 2625 N N . CYS A 1 338 ? 9.983 -20.820 -15.890 1.00 54.69 338 CYS A N 1
ATOM 2626 C CA . CYS A 1 338 ? 10.131 -19.705 -16.817 1.00 54.69 338 CYS A CA 1
ATOM 2627 C C . CYS A 1 338 ? 11.618 -19.620 -17.159 1.00 54.69 338 CYS A C 1
ATOM 2629 O O . CYS A 1 338 ? 12.472 -19.562 -16.263 1.00 54.69 338 CYS A O 1
ATOM 2631 N N . SER A 1 339 ? 11.912 -19.737 -18.452 1.00 58.16 339 SER A N 1
ATOM 2632 C CA . SER A 1 339 ? 13.273 -19.879 -18.957 1.00 58.16 339 SER A CA 1
ATOM 2633 C C . SER A 1 339 ? 14.129 -18.650 -18.628 1.00 58.16 339 SER A C 1
ATOM 2635 O O . SER A 1 339 ? 13.614 -17.579 -18.321 1.00 58.16 339 SER A O 1
ATOM 2637 N N . SER A 1 340 ? 15.456 -18.796 -18.635 1.00 63.25 340 SER A N 1
ATOM 2638 C CA . SER A 1 340 ? 16.338 -17.661 -18.348 1.00 63.25 340 SER A CA 1
ATOM 2639 C C . SER A 1 340 ? 16.182 -16.572 -19.417 1.00 63.25 340 SER A C 1
ATOM 2641 O O . SER A 1 340 ? 16.184 -16.927 -20.601 1.00 63.25 340 SER A O 1
ATOM 2643 N N . PRO A 1 341 ? 16.139 -15.274 -19.053 1.00 69.56 341 PRO A N 1
ATOM 2644 C CA . PRO A 1 341 ? 16.173 -14.192 -20.032 1.00 69.56 341 PRO A CA 1
ATOM 2645 C C . PRO A 1 341 ? 17.418 -14.296 -20.938 1.00 69.56 341 PRO A C 1
ATOM 2647 O O . PRO A 1 341 ? 18.442 -14.851 -20.521 1.00 69.56 341 PRO A O 1
ATOM 2650 N N . PRO A 1 342 ? 17.357 -13.779 -22.178 1.00 68.44 342 PRO A N 1
ATOM 2651 C CA . PRO A 1 342 ? 18.379 -14.016 -23.189 1.00 68.44 342 PRO A CA 1
ATOM 2652 C C . PRO A 1 342 ? 19.720 -13.396 -22.780 1.00 68.44 342 PRO A C 1
ATOM 2654 O O . PRO A 1 342 ? 19.836 -12.192 -22.536 1.00 68.44 342 PRO A O 1
ATOM 2657 N N . LYS A 1 343 ? 20.743 -14.252 -22.720 1.00 67.88 343 LYS A N 1
ATOM 2658 C CA . LYS A 1 343 ? 22.070 -13.950 -22.183 1.00 67.88 343 LYS A CA 1
ATOM 2659 C C . LYS A 1 343 ? 23.164 -14.246 -23.218 1.00 67.88 343 LYS A C 1
ATOM 2661 O O . LYS A 1 343 ? 23.366 -15.411 -23.562 1.00 67.88 343 LYS A O 1
ATOM 2666 N N . PRO A 1 344 ? 23.887 -13.220 -23.698 1.00 63.44 344 PRO A N 1
ATOM 2667 C CA . PRO A 1 344 ? 25.117 -13.387 -24.463 1.00 63.44 344 PRO A CA 1
ATOM 2668 C C . PRO A 1 344 ? 26.192 -14.193 -23.701 1.00 63.44 344 PRO A C 1
ATOM 2670 O O . PRO A 1 344 ? 26.189 -14.247 -22.466 1.00 63.44 344 PRO A O 1
ATOM 2673 N N . PRO A 1 345 ? 27.126 -14.840 -24.420 1.00 63.72 345 PRO A N 1
ATOM 2674 C CA . PRO A 1 345 ? 28.129 -15.707 -23.810 1.00 63.72 345 PRO A CA 1
ATOM 2675 C C . PRO A 1 345 ? 29.105 -14.945 -22.897 1.00 63.72 345 PRO A C 1
ATOM 2677 O O . PRO A 1 345 ? 29.422 -13.781 -23.127 1.00 63.72 345 PRO A O 1
ATOM 2680 N N . ARG A 1 346 ? 29.652 -15.660 -21.900 1.00 70.44 346 ARG A N 1
ATOM 2681 C CA . ARG A 1 346 ? 30.654 -15.204 -20.905 1.00 70.44 346 ARG A CA 1
ATOM 2682 C C . ARG A 1 346 ? 30.178 -14.220 -19.822 1.00 70.44 346 ARG A C 1
ATOM 2684 O O . ARG A 1 346 ? 30.993 -13.825 -18.994 1.00 70.44 346 ARG A O 1
ATOM 2691 N N . TRP A 1 347 ? 28.901 -13.842 -19.774 1.00 79.94 347 TRP A N 1
ATOM 2692 C CA . TRP A 1 347 ? 28.389 -12.958 -18.715 1.00 79.94 347 TRP A CA 1
ATOM 2693 C C . TRP A 1 347 ? 28.268 -13.686 -17.368 1.00 79.94 347 TRP A C 1
ATOM 2695 O O . TRP A 1 347 ? 27.792 -14.822 -17.328 1.00 79.94 347 TRP A O 1
ATOM 2705 N N . LYS A 1 348 ? 28.606 -13.017 -16.259 1.00 82.56 348 LYS A N 1
ATOM 2706 C CA . LYS A 1 348 ? 28.429 -13.539 -14.889 1.00 82.56 348 LYS A CA 1
ATOM 2707 C C . LYS A 1 348 ? 27.377 -12.743 -14.126 1.00 82.56 348 LYS A C 1
ATOM 2709 O O . LYS A 1 348 ? 27.571 -11.550 -13.917 1.00 82.56 348 LYS A O 1
ATOM 2714 N N . TYR A 1 349 ? 26.285 -13.369 -13.690 1.00 83.56 349 TYR A N 1
ATOM 2715 C CA . TYR A 1 349 ? 25.287 -12.703 -12.840 1.00 83.56 349 TYR A CA 1
ATOM 2716 C C . TYR A 1 349 ? 25.818 -12.429 -11.426 1.00 83.56 349 TYR A C 1
ATOM 2718 O O . TYR A 1 349 ? 26.674 -13.161 -10.940 1.00 83.56 349 TYR A O 1
ATOM 2726 N N . HIS A 1 350 ? 25.330 -11.357 -10.794 1.00 83.00 350 HIS A N 1
ATOM 2727 C CA . HIS A 1 350 ? 25.768 -10.896 -9.468 1.00 83.00 350 HIS A CA 1
ATOM 2728 C C . HIS A 1 350 ? 24.597 -10.781 -8.481 1.00 83.00 350 HIS A C 1
ATOM 2730 O O . HIS A 1 350 ? 24.692 -11.254 -7.353 1.00 83.00 350 HIS A O 1
ATOM 2736 N N . SER A 1 351 ? 23.482 -10.172 -8.894 1.00 85.25 351 SER A N 1
ATOM 2737 C CA . SER A 1 351 ? 22.290 -10.000 -8.056 1.00 85.25 351 SER A CA 1
ATOM 2738 C C . SER A 1 351 ? 21.022 -9.920 -8.905 1.00 85.25 351 SER A C 1
ATOM 2740 O O . SER A 1 351 ? 21.090 -9.651 -10.104 1.00 85.25 351 SER A O 1
ATOM 2742 N N . ALA A 1 352 ? 19.860 -10.141 -8.290 1.00 89.00 352 ALA A N 1
ATOM 2743 C CA . ALA A 1 352 ? 18.560 -9.894 -8.905 1.00 89.00 352 ALA A CA 1
ATOM 2744 C C . ALA A 1 352 ? 17.485 -9.568 -7.857 1.00 89.00 352 ALA A C 1
ATOM 2746 O O . ALA A 1 352 ? 17.595 -9.963 -6.693 1.00 89.00 352 ALA A O 1
ATOM 2747 N N . LYS A 1 353 ? 16.420 -8.878 -8.281 1.00 91.69 353 LYS A N 1
ATOM 2748 C CA . LYS A 1 353 ? 15.162 -8.697 -7.534 1.00 91.69 353 LYS A CA 1
ATOM 2749 C C . LYS A 1 353 ? 13.969 -8.731 -8.493 1.00 91.69 353 LYS A C 1
ATOM 2751 O O . LYS A 1 353 ? 14.111 -8.466 -9.683 1.00 91.69 353 LYS A O 1
ATOM 2756 N N . MET A 1 354 ? 12.796 -9.097 -7.981 1.00 91.31 354 MET A N 1
ATOM 2757 C CA . MET A 1 354 ? 11.633 -9.447 -8.801 1.00 91.31 354 MET A CA 1
ATOM 2758 C C . MET A 1 354 ? 10.335 -8.919 -8.179 1.00 91.31 354 MET A C 1
ATOM 2760 O O . MET A 1 354 ? 10.143 -8.986 -6.965 1.00 91.31 354 MET A O 1
ATOM 2764 N N . THR A 1 355 ? 9.437 -8.411 -9.014 1.00 91.56 355 THR A N 1
ATOM 2765 C CA . THR A 1 355 ? 8.042 -8.089 -8.680 1.00 91.56 355 THR A CA 1
ATOM 2766 C C . THR A 1 355 ? 7.113 -9.119 -9.334 1.00 91.56 355 THR A C 1
ATOM 2768 O O . THR A 1 355 ? 7.587 -10.116 -9.877 1.00 91.56 355 THR A O 1
ATOM 2771 N N . ALA A 1 356 ? 5.794 -8.912 -9.307 1.00 87.19 356 ALA A N 1
ATOM 2772 C CA . ALA A 1 356 ? 4.845 -9.784 -10.009 1.00 87.19 356 ALA A CA 1
ATOM 2773 C C . ALA A 1 356 ? 5.183 -9.953 -11.510 1.00 87.19 356 ALA A C 1
ATOM 2775 O O . ALA A 1 356 ? 5.158 -11.065 -12.050 1.00 87.19 356 ALA A O 1
ATOM 2776 N N . SER A 1 357 ? 5.533 -8.847 -12.184 1.00 89.50 357 SER A N 1
ATOM 2777 C CA . SER A 1 357 ? 5.666 -8.779 -13.651 1.00 89.50 357 SER A CA 1
ATOM 2778 C C . SER A 1 357 ? 7.057 -8.389 -14.166 1.00 89.50 357 SER A C 1
ATOM 2780 O O . SER A 1 357 ? 7.274 -8.449 -15.375 1.00 89.50 357 SER A O 1
ATOM 2782 N N . PHE A 1 358 ? 7.998 -7.988 -13.304 1.00 92.06 358 PHE A N 1
ATOM 2783 C CA . PHE A 1 358 ? 9.332 -7.532 -13.719 1.00 92.06 358 PHE A CA 1
ATOM 2784 C C . PHE A 1 358 ? 10.445 -8.169 -12.892 1.00 92.06 358 PHE A C 1
ATOM 2786 O O . PHE A 1 358 ? 10.277 -8.494 -11.719 1.00 92.06 358 PHE A O 1
ATOM 2793 N N . LEU A 1 359 ? 11.599 -8.325 -13.526 1.00 91.69 359 LEU A N 1
ATOM 2794 C CA . LEU A 1 359 ? 12.816 -8.890 -12.966 1.00 91.69 359 LEU A CA 1
ATOM 2795 C C . LEU A 1 359 ? 13.969 -7.959 -13.323 1.00 91.69 359 LEU A C 1
ATOM 2797 O O . LEU A 1 359 ? 14.231 -7.740 -14.502 1.00 91.69 359 LEU A O 1
ATOM 2801 N N . VAL A 1 360 ? 14.677 -7.452 -12.320 1.00 92.38 360 VAL A N 1
ATOM 2802 C CA . VAL A 1 360 ? 15.950 -6.756 -12.515 1.00 92.38 360 VAL A CA 1
ATOM 2803 C C . VAL A 1 360 ? 17.094 -7.687 -12.141 1.00 92.38 360 VAL A C 1
ATOM 2805 O O . VAL A 1 360 ? 17.017 -8.369 -11.118 1.00 92.38 360 VAL A O 1
ATOM 2808 N N . ALA A 1 361 ? 18.143 -7.727 -12.959 1.00 89.69 361 ALA A N 1
ATOM 2809 C CA . ALA A 1 361 ? 19.337 -8.527 -12.719 1.00 89.69 361 ALA A CA 1
ATOM 2810 C C . ALA A 1 361 ? 20.605 -7.749 -13.093 1.00 89.69 361 ALA A C 1
ATOM 2812 O O . ALA A 1 361 ? 20.674 -7.140 -14.163 1.00 89.69 361 ALA A O 1
ATOM 2813 N N . THR A 1 362 ? 21.620 -7.814 -12.231 1.00 89.56 362 THR A N 1
ATOM 2814 C CA . THR A 1 362 ? 22.952 -7.261 -12.494 1.00 89.56 362 THR A CA 1
ATOM 2815 C C . THR A 1 362 ? 23.937 -8.358 -12.882 1.00 89.56 362 THR A C 1
ATOM 2817 O O . THR A 1 362 ? 23.860 -9.499 -12.408 1.00 89.56 362 THR A O 1
ATOM 2820 N N . TYR A 1 363 ? 24.868 -8.029 -13.772 1.00 87.38 363 TYR A N 1
ATOM 2821 C CA . TYR A 1 363 ? 25.910 -8.937 -14.247 1.00 87.38 363 TYR A CA 1
ATOM 2822 C C . TYR A 1 363 ? 27.185 -8.175 -14.617 1.00 87.38 363 TYR A C 1
ATOM 2824 O O . TYR A 1 363 ? 27.180 -6.952 -14.712 1.00 87.38 363 TYR A O 1
ATOM 2832 N N . THR A 1 364 ? 28.270 -8.910 -14.848 1.00 86.06 364 THR A N 1
ATOM 2833 C CA . THR A 1 364 ? 29.543 -8.371 -15.343 1.00 86.06 364 THR A CA 1
ATOM 2834 C C . THR A 1 364 ? 29.914 -9.055 -16.657 1.00 86.06 364 THR A C 1
ATOM 2836 O O . THR A 1 364 ? 29.724 -10.268 -16.818 1.00 86.06 364 THR A O 1
ATOM 2839 N N . SER A 1 365 ? 30.423 -8.271 -17.606 1.00 83.69 365 SER A N 1
ATOM 2840 C CA . SER A 1 365 ? 30.846 -8.683 -18.946 1.00 83.69 365 SER A CA 1
ATOM 2841 C C . SER A 1 365 ? 32.005 -7.804 -19.401 1.00 83.69 365 SER A C 1
ATOM 2843 O O . SER A 1 365 ? 31.866 -6.588 -19.397 1.00 83.69 365 SER A O 1
ATOM 2845 N N . LEU A 1 366 ? 33.118 -8.408 -19.837 1.00 80.00 366 LEU A N 1
ATOM 2846 C CA . LEU A 1 366 ? 34.311 -7.674 -20.297 1.00 80.00 366 LEU A CA 1
ATOM 2847 C C . LEU A 1 366 ? 34.719 -6.565 -19.302 1.00 80.00 366 LEU A C 1
ATOM 2849 O O . LEU A 1 366 ? 34.854 -5.403 -19.664 1.00 80.00 366 LEU A O 1
ATOM 2853 N N . GLU A 1 367 ? 34.837 -6.957 -18.029 1.00 76.56 367 GLU A N 1
ATOM 2854 C CA . GLU A 1 367 ? 35.217 -6.126 -16.868 1.00 76.56 367 GLU A CA 1
ATOM 2855 C C . GLU A 1 367 ? 34.201 -5.040 -16.445 1.00 76.56 367 GLU A C 1
ATOM 2857 O O . GLU A 1 367 ? 34.190 -4.657 -15.276 1.00 76.56 367 GLU A O 1
ATOM 2862 N N . ARG A 1 368 ? 33.260 -4.651 -17.315 1.00 82.50 368 ARG A N 1
ATOM 2863 C CA . ARG A 1 368 ? 32.147 -3.734 -17.008 1.00 82.50 368 ARG A CA 1
ATOM 2864 C C . ARG A 1 368 ? 30.978 -4.417 -16.304 1.00 82.50 368 ARG A C 1
ATOM 2866 O O . ARG A 1 368 ? 30.660 -5.575 -16.594 1.00 82.50 368 ARG A O 1
ATOM 2873 N N . SER A 1 369 ? 30.298 -3.681 -15.426 1.00 87.50 369 SER A N 1
ATOM 2874 C CA . SER A 1 369 ? 29.053 -4.112 -14.788 1.00 87.50 369 SER A CA 1
ATOM 2875 C C . SER A 1 369 ? 27.839 -3.556 -15.534 1.00 87.50 369 SER A C 1
ATOM 2877 O O . SER A 1 369 ? 27.898 -2.502 -16.159 1.00 87.50 369 SER A O 1
ATOM 2879 N N . TYR A 1 370 ? 26.734 -4.288 -15.479 1.00 88.06 370 TYR A N 1
ATOM 2880 C CA . TYR A 1 370 ? 25.510 -4.004 -16.216 1.00 88.06 370 TYR A CA 1
ATOM 2881 C C . TYR A 1 370 ? 24.280 -4.279 -15.357 1.00 88.06 370 TYR A C 1
ATOM 2883 O O . TYR A 1 370 ? 24.307 -5.133 -14.462 1.00 88.06 370 TYR A O 1
ATOM 2891 N N . CYS A 1 371 ? 23.179 -3.608 -15.678 1.00 90.12 371 CYS A N 1
ATOM 2892 C CA . CYS A 1 371 ? 21.868 -3.832 -15.092 1.00 90.12 371 CYS A CA 1
ATOM 2893 C C . CYS A 1 371 ? 20.810 -3.947 -16.191 1.00 90.12 371 CYS A C 1
ATOM 2895 O O . CYS A 1 371 ? 20.642 -3.033 -16.994 1.00 90.12 371 CYS A O 1
ATOM 2897 N N . ARG A 1 372 ? 20.057 -5.053 -16.196 1.00 89.75 372 ARG A N 1
ATOM 2898 C CA . ARG A 1 372 ? 18.909 -5.241 -17.092 1.00 89.75 372 ARG A CA 1
ATOM 2899 C C . ARG A 1 372 ? 17.618 -5.416 -16.324 1.00 89.75 372 ARG A C 1
ATOM 2901 O O . ARG A 1 372 ? 17.570 -6.174 -15.355 1.00 89.75 372 ARG A O 1
ATOM 2908 N N . VAL A 1 373 ? 16.558 -4.790 -16.827 1.00 91.12 373 VAL A N 1
ATOM 2909 C CA . VAL A 1 373 ? 15.179 -5.034 -16.393 1.00 91.12 373 VAL A CA 1
ATOM 2910 C C . VAL A 1 373 ? 14.443 -5.766 -17.497 1.00 91.12 373 VAL A C 1
ATOM 2912 O O . VAL A 1 373 ? 14.318 -5.264 -18.611 1.00 91.12 373 VAL A O 1
ATOM 2915 N N . PHE A 1 374 ? 13.908 -6.934 -17.171 1.00 88.62 374 PHE A N 1
ATOM 2916 C CA . PHE A 1 374 ? 13.076 -7.731 -18.057 1.00 88.62 374 PHE A CA 1
ATOM 2917 C C . PHE A 1 374 ? 11.632 -7.727 -17.565 1.00 88.62 374 PHE A C 1
ATOM 2919 O O . PHE A 1 374 ? 11.372 -7.875 -16.367 1.00 88.62 374 PHE A O 1
ATOM 2926 N N . ARG A 1 375 ? 10.675 -7.651 -18.490 1.00 88.31 375 ARG A N 1
ATOM 2927 C CA . ARG A 1 375 ? 9.301 -8.074 -18.213 1.00 88.31 375 ARG A CA 1
ATOM 2928 C C . ARG A 1 375 ? 9.263 -9.600 -18.172 1.00 88.31 375 ARG A C 1
ATOM 2930 O O . ARG A 1 375 ? 9.669 -10.256 -19.130 1.00 88.31 375 ARG A O 1
ATOM 2937 N N . VAL A 1 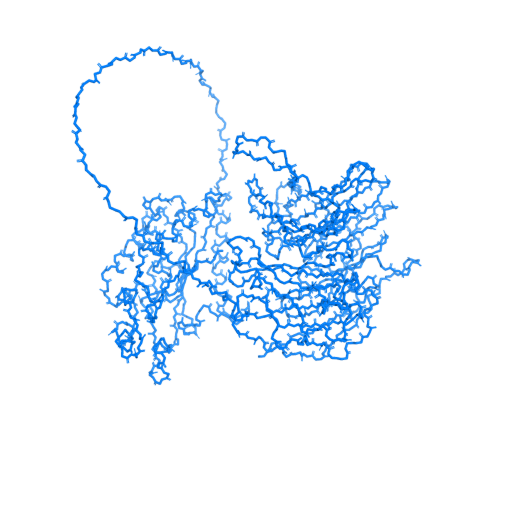376 ? 8.779 -10.159 -17.069 1.00 85.56 376 VAL A N 1
ATOM 2938 C CA . VAL A 1 376 ? 8.638 -11.608 -16.884 1.00 85.56 376 VAL A CA 1
ATOM 2939 C C . VAL A 1 376 ? 7.330 -12.061 -17.540 1.00 85.56 376 VAL A C 1
ATOM 2941 O O . VAL A 1 376 ? 6.275 -11.527 -17.186 1.00 85.56 376 VAL A O 1
ATOM 2944 N N . PRO A 1 377 ? 7.349 -13.048 -18.455 1.00 81.00 377 PRO A N 1
ATOM 2945 C CA . PRO A 1 377 ? 6.133 -13.582 -19.066 1.00 81.00 377 PRO A CA 1
ATOM 2946 C C . PRO A 1 377 ? 5.112 -14.079 -18.034 1.00 81.00 377 PRO A C 1
ATOM 2948 O O . PRO A 1 377 ? 5.473 -14.616 -16.987 1.00 81.00 377 PRO A O 1
ATOM 2951 N N . GLU A 1 378 ? 3.818 -13.937 -18.327 1.00 76.56 378 GLU A N 1
ATOM 2952 C CA . GLU A 1 378 ? 2.742 -14.479 -17.480 1.00 76.56 378 GLU A CA 1
ATOM 2953 C C . GLU A 1 378 ? 2.703 -16.013 -17.541 1.00 76.56 378 GLU A C 1
ATOM 2955 O O . GLU A 1 378 ? 2.643 -16.680 -16.508 1.00 76.56 378 GLU A O 1
ATOM 2960 N N . LYS A 1 379 ? 2.804 -16.573 -18.755 1.00 73.25 379 LYS A N 1
ATOM 2961 C CA . LYS A 1 379 ? 2.866 -18.020 -18.993 1.00 73.25 379 LYS A CA 1
ATOM 2962 C C . LYS A 1 379 ? 4.215 -18.577 -18.511 1.00 73.25 379 LYS A C 1
ATOM 2964 O O . LYS A 1 379 ? 5.242 -18.114 -19.003 1.00 73.25 379 LYS A O 1
ATOM 2969 N N . PRO A 1 380 ? 4.242 -19.578 -17.615 1.00 63.69 380 PRO A N 1
ATOM 2970 C CA . PRO A 1 380 ? 5.498 -20.086 -17.067 1.00 63.69 380 PRO A CA 1
ATOM 2971 C C . PRO A 1 380 ? 6.304 -20.965 -18.044 1.00 63.69 380 PRO A C 1
ATOM 2973 O O . PRO A 1 380 ? 7.502 -21.092 -17.851 1.00 63.69 380 PRO A O 1
ATOM 2976 N N . ASP A 1 381 ? 5.710 -21.505 -19.116 1.00 65.19 381 ASP A N 1
ATOM 2977 C CA . ASP A 1 381 ? 6.424 -22.219 -20.202 1.00 65.19 381 ASP A CA 1
ATOM 2978 C C . ASP A 1 381 ? 6.972 -21.285 -21.310 1.00 65.19 381 ASP A C 1
ATOM 2980 O O . ASP A 1 381 ? 7.208 -21.709 -22.443 1.00 65.19 381 ASP A O 1
ATOM 2984 N N . ALA A 1 382 ? 7.125 -19.985 -21.043 1.00 69.38 382 ALA A N 1
ATOM 2985 C CA . ALA A 1 382 ? 7.568 -19.030 -22.057 1.00 69.38 382 ALA A CA 1
ATOM 2986 C C . ALA A 1 382 ? 9.039 -19.236 -22.477 1.00 69.38 382 ALA A C 1
ATOM 2988 O O . ALA A 1 382 ? 9.912 -19.530 -21.650 1.00 69.38 382 ALA A O 1
ATOM 2989 N N . SER A 1 383 ? 9.321 -19.034 -23.770 1.00 69.44 383 SER A N 1
ATOM 2990 C CA . SER A 1 383 ? 10.682 -19.069 -24.317 1.00 69.44 383 SER A CA 1
ATOM 2991 C C . SER A 1 383 ? 11.505 -17.853 -23.854 1.00 69.44 383 SER A C 1
ATOM 2993 O O . SER A 1 383 ? 10.921 -16.834 -23.470 1.00 69.44 383 SER A O 1
ATOM 2995 N N . PRO A 1 384 ? 12.853 -17.904 -23.920 1.00 71.00 384 PRO A N 1
ATOM 2996 C CA . PRO A 1 384 ? 13.701 -16.774 -23.530 1.00 71.00 384 PRO A CA 1
ATOM 2997 C C . PRO A 1 384 ? 13.355 -15.491 -24.294 1.00 71.00 384 PRO A C 1
ATOM 2999 O O . PRO A 1 384 ? 13.368 -14.399 -23.740 1.00 71.00 384 PRO A O 1
ATOM 3002 N N . GLU A 1 385 ? 12.968 -15.631 -25.560 1.00 71.44 385 GLU A N 1
ATOM 3003 C CA . GLU A 1 385 ? 12.579 -14.541 -26.462 1.00 71.44 385 GLU A CA 1
ATOM 3004 C C . GLU A 1 385 ? 11.325 -13.778 -25.995 1.00 71.44 385 GLU A C 1
ATOM 3006 O O . GLU A 1 385 ? 11.116 -12.635 -26.395 1.00 71.44 385 GLU A O 1
ATOM 3011 N N . CYS A 1 386 ? 10.505 -14.358 -25.109 1.00 74.81 386 CYS A N 1
ATOM 3012 C CA . CYS A 1 386 ? 9.374 -13.662 -24.495 1.00 74.81 386 CYS A CA 1
ATOM 3013 C C . CYS A 1 386 ? 9.788 -12.644 -23.411 1.00 74.81 386 CYS A C 1
ATOM 3015 O O . CYS A 1 386 ? 8.960 -11.822 -23.013 1.00 74.81 386 CYS A O 1
ATOM 3017 N N . PHE A 1 387 ? 11.034 -12.671 -22.922 1.00 78.06 387 PHE A N 1
ATOM 3018 C CA . PHE A 1 387 ? 11.538 -11.693 -21.953 1.00 78.06 387 PHE A CA 1
ATOM 3019 C C . PHE A 1 387 ? 11.907 -10.381 -22.654 1.00 78.06 387 PHE A C 1
ATOM 3021 O O . PHE A 1 387 ? 13.044 -10.173 -23.083 1.00 78.06 387 PHE A O 1
ATOM 3028 N N . ARG A 1 388 ? 10.943 -9.460 -22.736 1.00 79.44 388 ARG A N 1
ATOM 3029 C CA . ARG A 1 388 ? 11.182 -8.093 -23.218 1.00 79.44 388 ARG A CA 1
ATOM 3030 C C . ARG A 1 388 ? 12.128 -7.362 -22.263 1.00 79.44 388 ARG A C 1
ATOM 3032 O O . ARG A 1 388 ? 11.802 -7.205 -21.088 1.00 79.44 388 ARG A O 1
ATOM 3039 N N . CYS A 1 389 ? 13.260 -6.887 -22.779 1.00 82.69 389 CYS A N 1
ATOM 3040 C CA . CYS A 1 389 ? 14.117 -5.940 -22.070 1.00 82.69 389 CYS A CA 1
ATOM 3041 C C . CYS A 1 389 ? 13.437 -4.558 -22.047 1.00 82.69 389 CYS A C 1
ATOM 3043 O O . CYS A 1 389 ? 12.929 -4.103 -23.072 1.00 82.69 389 CYS A O 1
ATOM 3045 N N . GLU A 1 390 ? 13.400 -3.919 -20.882 1.00 83.69 390 GLU A N 1
ATOM 3046 C CA . GLU A 1 390 ? 12.746 -2.624 -20.631 1.00 83.69 390 GLU A CA 1
ATOM 3047 C C . GLU A 1 390 ? 13.752 -1.542 -20.187 1.00 83.69 390 GLU A C 1
ATOM 3049 O O . GLU A 1 390 ? 13.437 -0.356 -20.252 1.00 83.69 390 GLU A O 1
ATOM 3054 N N . LEU A 1 391 ? 14.945 -1.959 -19.744 1.00 84.31 391 LEU A N 1
ATOM 3055 C CA . LEU A 1 391 ? 16.111 -1.136 -19.402 1.00 84.31 391 LEU A CA 1
ATOM 3056 C C . LEU A 1 391 ? 17.377 -2.001 -19.559 1.00 84.31 391 LEU A C 1
ATOM 3058 O O . LEU A 1 391 ? 17.337 -3.183 -19.205 1.00 84.31 391 LEU A O 1
ATOM 3062 N N . ASP A 1 392 ? 18.468 -1.429 -20.072 1.00 86.31 392 ASP A N 1
ATOM 3063 C CA . ASP A 1 392 ? 19.764 -2.093 -20.288 1.00 86.31 392 ASP A CA 1
ATOM 3064 C C . ASP A 1 392 ? 20.897 -1.070 -20.108 1.00 86.31 392 ASP A C 1
ATOM 3066 O O . ASP A 1 392 ? 21.218 -0.324 -21.028 1.00 86.31 392 ASP A O 1
ATOM 3070 N N . GLU A 1 393 ? 21.442 -0.998 -18.895 1.00 86.81 393 GLU A N 1
ATOM 3071 C CA . GLU A 1 393 ? 22.388 0.034 -18.448 1.00 86.81 393 GLU A CA 1
ATOM 3072 C C . GLU A 1 393 ? 23.771 -0.562 -18.182 1.00 86.81 393 GLU A C 1
ATOM 3074 O O . GLU A 1 393 ? 23.876 -1.688 -17.684 1.00 86.81 393 GLU A O 1
ATOM 3079 N N . GLU A 1 394 ? 24.830 0.212 -18.430 1.00 86.44 394 GLU A N 1
ATOM 3080 C CA . GLU A 1 394 ? 26.211 -0.142 -18.081 1.00 86.44 394 GLU A CA 1
ATOM 3081 C C . GLU A 1 394 ? 26.827 0.861 -17.102 1.00 86.44 394 GLU A C 1
ATOM 3083 O O . GLU A 1 394 ? 26.543 2.056 -17.160 1.00 86.44 394 GLU A O 1
ATOM 3088 N N . THR A 1 395 ? 27.678 0.375 -16.198 1.00 82.69 395 THR A N 1
ATOM 3089 C CA . THR A 1 395 ? 28.463 1.232 -15.304 1.00 82.69 395 THR A CA 1
ATOM 3090 C C . THR A 1 395 ? 29.614 1.905 -16.047 1.00 82.69 395 THR A C 1
ATOM 3092 O O . THR A 1 395 ? 30.025 1.490 -17.137 1.00 82.69 395 THR A O 1
ATOM 3095 N N . SER A 1 396 ? 30.218 2.917 -15.417 1.00 78.62 396 SER A N 1
ATOM 3096 C CA . SER A 1 396 ? 31.539 3.381 -15.849 1.00 78.62 396 SER A CA 1
ATOM 3097 C C . SER A 1 396 ? 32.578 2.247 -15.762 1.00 78.62 396 SER A C 1
ATOM 3099 O O . SER A 1 396 ? 32.422 1.298 -14.990 1.00 78.62 396 SER A O 1
ATOM 3101 N N . ALA A 1 397 ? 33.663 2.348 -16.536 1.00 76.31 397 ALA A N 1
ATOM 3102 C CA . ALA A 1 397 ? 34.687 1.299 -16.606 1.00 76.31 397 ALA A CA 1
ATOM 3103 C C . ALA A 1 397 ? 35.348 0.981 -15.247 1.00 76.31 397 ALA A C 1
ATOM 3105 O O . ALA A 1 397 ? 35.761 -0.152 -15.021 1.00 76.31 397 ALA A O 1
ATOM 3106 N N . ASP A 1 398 ? 35.405 1.962 -14.341 1.00 79.31 398 ASP A N 1
ATOM 3107 C CA . ASP A 1 398 ? 35.993 1.839 -13.004 1.00 79.31 398 ASP A CA 1
ATOM 3108 C C . ASP A 1 398 ? 34.951 1.575 -11.898 1.00 79.31 398 ASP A C 1
ATOM 3110 O O . ASP A 1 398 ? 35.272 1.721 -10.716 1.00 79.31 398 ASP A O 1
ATOM 3114 N N . SER A 1 399 ? 33.702 1.218 -12.222 1.00 82.50 399 SER A N 1
ATOM 3115 C CA . SER A 1 399 ? 32.631 1.038 -11.229 1.00 82.50 399 SER A CA 1
ATOM 3116 C C . SER A 1 399 ? 31.764 -0.208 -11.441 1.00 82.50 399 SER A C 1
ATOM 3118 O O . SER A 1 399 ? 31.769 -0.830 -12.501 1.00 82.50 399 SER A O 1
ATOM 3120 N N . GLN A 1 400 ? 31.052 -0.626 -10.386 1.00 85.06 400 GLN A N 1
ATOM 3121 C CA . GLN A 1 400 ? 30.201 -1.825 -10.374 1.00 85.06 400 GLN A CA 1
ATOM 3122 C C . GLN A 1 400 ? 28.888 -1.601 -9.611 1.00 85.06 400 GLN A C 1
ATOM 3124 O O . GLN A 1 400 ? 28.878 -0.944 -8.563 1.00 85.06 400 GLN A O 1
ATOM 3129 N N . PHE A 1 401 ? 27.793 -2.208 -10.086 1.00 86.81 401 PHE A N 1
ATOM 3130 C CA . PHE A 1 401 ? 26.514 -2.231 -9.369 1.00 86.81 401 PHE A CA 1
ATOM 3131 C C . PHE A 1 401 ? 26.565 -3.218 -8.196 1.00 86.81 401 PHE A C 1
ATOM 3133 O O . PHE A 1 401 ? 26.845 -4.404 -8.374 1.00 86.81 401 PHE A O 1
ATOM 3140 N N . GLN A 1 402 ? 26.267 -2.741 -6.987 1.00 82.12 402 GLN A N 1
ATOM 3141 C CA . GLN A 1 402 ? 26.443 -3.514 -5.752 1.00 82.12 402 GLN A CA 1
ATOM 3142 C C . GLN A 1 402 ? 25.146 -4.069 -5.175 1.00 82.12 402 GLN A C 1
ATOM 3144 O O . GLN A 1 402 ? 25.101 -5.215 -4.731 1.00 82.12 402 GLN A O 1
ATOM 3149 N N . CYS A 1 403 ? 24.088 -3.265 -5.165 1.00 85.62 403 CYS A N 1
ATOM 3150 C CA . CYS A 1 403 ? 22.768 -3.690 -4.729 1.00 85.62 403 CYS A CA 1
ATOM 3151 C C . CYS A 1 403 ? 21.682 -2.979 -5.537 1.00 85.62 403 CYS A C 1
ATOM 3153 O O . CYS A 1 403 ? 21.908 -1.923 -6.130 1.00 85.62 403 CYS A O 1
ATOM 3155 N N . VAL A 1 404 ? 20.512 -3.613 -5.587 1.00 90.94 404 VAL A N 1
ATOM 3156 C CA . VAL A 1 404 ? 19.378 -3.191 -6.406 1.00 90.94 404 VAL A CA 1
ATOM 3157 C C . VAL A 1 404 ? 18.075 -3.349 -5.631 1.00 90.94 404 VAL A C 1
ATOM 3159 O O . VAL A 1 404 ? 17.871 -4.356 -4.950 1.00 90.94 404 VAL A O 1
ATOM 3162 N N . ALA A 1 405 ? 17.182 -2.372 -5.772 1.00 90.31 405 ALA A N 1
ATOM 3163 C CA . ALA A 1 405 ? 15.781 -2.478 -5.384 1.00 90.31 405 ALA A CA 1
ATOM 3164 C C . ALA A 1 405 ? 14.873 -2.315 -6.609 1.00 90.31 405 ALA A C 1
ATOM 3166 O O . ALA A 1 405 ? 15.214 -1.612 -7.560 1.00 90.31 405 ALA A O 1
ATOM 3167 N N . LEU A 1 406 ? 13.700 -2.949 -6.558 1.00 92.25 406 LEU A N 1
ATOM 3168 C CA . LEU A 1 406 ? 12.684 -2.920 -7.609 1.00 92.25 406 LEU A CA 1
ATOM 3169 C C . LEU A 1 406 ? 11.304 -2.725 -6.968 1.00 92.25 406 LEU A C 1
ATOM 3171 O O . LEU A 1 406 ? 10.967 -3.439 -6.024 1.00 92.25 406 LEU A O 1
ATOM 3175 N N . HIS A 1 407 ? 10.509 -1.790 -7.483 1.00 90.25 407 HIS A N 1
ATOM 3176 C CA . HIS A 1 407 ? 9.108 -1.588 -7.105 1.00 90.25 407 HIS A CA 1
ATOM 3177 C C . HIS A 1 407 ? 8.243 -1.454 -8.367 1.00 90.25 407 HIS A C 1
ATOM 3179 O O . HIS A 1 407 ? 8.625 -0.781 -9.324 1.00 90.25 407 HIS A O 1
ATOM 3185 N N . GLN A 1 408 ? 7.065 -2.082 -8.370 1.00 89.56 408 GLN A N 1
ATOM 3186 C CA . GLN A 1 408 ? 6.126 -2.076 -9.493 1.00 89.56 408 GLN A CA 1
ATOM 3187 C C . GLN A 1 408 ? 4.844 -1.338 -9.107 1.00 89.56 408 GLN A C 1
ATOM 3189 O O . GLN A 1 408 ? 4.107 -1.780 -8.231 1.00 89.56 408 GLN A O 1
ATOM 3194 N N . SER A 1 409 ? 4.544 -0.267 -9.838 1.00 84.56 409 SER A N 1
ATOM 3195 C CA . SER A 1 409 ? 3.255 0.416 -9.806 1.00 84.56 409 SER A CA 1
ATOM 3196 C C . SER A 1 409 ? 2.347 -0.086 -10.940 1.00 84.56 409 SER A C 1
ATOM 3198 O O . SER A 1 409 ? 2.777 -0.775 -11.870 1.00 84.56 409 SER A O 1
ATOM 3200 N N . SER A 1 410 ? 1.079 0.322 -10.916 1.00 82.06 410 SER A N 1
ATOM 3201 C CA . SER A 1 410 ? 0.101 0.078 -11.987 1.00 82.06 410 SER A CA 1
ATOM 3202 C C . SER A 1 410 ? 0.387 0.847 -13.286 1.00 82.06 410 SER A C 1
ATOM 3204 O O . SER A 1 410 ? -0.296 0.632 -14.285 1.00 82.06 410 SER A O 1
ATOM 3206 N N . SER A 1 411 ? 1.366 1.762 -13.283 1.00 78.94 411 SER A N 1
ATOM 3207 C CA . SER A 1 411 ? 1.680 2.642 -14.423 1.00 78.94 411 SER A CA 1
ATOM 3208 C C . SER A 1 411 ? 3.175 2.848 -14.712 1.00 78.94 411 SER A C 1
ATOM 3210 O O . SER A 1 411 ? 3.516 3.313 -15.798 1.00 78.94 411 SER A O 1
ATOM 3212 N N . PHE A 1 412 ? 4.066 2.468 -13.794 1.00 85.38 412 PHE A N 1
ATOM 3213 C CA . PHE A 1 412 ? 5.522 2.579 -13.938 1.00 85.38 412 PHE A CA 1
ATOM 3214 C C . PHE A 1 412 ? 6.240 1.518 -13.091 1.00 85.38 412 PHE A C 1
ATOM 3216 O O . PHE A 1 412 ? 5.630 0.874 -12.237 1.00 85.38 412 PHE A O 1
ATOM 3223 N N . VAL A 1 413 ? 7.543 1.356 -13.306 1.00 89.31 413 VAL A N 1
ATOM 3224 C CA . VAL A 1 413 ? 8.442 0.539 -12.476 1.00 89.31 413 VAL A CA 1
ATOM 3225 C C . VAL A 1 413 ? 9.585 1.428 -11.993 1.00 89.31 413 VAL A C 1
ATOM 3227 O O . VAL A 1 413 ? 10.150 2.174 -12.789 1.00 89.31 413 VAL A O 1
ATOM 3230 N N . LEU A 1 414 ? 9.909 1.366 -10.702 1.00 90.75 414 LEU A N 1
ATOM 3231 C CA . LEU A 1 414 ? 11.069 2.039 -10.114 1.00 90.75 414 LEU A CA 1
ATOM 3232 C C . LEU A 1 414 ? 12.196 1.031 -9.899 1.00 90.75 414 LEU A C 1
ATOM 3234 O O . LEU A 1 414 ? 11.976 -0.033 -9.315 1.00 90.75 414 LEU A O 1
ATOM 3238 N N . VAL A 1 415 ? 13.401 1.399 -10.319 1.00 91.94 415 VAL A N 1
ATOM 3239 C CA . VAL A 1 415 ? 14.637 0.643 -10.098 1.00 91.94 415 VAL A CA 1
ATOM 3240 C C . VAL A 1 415 ? 15.619 1.563 -9.395 1.00 91.94 415 VAL A C 1
ATOM 3242 O O . VAL A 1 415 ? 15.941 2.621 -9.924 1.00 91.94 415 VAL A O 1
ATOM 3245 N N . ALA A 1 416 ? 16.109 1.173 -8.224 1.00 91.12 416 ALA A N 1
ATOM 3246 C CA . ALA A 1 416 ? 17.202 1.883 -7.568 1.00 91.12 416 ALA A CA 1
ATOM 3247 C C . ALA A 1 416 ? 18.463 1.022 -7.632 1.00 91.12 416 ALA A C 1
ATOM 3249 O O . ALA A 1 416 ? 18.425 -0.141 -7.222 1.00 91.12 416 ALA A O 1
ATOM 3250 N N . LEU A 1 417 ? 19.562 1.588 -8.131 1.00 90.44 417 LEU A N 1
ATOM 3251 C CA . LEU A 1 417 ? 20.864 0.932 -8.254 1.00 90.44 417 LEU A CA 1
ATOM 3252 C C . LEU A 1 417 ? 21.903 1.678 -7.424 1.00 90.44 417 LEU A C 1
ATOM 3254 O O . LEU A 1 417 ? 22.035 2.893 -7.552 1.00 90.44 417 LEU A O 1
ATOM 3258 N N . ALA A 1 418 ? 22.661 0.945 -6.609 1.00 87.94 418 ALA A N 1
ATOM 3259 C CA . ALA A 1 418 ? 23.851 1.477 -5.958 1.00 87.94 418 ALA A CA 1
ATOM 3260 C C . ALA A 1 418 ? 25.092 1.150 -6.793 1.00 87.94 418 ALA A C 1
ATOM 3262 O O . ALA A 1 418 ? 25.484 -0.017 -6.891 1.00 87.94 418 ALA A O 1
ATOM 3263 N N . GLU A 1 419 ? 25.723 2.172 -7.360 1.00 87.00 419 GLU A N 1
ATOM 3264 C CA . GLU A 1 419 ? 27.022 2.077 -8.025 1.00 87.00 419 GLU A CA 1
ATOM 3265 C C . GLU A 1 419 ? 28.154 2.399 -7.029 1.00 87.00 419 GLU A C 1
ATOM 3267 O O . GLU A 1 419 ? 27.972 3.145 -6.063 1.00 87.00 419 GLU A O 1
ATOM 3272 N N . HIS A 1 420 ? 29.341 1.827 -7.227 1.00 82.56 420 HIS A N 1
ATOM 3273 C CA . HIS A 1 420 ? 30.535 2.138 -6.438 1.00 82.56 420 HIS A CA 1
ATOM 3274 C C . HIS A 1 420 ? 31.801 1.991 -7.282 1.00 82.56 420 HIS A C 1
ATOM 3276 O O . HIS A 1 420 ? 31.890 1.072 -8.099 1.00 82.56 420 HIS A O 1
ATOM 3282 N N . GLY A 1 421 ? 32.788 2.857 -7.042 1.00 77.44 421 GLY A N 1
ATOM 3283 C CA . GLY A 1 421 ? 34.104 2.757 -7.667 1.00 77.44 421 GLY A CA 1
ATOM 3284 C C . GLY A 1 421 ? 34.885 1.530 -7.187 1.00 77.44 421 GLY A C 1
ATOM 3285 O O . GLY A 1 421 ? 34.866 1.181 -6.008 1.00 77.44 421 GLY A O 1
ATOM 3286 N N . VAL A 1 422 ? 35.582 0.878 -8.111 1.00 70.12 422 VAL A N 1
ATOM 3287 C CA . VAL A 1 422 ? 36.539 -0.209 -7.855 1.00 70.12 422 VAL A CA 1
ATOM 3288 C C . VAL A 1 422 ? 37.926 0.369 -7.545 1.00 70.12 422 VAL A C 1
ATOM 3290 O O . VAL A 1 422 ? 38.677 -0.201 -6.753 1.00 70.12 422 VAL A O 1
ATOM 3293 N N . THR A 1 423 ? 38.260 1.526 -8.125 1.00 58.34 423 THR A N 1
ATOM 3294 C CA . THR A 1 423 ? 39.519 2.241 -7.886 1.00 58.34 423 THR A CA 1
ATOM 3295 C C . THR A 1 423 ? 39.445 3.126 -6.634 1.00 58.34 423 THR A C 1
ATOM 3297 O O . THR A 1 423 ? 38.435 3.761 -6.329 1.00 58.34 423 THR A O 1
ATOM 3300 N N . GLY A 1 424 ? 40.533 3.142 -5.855 1.00 50.66 424 GLY A N 1
ATOM 3301 C CA . GLY A 1 424 ? 40.535 3.494 -4.424 1.00 50.66 424 GLY A CA 1
ATOM 3302 C C . GLY A 1 424 ? 40.331 4.964 -4.024 1.00 50.66 424 GLY A C 1
ATOM 3303 O O . GLY A 1 424 ? 40.749 5.331 -2.927 1.00 50.66 424 GLY A O 1
ATOM 3304 N N . ALA A 1 425 ? 39.732 5.802 -4.874 1.00 45.50 425 ALA A N 1
ATOM 3305 C CA . ALA A 1 425 ? 39.480 7.220 -4.595 1.00 45.50 425 ALA A CA 1
ATOM 3306 C C . ALA A 1 425 ? 38.064 7.503 -4.047 1.00 45.50 425 ALA A C 1
ATOM 3308 O O . ALA A 1 425 ? 37.901 8.371 -3.191 1.00 45.50 425 ALA A O 1
ATOM 3309 N N . ALA A 1 426 ? 37.042 6.768 -4.501 1.00 50.50 426 ALA A N 1
ATOM 3310 C CA . ALA A 1 426 ? 35.645 7.001 -4.126 1.00 50.50 426 ALA A CA 1
ATOM 3311 C C . ALA A 1 426 ? 35.172 6.011 -3.045 1.00 50.50 426 ALA A C 1
ATOM 3313 O O . ALA A 1 426 ? 34.873 4.854 -3.327 1.00 50.50 426 ALA A O 1
ATOM 3314 N N . SER A 1 427 ? 35.074 6.463 -1.791 1.00 59.38 427 SER A N 1
ATOM 3315 C CA . SER A 1 427 ? 34.575 5.640 -0.672 1.00 59.38 427 SER A CA 1
ATOM 3316 C C . SER A 1 427 ? 33.042 5.590 -0.562 1.00 59.38 427 SER A C 1
ATOM 3318 O O . SER A 1 427 ? 32.509 4.732 0.147 1.00 59.38 427 SER A O 1
ATOM 3320 N N . ALA A 1 428 ? 32.348 6.491 -1.259 1.00 69.62 428 ALA A N 1
ATOM 3321 C CA . ALA A 1 428 ? 30.894 6.575 -1.360 1.00 69.62 428 ALA A CA 1
ATOM 3322 C C . ALA A 1 428 ? 30.325 5.587 -2.393 1.00 69.62 428 ALA A C 1
ATOM 3324 O O . ALA A 1 428 ? 30.992 5.234 -3.369 1.00 69.62 428 ALA A O 1
ATOM 3325 N N . SER A 1 429 ? 29.073 5.173 -2.214 1.00 76.81 429 SER A N 1
ATOM 3326 C CA . SER A 1 429 ? 28.242 4.668 -3.316 1.00 76.81 429 SER A CA 1
ATOM 3327 C C . SER A 1 429 ? 27.391 5.799 -3.890 1.00 76.81 429 SER A C 1
ATOM 3329 O O . SER A 1 429 ? 26.920 6.630 -3.122 1.00 76.81 429 SER A O 1
ATOM 3331 N N . ARG A 1 430 ? 27.163 5.796 -5.206 1.00 81.62 430 ARG A N 1
ATOM 3332 C CA . ARG A 1 430 ? 26.171 6.653 -5.877 1.00 81.62 430 ARG A CA 1
ATOM 3333 C C . ARG A 1 430 ? 24.855 5.907 -6.033 1.00 81.62 430 ARG A C 1
ATOM 3335 O O . ARG A 1 430 ? 24.894 4.692 -6.251 1.00 81.62 430 ARG A O 1
ATOM 3342 N N . ILE A 1 431 ? 23.715 6.591 -5.956 1.00 84.06 431 ILE A N 1
ATOM 3343 C CA . ILE A 1 431 ? 22.398 5.965 -6.159 1.00 84.06 431 ILE A CA 1
ATOM 3344 C C . ILE A 1 431 ? 21.689 6.553 -7.376 1.00 84.06 431 ILE A C 1
ATOM 3346 O O . ILE A 1 431 ? 21.338 7.732 -7.424 1.00 84.06 431 ILE A O 1
ATOM 3350 N N . HIS A 1 432 ? 21.416 5.670 -8.329 1.00 84.56 432 HIS A N 1
ATOM 3351 C CA . HIS A 1 432 ? 20.720 5.967 -9.571 1.00 84.56 432 HIS A CA 1
ATOM 3352 C C . HIS A 1 432 ? 19.287 5.441 -9.455 1.00 84.56 432 HIS A C 1
ATOM 3354 O O . HIS A 1 432 ? 19.084 4.240 -9.243 1.00 84.56 432 HIS A O 1
ATOM 3360 N N . LEU A 1 433 ? 18.292 6.324 -9.568 1.00 86.81 433 LEU A N 1
ATOM 3361 C CA . LEU A 1 433 ? 16.876 5.956 -9.569 1.00 86.81 433 LEU A CA 1
ATOM 3362 C C . LEU A 1 433 ? 16.316 6.059 -10.991 1.00 86.81 433 LEU A C 1
ATOM 3364 O O . LEU A 1 433 ? 16.212 7.148 -11.547 1.00 86.81 433 LEU A O 1
ATOM 3368 N N . TYR A 1 434 ? 15.923 4.921 -11.556 1.00 86.62 434 TYR A N 1
ATOM 3369 C CA . TYR A 1 434 ? 15.294 4.823 -12.869 1.00 86.62 434 TYR A CA 1
ATOM 3370 C C . TYR A 1 434 ? 13.784 4.654 -12.712 1.00 86.62 434 TYR A C 1
ATOM 3372 O O . TYR A 1 434 ? 13.327 3.733 -12.027 1.00 86.62 434 TYR A O 1
ATOM 3380 N N . LYS A 1 435 ? 12.997 5.489 -13.393 1.00 85.88 435 LYS A N 1
ATOM 3381 C CA . LYS A 1 435 ? 11.543 5.319 -13.531 1.00 85.88 435 LYS A CA 1
ATOM 3382 C C . LYS A 1 435 ? 11.214 4.896 -14.959 1.00 85.88 435 LYS A C 1
ATOM 3384 O O . LYS A 1 435 ? 11.332 5.688 -15.885 1.00 85.88 435 LYS A O 1
ATOM 3389 N N . ILE A 1 436 ? 10.784 3.651 -15.126 1.00 85.81 436 ILE A N 1
ATOM 3390 C CA . ILE A 1 436 ? 10.470 3.018 -16.414 1.00 85.81 436 ILE A CA 1
ATOM 3391 C C . ILE A 1 436 ? 8.956 3.089 -16.660 1.00 85.81 436 ILE A C 1
ATOM 3393 O O . ILE A 1 436 ? 8.171 2.790 -15.756 1.00 85.81 436 ILE A O 1
ATOM 3397 N N . PHE A 1 437 ? 8.529 3.397 -17.888 1.00 83.81 437 PHE A N 1
ATOM 3398 C CA . PHE A 1 437 ? 7.118 3.412 -18.308 1.00 83.81 437 PHE A CA 1
ATOM 3399 C C . PHE A 1 437 ? 6.757 2.238 -19.254 1.00 83.81 437 PHE A C 1
ATOM 3401 O O . PHE A 1 437 ? 6.457 2.455 -20.431 1.00 83.81 437 PHE A O 1
ATOM 3408 N N . PRO A 1 438 ? 6.716 0.975 -18.777 1.00 73.00 438 PRO A N 1
ATOM 3409 C CA . PRO A 1 438 ? 6.516 -0.207 -19.629 1.00 73.00 438 PRO A CA 1
ATOM 3410 C C . PRO A 1 438 ? 5.094 -0.342 -20.211 1.00 73.00 438 PRO A C 1
ATOM 3412 O O . PRO A 1 438 ? 4.824 -1.272 -20.971 1.00 73.00 438 PRO A O 1
ATOM 3415 N N . TYR A 1 439 ? 4.165 0.551 -19.862 1.00 76.38 439 TYR A N 1
ATOM 3416 C CA . TYR A 1 439 ? 2.776 0.536 -20.342 1.00 76.38 439 TYR A CA 1
ATOM 3417 C C . TYR A 1 439 ? 2.456 1.680 -21.325 1.00 76.38 439 TYR A C 1
ATOM 3419 O O . TYR A 1 439 ? 1.296 1.869 -21.690 1.00 76.38 439 TYR A O 1
ATOM 3427 N N . ALA A 1 440 ? 3.460 2.452 -21.758 1.00 67.00 440 ALA A N 1
ATOM 3428 C CA . ALA A 1 440 ? 3.287 3.484 -22.779 1.00 67.00 440 ALA A CA 1
ATOM 3429 C C . ALA A 1 440 ? 2.958 2.854 -24.148 1.00 67.00 440 ALA A C 1
ATOM 3431 O O . ALA A 1 440 ? 3.644 1.945 -24.609 1.00 67.00 440 ALA A O 1
ATOM 3432 N N . THR A 1 441 ? 1.905 3.336 -24.811 1.00 51.69 441 THR A N 1
ATOM 3433 C CA . THR A 1 441 ? 1.327 2.689 -26.006 1.00 51.69 441 THR A CA 1
ATOM 3434 C C . THR A 1 441 ? 1.916 3.130 -27.350 1.00 51.69 441 THR A C 1
ATOM 3436 O O . THR A 1 441 ? 1.529 2.567 -28.369 1.00 51.69 441 THR A O 1
ATOM 3439 N N . TYR A 1 442 ? 2.816 4.122 -27.379 1.00 44.19 442 TYR A N 1
ATOM 3440 C CA . TYR A 1 442 ? 3.209 4.817 -28.621 1.00 44.19 442 TYR A CA 1
ATOM 3441 C C . TYR A 1 442 ? 4.718 5.013 -28.855 1.00 44.19 442 TYR A C 1
ATOM 3443 O O . TYR A 1 442 ? 5.092 5.598 -29.869 1.00 44.19 442 TYR A O 1
ATOM 3451 N N . GLN A 1 443 ? 5.593 4.539 -27.964 1.00 44.09 443 GLN A N 1
ATOM 3452 C CA . GLN A 1 443 ? 7.053 4.645 -28.116 1.00 44.09 443 GLN A CA 1
ATOM 3453 C C . GLN A 1 443 ? 7.773 3.407 -27.547 1.00 44.09 443 GLN A C 1
ATOM 3455 O O . GLN A 1 443 ? 7.161 2.652 -26.783 1.00 44.09 443 GLN A O 1
ATOM 3460 N N . PRO A 1 444 ? 9.059 3.173 -27.893 1.00 52.88 444 PRO A N 1
ATOM 3461 C CA . PRO A 1 444 ? 9.931 2.303 -27.099 1.00 52.88 444 PRO A CA 1
ATOM 3462 C C . PRO A 1 444 ? 9.949 2.739 -25.625 1.00 52.88 444 PRO A C 1
ATOM 3464 O O . PRO A 1 444 ? 9.590 3.869 -25.295 1.00 52.88 444 PRO A O 1
ATOM 3467 N N . THR A 1 445 ? 10.336 1.823 -24.736 1.00 58.88 445 THR A N 1
ATOM 3468 C CA . THR A 1 445 ? 10.182 1.997 -23.287 1.00 58.88 445 THR A CA 1
ATOM 3469 C C . THR A 1 445 ? 10.979 3.197 -22.768 1.00 58.88 445 THR A C 1
ATOM 3471 O O . THR A 1 445 ? 12.192 3.121 -22.587 1.00 58.88 445 THR A O 1
ATOM 3474 N N . GLN A 1 446 ? 10.282 4.307 -22.512 1.00 65.88 446 GLN A N 1
ATOM 3475 C CA . GLN A 1 446 ? 10.871 5.496 -21.903 1.00 65.88 446 GLN A CA 1
ATOM 3476 C C . GLN A 1 446 ? 11.277 5.208 -20.456 1.00 65.88 446 GLN A C 1
ATOM 3478 O O . GLN A 1 446 ? 10.513 4.599 -19.695 1.00 65.88 446 GLN A O 1
ATOM 3483 N N . HIS A 1 447 ? 12.451 5.706 -20.077 1.00 71.69 447 HIS A N 1
ATOM 3484 C CA . HIS A 1 447 ? 12.928 5.743 -18.705 1.00 71.69 447 HIS A CA 1
ATOM 3485 C C . HIS A 1 447 ? 13.474 7.137 -18.361 1.00 71.69 447 HIS A C 1
ATOM 3487 O O . HIS A 1 447 ? 14.022 7.834 -19.211 1.00 71.69 447 HIS A O 1
ATOM 3493 N N . GLU A 1 448 ? 13.287 7.541 -17.110 1.00 73.12 448 GLU A N 1
ATOM 3494 C CA . GLU A 1 448 ? 13.765 8.792 -16.511 1.00 73.12 448 GLU A CA 1
ATOM 3495 C C . GLU A 1 448 ? 14.848 8.422 -15.485 1.00 73.12 448 GLU A C 1
ATOM 3497 O O . GLU A 1 448 ? 14.584 7.581 -14.621 1.00 73.12 448 GLU A O 1
ATOM 3502 N N . VAL A 1 449 ? 16.058 8.985 -15.604 1.00 74.94 449 VAL A N 1
ATOM 3503 C CA . VAL A 1 449 ? 17.192 8.726 -14.693 1.00 74.94 449 VAL A CA 1
ATOM 3504 C C . VAL A 1 449 ? 17.343 9.901 -13.739 1.00 74.94 449 VAL A C 1
ATOM 3506 O O . VAL A 1 449 ? 17.469 11.041 -14.180 1.00 74.94 449 VAL A O 1
ATOM 3509 N N . ILE A 1 450 ? 17.336 9.624 -12.438 1.00 70.81 450 ILE A N 1
ATOM 3510 C CA . ILE A 1 450 ? 17.375 10.637 -11.383 1.00 70.81 450 ILE A CA 1
ATOM 3511 C C . ILE A 1 450 ? 18.599 10.361 -10.498 1.00 70.81 450 ILE A C 1
ATOM 3513 O O . ILE A 1 450 ? 18.632 9.317 -9.832 1.00 70.81 450 ILE A O 1
ATOM 3517 N N . PRO A 1 451 ? 19.605 11.256 -10.473 1.00 65.69 451 PRO A N 1
ATOM 3518 C CA . PRO A 1 451 ? 20.697 11.174 -9.512 1.00 65.69 451 PRO A CA 1
ATOM 3519 C C . PRO A 1 451 ? 20.174 11.557 -8.122 1.00 65.69 451 PRO A C 1
ATOM 3521 O O . PRO A 1 451 ? 19.637 12.645 -7.935 1.00 65.69 451 PRO A O 1
ATOM 3524 N N . LEU A 1 452 ? 20.329 10.678 -7.126 1.00 67.75 452 LEU A N 1
ATOM 3525 C CA . LEU A 1 452 ? 19.932 10.988 -5.739 1.00 67.75 452 LEU A CA 1
ATOM 3526 C C . LEU A 1 452 ? 21.051 11.663 -4.923 1.00 67.75 452 LEU A C 1
ATOM 3528 O O . LEU A 1 452 ? 20.852 11.969 -3.748 1.00 67.75 452 LEU A O 1
ATOM 3532 N N . ASP A 1 453 ? 22.213 11.872 -5.546 1.00 58.22 453 ASP A N 1
ATOM 3533 C CA . ASP A 1 453 ? 23.406 12.491 -4.958 1.00 58.22 453 ASP A CA 1
ATOM 3534 C C . ASP A 1 453 ? 23.551 13.991 -5.318 1.00 58.22 453 ASP A C 1
ATOM 3536 O O . ASP A 1 453 ? 24.449 14.656 -4.808 1.00 58.22 453 ASP A O 1
ATOM 3540 N N . GLU A 1 454 ? 22.678 14.533 -6.180 1.00 49.09 454 GLU A N 1
ATOM 3541 C CA . GLU A 1 454 ? 22.723 15.916 -6.691 1.00 49.09 454 GLU A CA 1
ATOM 3542 C C . GLU A 1 454 ? 21.503 16.736 -6.233 1.00 49.09 454 GLU A C 1
ATOM 3544 O O . GLU A 1 454 ? 20.686 17.191 -7.033 1.00 49.09 454 GLU A O 1
ATOM 3549 N N . VAL A 1 455 ? 21.365 16.937 -4.918 1.00 44.66 455 VAL A N 1
ATOM 3550 C CA . VAL A 1 455 ? 20.398 17.909 -4.380 1.00 44.66 455 VAL A CA 1
ATOM 3551 C C . VAL A 1 455 ? 20.956 19.321 -4.581 1.00 44.66 455 VAL A C 1
ATOM 3553 O O . VAL A 1 455 ? 22.002 19.661 -4.031 1.00 44.66 455 VAL A O 1
ATOM 3556 N N . GLN A 1 456 ? 20.264 20.136 -5.380 1.00 37.34 456 GLN A N 1
ATOM 3557 C CA . GLN A 1 456 ? 20.495 21.579 -5.466 1.00 37.34 456 GLN A CA 1
ATOM 3558 C C . GLN A 1 456 ? 19.533 22.296 -4.513 1.00 37.34 456 GLN A C 1
ATOM 3560 O O . GLN A 1 456 ? 18.324 22.296 -4.742 1.00 37.34 456 GLN A O 1
ATOM 3565 N N . ASP A 1 457 ? 20.073 22.907 -3.461 1.00 37.34 457 ASP A N 1
ATOM 3566 C CA . ASP A 1 457 ? 19.306 23.741 -2.533 1.00 37.34 457 ASP A CA 1
ATOM 3567 C C . ASP A 1 457 ? 19.075 25.142 -3.142 1.00 37.34 457 ASP A C 1
ATOM 3569 O O . ASP A 1 457 ? 19.844 26.077 -2.914 1.00 37.34 457 ASP A O 1
ATOM 3573 N N . GLU A 1 458 ? 18.009 25.303 -3.936 1.00 40.28 458 GLU A N 1
ATOM 3574 C CA . GLU A 1 458 ? 17.501 26.619 -4.377 1.00 40.28 458 GLU A CA 1
ATOM 3575 C C . GLU A 1 458 ? 16.710 27.329 -3.252 1.00 40.28 458 GLU A C 1
ATOM 3577 O O . GLU A 1 458 ? 15.502 27.507 -3.377 1.00 40.28 458 GLU A O 1
ATOM 3582 N N . ASP A 1 459 ? 17.382 27.669 -2.143 1.00 41.28 459 ASP A N 1
ATOM 3583 C CA . ASP A 1 459 ? 17.124 28.833 -1.256 1.00 41.28 459 ASP A CA 1
ATOM 3584 C C . ASP A 1 459 ? 17.823 28.650 0.113 1.00 41.28 459 ASP A C 1
ATOM 3586 O O . ASP A 1 459 ? 17.190 28.269 1.096 1.00 41.28 459 ASP A O 1
ATOM 3590 N N . ASP A 1 460 ? 19.123 28.966 0.208 1.00 35.97 460 ASP A N 1
ATOM 3591 C CA . ASP A 1 460 ? 19.637 29.774 1.330 1.00 35.97 460 ASP A CA 1
ATOM 3592 C C . ASP A 1 460 ? 21.059 30.317 1.077 1.00 35.97 460 ASP A C 1
ATOM 3594 O O . ASP A 1 460 ? 21.815 29.826 0.237 1.00 35.97 460 ASP A O 1
ATOM 3598 N N . GLY A 1 461 ? 21.433 31.371 1.807 1.00 37.03 461 GLY A N 1
ATOM 3599 C CA . GLY A 1 461 ? 22.632 32.187 1.557 1.00 37.03 461 GLY A CA 1
ATOM 3600 C C . GLY A 1 461 ? 24.001 31.613 1.964 1.00 37.03 461 GLY A C 1
ATOM 3601 O O . GLY A 1 461 ? 24.935 32.400 2.114 1.00 37.03 461 GLY A O 1
ATOM 3602 N N . GLU A 1 462 ? 24.162 30.298 2.151 1.00 34.06 462 GLU A N 1
ATOM 3603 C CA . GLU A 1 462 ? 25.458 29.665 2.470 1.00 34.06 462 GLU A CA 1
ATOM 3604 C C . GLU A 1 462 ? 25.738 28.424 1.604 1.00 34.06 462 GLU A C 1
ATOM 3606 O O . GLU A 1 462 ? 24.990 27.451 1.595 1.00 34.06 462 GLU A O 1
ATOM 3611 N N . SER A 1 463 ? 26.872 28.446 0.893 1.00 32.47 463 SER A N 1
ATOM 3612 C CA . SER A 1 463 ? 27.288 27.426 -0.084 1.00 32.47 463 SER A CA 1
ATOM 3613 C C . SER A 1 463 ? 27.682 26.080 0.557 1.00 32.47 463 SER A C 1
ATOM 3615 O O . SER A 1 463 ? 28.864 25.726 0.631 1.00 32.47 463 SER A O 1
ATOM 3617 N N . SER A 1 464 ? 26.694 25.287 0.956 1.00 32.34 464 SER A N 1
ATOM 3618 C CA . SER A 1 464 ? 26.839 23.878 1.329 1.00 32.34 464 SER A CA 1
ATOM 3619 C C . SER A 1 464 ? 26.752 22.983 0.083 1.00 32.34 464 SER A C 1
ATOM 3621 O O . SER A 1 464 ? 25.693 22.859 -0.521 1.00 32.34 464 SER A O 1
ATOM 3623 N N . ALA A 1 465 ? 27.858 22.349 -0.321 1.00 29.86 465 ALA A N 1
ATOM 3624 C CA . ALA A 1 465 ? 27.852 21.407 -1.448 1.00 29.86 465 ALA A CA 1
ATOM 3625 C C . ALA A 1 465 ? 27.100 20.098 -1.099 1.00 29.86 465 ALA A C 1
ATOM 3627 O O . ALA A 1 465 ? 27.184 19.654 0.053 1.00 29.86 465 ALA A O 1
ATOM 3628 N N . PRO A 1 466 ? 26.422 19.439 -2.065 1.00 38.66 466 PRO A N 1
ATOM 3629 C CA . PRO A 1 466 ? 25.622 18.240 -1.807 1.00 38.66 466 PRO A CA 1
ATOM 3630 C C . PRO A 1 466 ? 26.438 17.124 -1.139 1.00 38.66 466 PRO A C 1
ATOM 3632 O O . PRO A 1 466 ? 27.508 16.722 -1.609 1.00 38.66 466 PRO A O 1
ATOM 3635 N N . GLN A 1 467 ? 25.930 16.614 -0.013 1.00 47.69 467 GLN A N 1
ATOM 3636 C CA . GLN A 1 467 ? 26.637 15.633 0.812 1.00 47.69 467 GLN A CA 1
ATOM 3637 C C . GLN A 1 467 ? 26.501 14.213 0.252 1.00 47.69 467 GLN A C 1
ATOM 3639 O O . GLN A 1 467 ? 25.641 13.433 0.669 1.00 47.69 467 GLN A O 1
ATOM 3644 N N . ALA A 1 468 ? 27.412 13.866 -0.660 1.00 52.88 468 ALA A N 1
ATOM 3645 C CA . ALA A 1 468 ? 27.555 12.516 -1.200 1.00 52.88 468 ALA A CA 1
ATOM 3646 C C . ALA A 1 468 ? 27.582 11.440 -0.093 1.00 52.88 468 ALA A C 1
ATOM 3648 O O . ALA A 1 468 ? 28.246 11.585 0.946 1.00 52.88 468 ALA A O 1
ATOM 3649 N N . LEU A 1 469 ? 26.868 10.336 -0.337 1.00 63.16 469 LEU A N 1
ATOM 3650 C CA . LEU A 1 469 ? 26.607 9.284 0.646 1.00 63.16 469 LEU A CA 1
ATOM 3651 C C . LEU A 1 469 ? 27.861 8.800 1.379 1.00 63.16 469 LEU A C 1
ATOM 3653 O O . LEU A 1 469 ? 28.825 8.308 0.795 1.00 63.16 469 LEU A O 1
ATOM 3657 N N . HIS A 1 470 ? 27.818 8.867 2.707 1.00 63.56 470 HIS A N 1
ATOM 3658 C CA . HIS A 1 470 ? 28.932 8.440 3.541 1.00 63.56 470 HIS A CA 1
ATOM 3659 C C . HIS A 1 470 ? 29.071 6.910 3.555 1.00 63.56 470 HIS A C 1
ATOM 3661 O O . HIS A 1 470 ? 28.420 6.205 4.331 1.00 63.56 470 HIS A O 1
ATOM 3667 N N . GLY A 1 471 ? 29.970 6.402 2.713 1.00 72.38 471 GLY A N 1
ATOM 3668 C CA . GLY A 1 471 ? 30.386 5.002 2.672 1.00 72.38 471 GLY A CA 1
ATOM 3669 C C . GLY A 1 471 ? 29.666 4.143 1.630 1.00 72.38 471 GLY A C 1
ATOM 3670 O O . GLY A 1 471 ? 28.846 4.606 0.840 1.00 72.38 471 GLY A O 1
ATOM 3671 N N . ARG A 1 472 ? 29.990 2.849 1.656 1.00 78.00 472 ARG A N 1
ATOM 3672 C CA . ARG A 1 472 ? 29.549 1.852 0.677 1.00 78.00 472 ARG A CA 1
ATOM 3673 C C . ARG A 1 472 ? 28.134 1.362 0.989 1.00 78.00 472 ARG A C 1
ATOM 3675 O O . ARG A 1 472 ? 27.865 0.981 2.131 1.00 78.00 472 ARG A O 1
ATOM 3682 N N . ALA A 1 473 ? 27.252 1.328 -0.006 1.00 80.75 473 ALA A N 1
ATOM 3683 C CA . ALA A 1 473 ? 25.904 0.781 0.125 1.00 80.75 473 ALA A CA 1
ATOM 3684 C C . ALA A 1 473 ? 25.925 -0.728 0.438 1.00 80.75 473 ALA A C 1
ATOM 3686 O O . ALA A 1 473 ? 26.727 -1.488 -0.103 1.00 80.75 473 ALA A O 1
ATOM 3687 N N . LYS A 1 474 ? 25.027 -1.164 1.325 1.00 78.50 474 LYS A N 1
ATOM 3688 C CA . LYS A 1 474 ? 24.846 -2.568 1.731 1.00 78.50 474 LYS A CA 1
ATOM 3689 C C . LYS A 1 474 ? 23.597 -3.184 1.122 1.00 78.50 474 LYS A C 1
ATOM 3691 O O . LYS A 1 474 ? 23.637 -4.300 0.620 1.00 78.50 474 LYS A O 1
ATOM 3696 N N . PHE A 1 475 ? 22.495 -2.445 1.161 1.00 79.62 475 PHE A N 1
ATOM 3697 C CA . PHE A 1 475 ? 21.229 -2.817 0.546 1.00 79.62 475 PHE A CA 1
ATOM 3698 C C . PHE A 1 475 ? 20.448 -1.564 0.159 1.00 79.62 475 PHE A C 1
ATOM 3700 O O . PHE A 1 475 ? 20.603 -0.507 0.778 1.00 79.62 475 PHE A O 1
ATOM 3707 N N . LEU A 1 476 ? 19.574 -1.737 -0.827 1.00 85.56 476 LEU A N 1
ATOM 3708 C CA . LEU A 1 476 ? 18.493 -0.824 -1.164 1.00 85.56 476 LEU A CA 1
ATOM 3709 C C . LEU A 1 476 ? 17.165 -1.554 -0.945 1.00 85.56 476 LEU A C 1
ATOM 3711 O O . LEU A 1 476 ? 17.066 -2.751 -1.218 1.00 85.56 476 LEU A O 1
ATOM 3715 N N . THR A 1 477 ? 16.137 -0.846 -0.487 1.00 85.00 477 THR A N 1
ATOM 3716 C CA . THR A 1 477 ? 14.753 -1.340 -0.505 1.00 85.00 477 THR A CA 1
ATOM 3717 C C . THR A 1 477 ? 13.767 -0.183 -0.638 1.00 85.00 477 THR A C 1
ATOM 3719 O O . THR A 1 477 ? 14.042 0.916 -0.162 1.00 85.00 477 THR A O 1
ATOM 3722 N N . PHE A 1 478 ? 12.621 -0.422 -1.273 1.00 84.50 478 PHE A N 1
ATOM 3723 C CA . PHE A 1 478 ? 11.505 0.527 -1.306 1.00 84.50 478 PHE A CA 1
ATOM 3724 C C . PHE A 1 478 ? 10.529 0.252 -0.150 1.00 84.50 478 PHE A C 1
ATOM 3726 O O . PHE A 1 478 ? 10.495 -0.856 0.396 1.00 84.50 478 PHE A O 1
ATOM 3733 N N . SER A 1 479 ? 9.699 1.234 0.204 1.00 78.31 479 SER A N 1
ATOM 3734 C CA . SER A 1 479 ? 8.436 0.967 0.903 1.00 78.31 479 SER A CA 1
ATOM 3735 C C . SER A 1 479 ? 7.475 0.167 -0.001 1.00 78.31 479 SER A C 1
ATOM 3737 O O . SER A 1 479 ? 7.612 0.220 -1.228 1.00 78.31 479 SER A O 1
ATOM 3739 N N . PRO A 1 480 ? 6.487 -0.565 0.555 1.00 75.88 480 PRO A N 1
ATOM 3740 C CA . PRO A 1 480 ? 5.547 -1.357 -0.248 1.00 75.88 480 PRO A CA 1
ATOM 3741 C C . PRO A 1 480 ? 4.797 -0.529 -1.304 1.00 75.88 480 PRO A C 1
ATOM 3743 O O . PRO A 1 480 ? 4.623 -0.969 -2.437 1.00 75.88 480 PRO A O 1
ATOM 3746 N N . ASP A 1 481 ? 4.440 0.710 -0.959 1.00 73.31 481 ASP A N 1
ATOM 3747 C CA . ASP A 1 481 ? 3.751 1.678 -1.820 1.00 73.31 481 ASP A CA 1
ATOM 3748 C C . ASP A 1 481 ? 4.674 2.441 -2.796 1.00 73.31 481 ASP A C 1
ATOM 3750 O O . ASP A 1 481 ? 4.185 3.194 -3.637 1.00 73.31 481 ASP A O 1
ATOM 3754 N N . GLY A 1 482 ? 5.997 2.268 -2.690 1.00 79.56 482 GLY A N 1
ATOM 3755 C CA . GLY A 1 482 ? 6.997 2.951 -3.515 1.00 79.56 482 GLY A CA 1
ATOM 3756 C C . GLY A 1 482 ? 7.275 4.416 -3.147 1.00 79.56 482 GLY A C 1
ATOM 3757 O O . GLY A 1 482 ? 8.139 5.028 -3.774 1.00 79.56 482 GLY A O 1
ATOM 3758 N N . SER A 1 483 ? 6.600 4.982 -2.137 1.00 76.00 483 SER A N 1
ATOM 3759 C CA . SER A 1 483 ? 6.750 6.394 -1.728 1.00 76.00 483 SER A CA 1
ATOM 3760 C C . SER A 1 483 ? 8.070 6.717 -1.019 1.00 76.00 483 SER A C 1
ATOM 3762 O O . SER A 1 483 ? 8.367 7.890 -0.791 1.00 76.00 483 SER A O 1
ATOM 3764 N N . PHE A 1 484 ? 8.866 5.713 -0.647 1.00 78.81 484 PHE A N 1
ATOM 3765 C CA . PHE A 1 484 ? 10.174 5.892 -0.017 1.00 78.81 484 PHE A CA 1
ATOM 3766 C C . PHE A 1 484 ? 11.194 4.883 -0.551 1.00 78.81 484 PHE A C 1
ATOM 3768 O O . PHE A 1 484 ? 10.879 3.707 -0.741 1.00 78.81 484 PHE A O 1
ATOM 3775 N N . LEU A 1 485 ? 12.438 5.333 -0.718 1.00 83.06 485 LEU A N 1
ATOM 3776 C CA . LEU A 1 485 ? 13.613 4.487 -0.929 1.00 83.06 485 LEU A CA 1
ATOM 3777 C C . LEU A 1 485 ? 14.526 4.564 0.295 1.00 83.06 485 LEU A C 1
ATOM 3779 O O . LEU A 1 485 ? 14.718 5.627 0.884 1.00 83.06 485 LEU A O 1
ATOM 3783 N N . PHE A 1 486 ? 15.120 3.429 0.645 1.00 80.12 486 PHE A N 1
ATOM 3784 C CA . PHE A 1 486 ? 15.983 3.265 1.804 1.00 80.12 486 PHE A CA 1
ATOM 3785 C C . PHE A 1 486 ? 17.323 2.665 1.384 1.00 80.12 486 PHE A C 1
ATOM 3787 O O . PHE A 1 486 ? 17.352 1.573 0.815 1.00 80.12 486 PHE A O 1
ATOM 3794 N N . CYS A 1 487 ? 18.427 3.339 1.709 1.00 82.12 487 CYS A N 1
ATOM 3795 C CA . CYS A 1 487 ? 19.783 2.800 1.601 1.00 82.12 487 CYS A CA 1
ATOM 3796 C C . CYS A 1 487 ? 20.407 2.691 2.991 1.00 82.12 487 CYS A C 1
ATOM 3798 O O . CYS A 1 487 ? 20.406 3.660 3.752 1.00 82.12 487 CYS A O 1
ATOM 3800 N N . CYS A 1 488 ? 21.001 1.542 3.309 1.00 78.81 488 CYS A N 1
ATOM 3801 C CA . CYS A 1 488 ? 21.987 1.478 4.383 1.00 78.81 488 CYS A CA 1
ATOM 3802 C C . CYS A 1 488 ? 23.393 1.538 3.788 1.00 78.81 488 CYS A C 1
ATOM 3804 O O . CYS A 1 488 ? 23.746 0.689 2.967 1.00 78.81 488 CYS A O 1
ATOM 3806 N N . THR A 1 489 ? 24.214 2.482 4.248 1.00 76.19 489 THR A N 1
ATOM 3807 C CA . THR A 1 489 ? 25.651 2.517 3.947 1.00 76.19 489 THR A CA 1
ATOM 3808 C C . THR A 1 489 ? 26.482 2.085 5.155 1.00 76.19 489 THR A C 1
ATOM 3810 O O . THR A 1 489 ? 26.056 2.189 6.308 1.00 76.19 489 THR A O 1
ATOM 3813 N N . GLY A 1 490 ? 27.692 1.586 4.904 1.00 68.25 490 GLY A N 1
ATOM 3814 C CA . GLY A 1 490 ? 28.701 1.317 5.926 1.00 68.25 490 GLY A CA 1
ATOM 3815 C C . GLY A 1 490 ? 30.028 1.989 5.590 1.00 68.25 490 GLY A C 1
ATOM 3816 O O . GLY A 1 490 ? 30.554 1.826 4.487 1.00 68.25 490 GLY A O 1
ATOM 3817 N N . VAL A 1 491 ? 30.600 2.711 6.553 1.00 58.28 491 VAL A N 1
ATOM 3818 C CA . VAL A 1 491 ? 31.898 3.379 6.380 1.00 58.28 491 VAL A CA 1
ATOM 3819 C C . VAL A 1 491 ? 33.034 2.419 6.746 1.00 58.28 491 VAL A C 1
ATOM 3821 O O . VAL A 1 491 ? 33.172 1.999 7.901 1.00 58.28 491 VAL A O 1
ATOM 3824 N N . TYR A 1 492 ? 33.873 2.079 5.764 1.00 48.06 492 TYR A N 1
ATOM 3825 C CA . TYR A 1 492 ? 35.063 1.249 5.980 1.00 48.06 492 TYR A CA 1
ATOM 3826 C C . TYR A 1 492 ? 36.027 1.940 6.966 1.00 48.06 492 TYR A C 1
ATOM 3828 O O . TYR A 1 492 ? 36.159 3.162 6.966 1.00 48.06 492 TYR A O 1
ATOM 3836 N N . LYS A 1 493 ? 36.684 1.163 7.837 1.00 44.84 493 LYS A N 1
ATOM 3837 C CA . LYS A 1 493 ? 37.526 1.613 8.974 1.00 44.84 493 LYS A CA 1
ATOM 3838 C C . LYS A 1 493 ? 36.842 2.410 10.107 1.00 44.84 493 LYS A C 1
ATOM 3840 O O . LYS A 1 493 ? 37.333 2.316 11.225 1.00 44.84 493 LYS A O 1
ATOM 3845 N N . GLN A 1 494 ? 35.739 3.140 9.893 1.00 49.84 494 GLN A N 1
ATOM 3846 C CA . GLN A 1 494 ? 35.034 3.863 10.982 1.00 49.84 494 GLN A CA 1
ATOM 3847 C C . GLN A 1 494 ? 33.960 3.022 11.704 1.00 49.84 494 GLN A C 1
ATOM 3849 O O . GLN A 1 494 ? 33.597 3.357 12.828 1.00 49.84 494 GLN A O 1
ATOM 3854 N N . ILE A 1 495 ? 33.492 1.920 11.097 1.00 51.09 495 ILE A N 1
ATOM 3855 C CA . ILE A 1 495 ? 32.582 0.921 11.708 1.00 51.09 495 ILE A CA 1
ATOM 3856 C C . ILE A 1 495 ? 31.308 1.572 12.278 1.00 51.09 495 ILE A C 1
ATOM 3858 O O . ILE A 1 495 ? 30.904 1.359 13.419 1.00 51.09 495 ILE A O 1
ATOM 3862 N N . ALA A 1 496 ? 30.653 2.364 11.434 1.00 56.25 496 ALA A N 1
ATOM 3863 C CA . ALA A 1 496 ? 29.324 2.895 11.685 1.00 56.25 496 ALA A CA 1
ATOM 3864 C C . ALA A 1 496 ? 28.452 2.720 10.438 1.00 56.25 496 ALA A C 1
ATOM 3866 O O . ALA A 1 496 ? 28.954 2.712 9.307 1.00 56.25 496 ALA A O 1
ATOM 3867 N N . ASN A 1 497 ? 27.149 2.541 10.661 1.00 64.00 497 ASN A N 1
ATOM 3868 C CA . ASN A 1 497 ? 26.161 2.399 9.596 1.00 64.00 497 ASN A CA 1
ATOM 3869 C C . ASN A 1 497 ? 25.345 3.684 9.514 1.00 64.00 497 ASN A C 1
ATOM 3871 O O . ASN A 1 497 ? 24.824 4.145 10.533 1.00 64.00 497 ASN A O 1
ATOM 3875 N N . SER A 1 498 ? 25.194 4.210 8.306 1.00 68.31 498 SER A N 1
ATOM 3876 C CA . SER A 1 498 ? 24.194 5.227 8.001 1.00 68.31 498 SER A CA 1
ATOM 3877 C C . SER A 1 498 ? 22.953 4.527 7.466 1.00 68.31 498 SER A C 1
ATOM 3879 O O . SER A 1 498 ? 23.042 3.489 6.805 1.00 68.31 498 SER A O 1
ATOM 3881 N N . LEU A 1 499 ? 21.797 5.123 7.719 1.00 71.50 499 LEU A N 1
ATOM 3882 C CA . LEU A 1 499 ? 20.571 4.830 6.997 1.00 71.50 499 LEU A CA 1
ATOM 3883 C C . LEU A 1 499 ? 20.097 6.143 6.391 1.00 71.50 499 LEU A C 1
ATOM 3885 O O . LEU A 1 499 ? 19.870 7.109 7.123 1.00 71.50 499 LEU A O 1
ATOM 3889 N N . THR A 1 500 ? 19.944 6.145 5.078 1.00 74.19 500 THR A N 1
ATOM 3890 C CA . THR A 1 500 ? 19.430 7.268 4.308 1.00 74.19 500 THR A CA 1
ATOM 3891 C C . THR A 1 500 ? 18.059 6.891 3.775 1.00 74.19 500 THR A C 1
ATOM 3893 O O . THR A 1 500 ? 17.893 5.835 3.159 1.00 74.19 500 THR A O 1
ATOM 3896 N N . VAL A 1 501 ? 17.076 7.745 4.042 1.00 74.12 501 VAL A N 1
ATOM 3897 C CA . VAL A 1 501 ? 15.739 7.673 3.454 1.00 74.12 501 VAL A CA 1
ATOM 3898 C C . VAL A 1 501 ? 15.615 8.783 2.425 1.00 74.12 501 VAL A C 1
ATOM 3900 O O . VAL A 1 501 ? 15.937 9.923 2.748 1.00 74.12 501 VAL A O 1
ATOM 3903 N N . TRP A 1 502 ? 15.082 8.482 1.247 1.00 77.00 502 TRP A N 1
ATOM 3904 C CA . TRP A 1 502 ? 14.583 9.496 0.322 1.00 77.00 502 TRP A CA 1
ATOM 3905 C C . TRP A 1 502 ? 13.077 9.325 0.163 1.00 77.00 502 TRP A C 1
ATOM 3907 O O . TRP A 1 502 ? 12.599 8.213 -0.081 1.00 77.00 502 TRP A O 1
ATOM 3917 N N . GLN A 1 503 ? 12.325 10.415 0.298 1.00 74.12 503 GLN A N 1
ATOM 3918 C CA . GLN A 1 503 ? 10.913 10.426 -0.083 1.00 74.12 503 GLN A CA 1
ATOM 3919 C C . GLN A 1 503 ? 10.792 10.550 -1.605 1.00 74.12 503 GLN A C 1
ATOM 3921 O O . GLN A 1 503 ? 11.438 11.396 -2.214 1.00 74.12 503 GLN A O 1
ATOM 3926 N N . ILE A 1 504 ? 9.950 9.716 -2.210 1.00 74.25 504 ILE A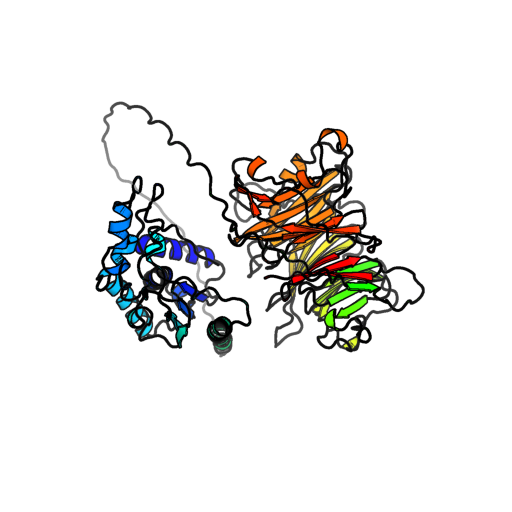 N 1
ATOM 3927 C CA . ILE A 1 504 ? 9.739 9.628 -3.653 1.00 74.25 504 ILE A CA 1
ATOM 3928 C C . ILE A 1 504 ? 8.346 10.166 -3.978 1.00 74.25 504 ILE A C 1
ATOM 3930 O O . ILE A 1 504 ? 7.325 9.592 -3.602 1.00 74.25 504 ILE A O 1
ATOM 3934 N N . THR A 1 505 ? 8.296 11.292 -4.686 1.00 65.94 505 THR A N 1
ATOM 3935 C CA . THR A 1 505 ? 7.044 11.935 -5.108 1.00 65.94 505 THR A CA 1
ATOM 3936 C C . THR A 1 505 ? 6.610 11.456 -6.497 1.00 65.94 505 THR A C 1
ATOM 3938 O O . THR A 1 505 ? 7.441 11.217 -7.367 1.00 65.94 505 THR A O 1
ATOM 3941 N N . HIS A 1 506 ? 5.300 11.313 -6.751 1.00 55.59 506 HIS A N 1
ATOM 3942 C CA . HIS A 1 506 ? 4.784 10.736 -8.011 1.00 55.59 506 HIS A CA 1
ATOM 3943 C C . HIS A 1 506 ? 5.332 11.398 -9.287 1.00 55.59 506 HIS A C 1
ATOM 3945 O O . HIS A 1 506 ? 5.585 10.730 -10.296 1.00 55.59 506 HIS A O 1
ATOM 3951 N N . ASP A 1 507 ? 5.484 12.717 -9.235 1.00 55.78 507 ASP A N 1
ATOM 3952 C CA . ASP A 1 507 ? 5.871 13.546 -10.370 1.00 55.78 507 ASP A CA 1
ATOM 3953 C C . ASP A 1 507 ? 7.417 13.659 -10.506 1.00 55.78 507 ASP A C 1
ATOM 3955 O O . ASP A 1 507 ? 7.899 14.183 -11.505 1.00 55.78 507 ASP A O 1
ATOM 3959 N N . LEU A 1 508 ? 8.177 13.081 -9.553 1.00 52.62 508 LEU A N 1
ATOM 3960 C CA . LEU A 1 508 ? 9.644 12.886 -9.433 1.00 52.62 508 LEU A CA 1
ATOM 3961 C C . LEU A 1 508 ? 10.576 14.103 -9.582 1.00 52.62 508 LEU A C 1
ATOM 3963 O O . LEU A 1 508 ? 11.673 14.088 -9.039 1.00 52.62 508 LEU A O 1
ATOM 3967 N N . ASN A 1 509 ? 10.150 15.165 -10.255 1.00 40.12 509 ASN A N 1
ATOM 3968 C CA . ASN A 1 509 ? 11.022 16.237 -10.732 1.00 40.12 509 ASN A CA 1
ATOM 3969 C C . ASN A 1 509 ? 11.418 17.282 -9.667 1.00 40.12 509 ASN A C 1
ATOM 3971 O O . ASN A 1 509 ? 12.190 18.180 -9.989 1.00 40.12 509 ASN A O 1
ATOM 3975 N N . ARG A 1 510 ? 10.843 17.254 -8.449 1.00 44.72 510 ARG A N 1
ATOM 3976 C CA . ARG A 1 510 ? 10.940 18.393 -7.502 1.00 44.72 510 ARG A CA 1
ATOM 3977 C C . ARG A 1 510 ? 10.991 18.103 -5.998 1.00 44.72 510 ARG A C 1
ATOM 3979 O O . ARG A 1 510 ? 11.053 19.055 -5.230 1.00 44.72 510 ARG A O 1
ATOM 3986 N N . PHE A 1 511 ? 10.964 16.851 -5.536 1.00 41.69 511 PHE A N 1
ATOM 3987 C CA . PHE A 1 511 ? 11.182 16.601 -4.104 1.00 41.69 511 PHE A CA 1
ATOM 3988 C C . PHE A 1 511 ? 11.737 15.206 -3.832 1.00 41.69 511 PHE A C 1
ATOM 3990 O O . PHE A 1 511 ? 11.040 14.206 -4.034 1.00 41.69 511 PHE A O 1
ATOM 3997 N N . VAL A 1 512 ? 12.981 15.183 -3.346 1.00 51.03 512 VAL A N 1
ATOM 3998 C CA . VAL A 1 512 ? 13.738 14.000 -2.920 1.00 51.03 512 VAL A CA 1
ATOM 3999 C C . VAL A 1 512 ? 14.404 14.317 -1.572 1.00 51.03 512 VAL A C 1
ATOM 4001 O O . VAL A 1 512 ? 15.621 14.422 -1.458 1.00 51.03 512 VAL A O 1
ATOM 4004 N N . ALA A 1 513 ? 13.597 14.534 -0.529 1.00 47.72 513 ALA A N 1
ATOM 4005 C CA . ALA A 1 513 ? 14.119 14.891 0.792 1.00 47.72 513 ALA A CA 1
ATOM 4006 C C . ALA A 1 513 ? 14.950 13.746 1.397 1.00 47.72 513 ALA A C 1
ATOM 4008 O O . ALA A 1 513 ? 14.422 12.659 1.650 1.00 47.72 513 ALA A O 1
ATOM 4009 N N . GLN A 1 514 ? 16.237 14.011 1.639 1.00 51.44 514 GLN A N 1
ATOM 4010 C CA . GLN A 1 514 ? 17.189 13.078 2.236 1.00 51.44 514 GLN A CA 1
ATOM 4011 C C . GLN A 1 514 ? 17.125 13.141 3.771 1.00 51.44 514 GLN A C 1
ATOM 4013 O O . GLN A 1 514 ? 17.548 14.115 4.390 1.00 51.44 514 GLN A O 1
ATOM 4018 N N . PHE A 1 515 ? 16.658 12.072 4.417 1.00 50.81 515 PHE A N 1
ATOM 4019 C CA . PHE A 1 515 ? 16.677 11.938 5.876 1.00 50.81 515 PHE A CA 1
ATOM 4020 C C . PHE A 1 515 ? 17.781 10.968 6.309 1.00 50.81 515 PHE A C 1
ATOM 4022 O O . PHE A 1 515 ? 17.683 9.758 6.088 1.00 50.81 515 PHE A O 1
ATOM 4029 N N . VAL A 1 516 ? 18.824 11.485 6.964 1.00 52.09 516 VAL A N 1
ATOM 4030 C CA . VAL A 1 516 ? 19.906 10.675 7.549 1.00 52.09 516 VAL A CA 1
ATOM 4031 C C . VAL A 1 516 ? 19.555 10.294 8.990 1.00 52.09 516 VAL A C 1
ATOM 4033 O O . VAL A 1 516 ? 19.386 11.149 9.860 1.00 52.09 516 VAL A O 1
ATOM 4036 N N . CYS A 1 517 ? 19.451 8.995 9.278 1.00 50.22 517 CYS A N 1
ATOM 4037 C CA . CYS A 1 517 ? 19.092 8.497 10.608 1.00 50.22 517 CYS A CA 1
ATOM 4038 C C . CYS A 1 517 ? 20.316 8.360 11.537 1.00 50.22 517 CYS A C 1
ATOM 4040 O O . CYS A 1 517 ? 20.716 7.264 11.942 1.00 50.22 517 CYS A O 1
ATOM 4042 N N . ASP A 1 518 ? 20.864 9.509 11.937 1.00 43.19 518 ASP A N 1
ATOM 4043 C CA . ASP A 1 518 ? 21.948 9.705 12.920 1.00 43.19 518 ASP A CA 1
ATOM 4044 C C . ASP A 1 518 ? 21.824 8.861 14.203 1.00 43.19 518 ASP A C 1
ATOM 4046 O O . ASP A 1 518 ? 22.812 8.523 14.861 1.00 43.19 518 ASP A O 1
ATOM 4050 N N . LYS A 1 519 ? 20.587 8.530 14.589 1.00 44.09 519 LYS A N 1
ATOM 4051 C CA . LYS A 1 519 ? 20.276 7.710 15.763 1.00 44.09 519 LYS A CA 1
ATOM 4052 C C . LYS A 1 519 ? 21.017 6.368 15.739 1.00 44.09 519 LYS A C 1
ATOM 4054 O O . LYS A 1 519 ? 21.579 5.994 16.762 1.00 44.09 519 LYS A O 1
ATOM 4059 N N . ILE A 1 520 ? 21.094 5.690 14.590 1.00 45.84 520 ILE A N 1
ATOM 4060 C CA . ILE A 1 520 ? 21.792 4.396 14.443 1.00 45.84 520 ILE A CA 1
ATOM 4061 C C . ILE A 1 520 ? 23.263 4.529 14.857 1.00 45.84 520 ILE A C 1
ATOM 4063 O O . ILE A 1 520 ? 23.740 3.777 15.706 1.00 45.84 520 ILE A O 1
ATOM 4067 N N . HIS A 1 521 ? 23.928 5.562 14.338 1.00 38.62 521 HIS A N 1
ATOM 4068 C CA . HIS A 1 521 ? 25.312 5.936 14.638 1.00 38.62 521 HIS A CA 1
ATOM 4069 C C . HIS A 1 521 ? 25.547 6.170 16.145 1.00 38.62 521 HIS A C 1
ATOM 4071 O O . HIS A 1 521 ? 26.604 5.841 16.682 1.00 38.62 521 HIS A O 1
ATOM 4077 N N . ARG A 1 522 ? 24.550 6.732 16.847 1.00 37.12 522 ARG A N 1
ATOM 4078 C CA . ARG A 1 522 ? 24.612 7.028 18.291 1.00 37.12 522 ARG A CA 1
ATOM 4079 C C . ARG A 1 522 ? 24.330 5.820 19.184 1.00 37.12 522 ARG A C 1
ATOM 4081 O O . ARG A 1 522 ? 24.778 5.842 20.330 1.00 37.12 522 ARG A O 1
ATOM 4088 N N . TYR A 1 523 ? 23.617 4.804 18.694 1.00 43.59 523 TYR A N 1
ATOM 4089 C CA . TYR A 1 523 ? 23.396 3.555 19.429 1.00 43.59 523 TYR A CA 1
ATOM 4090 C C . TYR A 1 523 ? 24.576 2.584 19.261 1.00 43.59 523 TYR A C 1
ATOM 4092 O O . TYR A 1 523 ? 25.029 2.022 20.255 1.00 43.59 523 TYR A O 1
ATOM 4100 N N . THR A 1 524 ? 25.184 2.474 18.071 1.00 44.44 524 THR A N 1
ATOM 4101 C CA . THR A 1 524 ? 26.431 1.704 17.841 1.00 44.44 524 THR A CA 1
ATOM 4102 C C . THR A 1 524 ? 27.683 2.439 18.347 1.00 44.44 524 THR A C 1
ATOM 4104 O O . THR A 1 524 ? 28.671 2.581 17.630 1.00 44.44 524 THR A O 1
ATOM 4107 N N . LYS A 1 525 ? 27.627 2.977 19.570 1.00 39.44 525 LYS A N 1
ATOM 4108 C CA . LYS A 1 525 ? 28.568 3.995 20.063 1.00 39.44 525 LYS A CA 1
ATOM 4109 C C . LYS A 1 525 ? 29.973 3.476 20.390 1.00 39.44 525 LYS A C 1
ATOM 4111 O O . LYS A 1 525 ? 30.907 4.272 20.451 1.00 39.44 525 LYS A O 1
ATOM 4116 N N . GLU A 1 526 ? 30.132 2.166 20.571 1.00 42.28 526 GLU A N 1
ATOM 4117 C CA . GLU A 1 526 ? 31.439 1.505 20.618 1.00 42.28 526 GLU A CA 1
ATOM 4118 C C . GLU A 1 526 ? 31.745 0.844 19.270 1.00 42.28 526 GLU A C 1
ATOM 4120 O O . GLU A 1 526 ? 30.955 0.062 18.742 1.00 42.28 526 GLU A O 1
ATOM 4125 N N . ARG A 1 527 ? 32.915 1.186 18.715 1.00 41.91 527 ARG A N 1
ATOM 4126 C CA . ARG A 1 527 ? 33.348 0.949 17.322 1.00 41.91 527 ARG A CA 1
ATOM 4127 C C . ARG A 1 527 ? 33.707 -0.513 17.003 1.00 41.91 527 ARG A C 1
ATOM 4129 O O . ARG A 1 527 ? 34.663 -0.775 16.277 1.00 41.91 527 ARG A O 1
ATOM 4136 N N . SER A 1 528 ? 33.003 -1.483 17.575 1.00 41.59 528 SER A N 1
ATOM 4137 C CA . SER A 1 528 ? 33.361 -2.899 17.471 1.00 41.59 528 SER A CA 1
ATOM 4138 C C . SER A 1 528 ? 32.153 -3.837 17.451 1.00 41.59 528 SER A C 1
ATOM 4140 O O . SER A 1 528 ? 32.038 -4.720 18.301 1.00 41.59 528 SER A O 1
ATOM 4142 N N . VAL A 1 529 ? 31.304 -3.730 16.415 1.00 43.41 529 VAL A N 1
ATOM 4143 C CA . VAL A 1 529 ? 30.763 -4.935 15.752 1.00 43.41 529 VAL A CA 1
ATOM 4144 C C . VAL A 1 529 ? 30.131 -4.702 14.371 1.00 43.41 529 VAL A C 1
ATOM 4146 O O . VAL A 1 529 ? 29.836 -3.582 13.961 1.00 43.41 529 VAL A O 1
ATOM 4149 N N . LEU A 1 530 ? 29.975 -5.822 13.656 1.00 53.47 530 LEU A N 1
ATOM 4150 C CA . LEU A 1 530 ? 29.177 -6.021 12.445 1.00 53.47 530 LEU A CA 1
ATOM 4151 C C . LEU A 1 530 ? 27.813 -5.295 12.510 1.00 53.47 530 LEU A C 1
ATOM 4153 O O . LEU A 1 530 ? 27.119 -5.326 13.517 1.00 53.47 530 LEU A O 1
ATOM 4157 N N . GLY A 1 531 ? 27.441 -4.614 11.427 1.00 60.03 531 GLY A N 1
ATOM 4158 C CA . GLY A 1 531 ? 26.342 -3.642 11.440 1.00 60.03 531 GLY A CA 1
ATOM 4159 C C . GLY A 1 531 ? 24.930 -4.197 11.224 1.00 60.03 531 GLY A C 1
ATOM 4160 O O . GLY A 1 531 ? 24.620 -5.337 11.561 1.00 60.03 531 GLY A O 1
ATOM 4161 N N . ILE A 1 532 ? 24.081 -3.357 10.621 1.00 66.88 532 ILE A N 1
ATOM 4162 C CA . ILE A 1 532 ? 22.737 -3.731 10.154 1.00 66.88 532 ILE A CA 1
ATOM 4163 C C . ILE A 1 532 ? 22.831 -4.928 9.194 1.00 66.88 532 ILE A C 1
ATOM 4165 O O . ILE A 1 532 ? 23.680 -4.924 8.297 1.00 66.88 532 ILE A O 1
ATOM 4169 N N . THR A 1 533 ? 21.959 -5.919 9.398 1.00 66.38 533 THR A N 1
ATOM 4170 C CA . THR A 1 533 ? 21.842 -7.158 8.605 1.00 66.38 533 THR A CA 1
ATOM 4171 C C . THR A 1 533 ? 20.678 -7.104 7.620 1.00 66.38 533 THR A C 1
ATOM 4173 O O . THR A 1 533 ? 20.872 -7.379 6.440 1.00 66.38 533 THR A O 1
ATOM 4176 N N . SER A 1 534 ? 19.499 -6.662 8.063 1.00 70.19 534 SER A N 1
ATOM 4177 C CA . SER A 1 534 ? 18.339 -6.391 7.208 1.00 70.19 534 SER A CA 1
ATOM 4178 C C . SER A 1 534 ? 17.603 -5.135 7.674 1.00 70.19 534 SER A C 1
ATOM 4180 O O . SER A 1 534 ? 17.679 -4.747 8.843 1.00 70.19 534 SER A O 1
ATOM 4182 N N . ALA A 1 535 ? 16.839 -4.525 6.771 1.00 72.69 535 ALA A N 1
ATOM 4183 C CA . ALA A 1 535 ? 15.766 -3.617 7.146 1.00 72.69 535 ALA A CA 1
ATOM 4184 C C . ALA A 1 535 ? 14.527 -3.880 6.287 1.00 72.69 535 ALA A C 1
ATOM 4186 O O . ALA A 1 535 ? 14.634 -4.144 5.089 1.00 72.69 535 ALA A O 1
ATOM 4187 N N . ALA A 1 536 ? 13.357 -3.792 6.909 1.00 73.38 536 ALA A N 1
ATOM 4188 C CA . ALA A 1 536 ? 12.061 -3.907 6.260 1.00 73.38 536 ALA A CA 1
ATOM 4189 C C . ALA A 1 536 ? 11.203 -2.695 6.638 1.00 73.38 536 ALA A C 1
ATOM 4191 O O . ALA A 1 536 ? 11.296 -2.179 7.752 1.00 73.38 536 ALA A O 1
ATOM 4192 N N . CYS A 1 537 ? 10.390 -2.220 5.698 1.00 71.81 537 CYS A N 1
ATOM 4193 C CA . CYS A 1 537 ? 9.626 -0.984 5.842 1.00 71.81 537 CYS A CA 1
ATOM 4194 C C . CYS A 1 537 ? 8.150 -1.251 5.578 1.00 71.81 537 CYS A C 1
ATOM 4196 O O . CYS A 1 537 ? 7.815 -2.055 4.710 1.00 71.81 537 CYS A O 1
ATOM 4198 N N . TRP A 1 538 ? 7.277 -0.556 6.298 1.00 70.44 538 TRP A N 1
ATOM 4199 C CA . TRP A 1 538 ? 5.835 -0.615 6.090 1.00 70.44 538 TRP A CA 1
ATOM 4200 C C . TRP A 1 538 ? 5.189 0.722 6.430 1.00 70.44 538 TRP A C 1
ATOM 4202 O O . TRP A 1 538 ? 5.803 1.580 7.067 1.00 70.44 538 TRP A O 1
ATOM 4212 N N . GLN A 1 539 ? 3.943 0.897 6.008 1.00 62.59 539 GLN A N 1
ATOM 4213 C CA . GLN A 1 539 ? 3.106 2.002 6.449 1.00 62.59 539 GLN A CA 1
ATOM 4214 C C . GLN A 1 539 ? 2.099 1.464 7.471 1.00 62.59 539 GLN A C 1
ATOM 4216 O O . GLN A 1 539 ? 1.475 0.430 7.243 1.00 62.59 539 GLN A O 1
ATOM 4221 N N . SER A 1 540 ? 1.950 2.134 8.613 1.00 57.44 540 SER A N 1
ATOM 4222 C CA . SER A 1 540 ? 0.903 1.795 9.579 1.00 57.44 540 SER A CA 1
ATOM 4223 C C . SER A 1 540 ? -0.484 2.176 9.047 1.00 57.44 540 SER A C 1
ATOM 4225 O O . SER A 1 540 ? -0.616 3.049 8.188 1.00 57.44 540 SER A O 1
ATOM 4227 N N . ALA A 1 541 ? -1.546 1.617 9.637 1.00 50.81 541 ALA A N 1
ATOM 4228 C CA . ALA A 1 541 ? -2.917 2.082 9.393 1.00 50.81 541 ALA A CA 1
ATOM 4229 C C . ALA A 1 541 ? -3.102 3.586 9.711 1.00 50.81 541 ALA A C 1
ATOM 4231 O O . ALA A 1 541 ? -3.883 4.274 9.059 1.00 50.81 541 ALA A O 1
ATOM 4232 N N . SER A 1 542 ? -2.310 4.131 10.644 1.00 49.25 542 SER A N 1
ATOM 4233 C CA . SER A 1 542 ? -2.201 5.571 10.934 1.00 49.25 542 SER A CA 1
ATOM 4234 C C . SER A 1 542 ? -1.361 6.362 9.908 1.00 49.25 542 SER A C 1
ATOM 4236 O O . SER A 1 542 ? -0.954 7.495 10.166 1.00 49.25 542 SER A O 1
ATOM 4238 N N . THR A 1 543 ? -1.097 5.787 8.731 1.00 52.22 543 THR A N 1
ATOM 4239 C CA . THR A 1 543 ? -0.339 6.331 7.583 1.00 52.22 543 THR A CA 1
ATOM 4240 C C . THR A 1 543 ? 1.122 6.717 7.843 1.00 52.22 543 THR A C 1
ATOM 4242 O O . THR A 1 543 ? 1.795 7.211 6.937 1.00 52.22 543 THR A O 1
ATOM 4245 N N . HIS A 1 544 ? 1.651 6.450 9.037 1.00 59.41 544 HIS A N 1
ATOM 4246 C CA . HIS A 1 544 ? 3.044 6.735 9.361 1.00 59.41 544 HIS A CA 1
ATOM 4247 C C . HIS A 1 544 ? 3.951 5.634 8.786 1.00 59.41 544 HIS A C 1
ATOM 4249 O O . HIS A 1 544 ? 3.683 4.450 9.006 1.00 59.41 544 HIS A O 1
ATOM 4255 N N . PRO A 1 545 ? 5.020 5.983 8.051 1.00 63.78 545 PRO A N 1
ATOM 4256 C CA . PRO A 1 545 ? 6.025 5.013 7.643 1.00 63.78 545 PRO A CA 1
ATOM 4257 C C . PRO A 1 545 ? 6.856 4.574 8.857 1.00 63.78 545 PRO A C 1
ATOM 4259 O O . PRO A 1 545 ? 7.355 5.402 9.622 1.00 63.78 545 PRO A O 1
ATOM 4262 N N . TYR A 1 546 ? 7.027 3.266 9.019 1.00 70.25 546 TYR A N 1
ATOM 4263 C CA . TYR A 1 546 ? 7.880 2.650 10.033 1.00 70.25 546 TYR A CA 1
ATOM 4264 C C . TYR A 1 546 ? 8.962 1.795 9.375 1.00 70.25 546 TYR A C 1
ATOM 4266 O O . TYR A 1 546 ? 8.760 1.197 8.314 1.00 70.25 546 TYR A O 1
ATOM 4274 N N . MET A 1 547 ? 10.107 1.702 10.048 1.00 72.00 547 MET A N 1
ATOM 4275 C CA . MET A 1 547 ? 11.170 0.765 9.706 1.00 72.00 547 MET A CA 1
ATOM 4276 C C . MET A 1 547 ? 11.410 -0.213 10.846 1.00 72.00 547 MET A C 1
ATOM 4278 O O . MET A 1 547 ? 11.506 0.188 12.006 1.00 72.00 547 MET A O 1
ATOM 4282 N N . PHE A 1 548 ? 11.572 -1.482 10.487 1.00 73.50 548 PHE A N 1
ATOM 4283 C CA . PHE A 1 548 ? 12.191 -2.502 11.314 1.00 73.50 548 PHE A CA 1
ATOM 4284 C C . PHE A 1 548 ? 13.623 -2.724 10.826 1.00 73.50 548 PHE A C 1
ATOM 4286 O O . PHE A 1 548 ? 13.846 -2.906 9.629 1.00 73.50 548 PHE A O 1
ATOM 4293 N N . VAL A 1 549 ? 14.588 -2.710 11.741 1.00 71.94 549 VAL A N 1
ATOM 4294 C CA . VAL A 1 549 ? 16.016 -2.887 11.440 1.00 71.94 549 VAL A CA 1
ATOM 4295 C C . VAL A 1 549 ? 16.572 -3.995 12.320 1.00 71.94 549 VAL A C 1
ATOM 4297 O O . VAL A 1 549 ? 16.403 -3.939 13.537 1.00 71.94 549 VAL A O 1
ATOM 4300 N N . THR A 1 550 ? 17.264 -4.966 11.724 1.00 68.62 550 THR A N 1
ATOM 4301 C CA . THR A 1 550 ? 17.984 -6.036 12.433 1.00 68.62 550 THR A CA 1
ATOM 4302 C C . THR A 1 550 ? 19.491 -5.768 12.399 1.00 68.62 550 THR A C 1
ATOM 4304 O O . THR A 1 550 ? 19.996 -5.133 11.468 1.00 68.62 550 THR A O 1
ATOM 4307 N N . THR A 1 551 ? 20.236 -6.210 13.415 1.00 64.81 551 THR A N 1
ATOM 4308 C CA . THR A 1 551 ? 21.692 -5.997 13.493 1.00 64.81 551 THR A CA 1
ATOM 4309 C C . THR A 1 551 ? 22.436 -7.256 13.917 1.00 64.81 551 THR A C 1
ATOM 4311 O O . THR A 1 551 ? 21.911 -8.093 14.650 1.00 64.81 551 THR A O 1
ATOM 4314 N N . SER A 1 552 ? 23.687 -7.370 13.472 1.00 57.16 552 SER A N 1
ATOM 4315 C CA . SER A 1 552 ? 24.563 -8.484 13.819 1.00 57.16 552 SER A CA 1
ATOM 4316 C C . SER A 1 552 ? 25.092 -8.350 15.264 1.00 57.16 552 SER A C 1
ATOM 4318 O O . SER A 1 552 ? 25.392 -7.244 15.720 1.00 57.16 552 SER A O 1
ATOM 4320 N N . PRO A 1 553 ? 25.209 -9.448 16.034 1.00 51.53 553 PRO A N 1
ATOM 4321 C CA . PRO A 1 553 ? 25.337 -9.373 17.490 1.00 51.53 553 PRO A CA 1
ATOM 4322 C C . PRO A 1 553 ? 26.755 -9.036 17.988 1.00 51.53 553 PRO A C 1
ATOM 4324 O O . PRO A 1 553 ? 27.765 -9.513 17.464 1.00 51.53 553 PRO A O 1
ATOM 4327 N N . SER A 1 554 ? 26.852 -8.262 19.076 1.00 49.34 554 SER A N 1
ATOM 4328 C CA . SER A 1 554 ? 28.098 -7.584 19.480 1.00 49.34 554 SER A CA 1
ATOM 4329 C C . SER A 1 554 ? 28.960 -8.289 20.529 1.00 49.34 554 SER A C 1
ATOM 4331 O O . SER A 1 554 ? 28.504 -9.183 21.238 1.00 49.34 554 SER A O 1
ATOM 4333 N N . SER A 1 555 ? 30.223 -7.877 20.674 1.00 41.47 555 SER A N 1
ATOM 4334 C CA . SER A 1 555 ? 31.105 -8.334 21.764 1.00 41.47 555 SER A CA 1
ATOM 4335 C C . SER A 1 555 ? 30.570 -7.923 23.144 1.00 41.47 555 SER A C 1
ATOM 4337 O O . SER A 1 555 ? 30.742 -8.645 24.124 1.00 41.47 555 SER A O 1
ATOM 4339 N N . GLN A 1 556 ? 29.824 -6.812 23.208 1.00 43.03 556 GLN A N 1
ATOM 4340 C CA . GLN A 1 556 ? 29.109 -6.355 24.403 1.00 43.03 556 GLN A CA 1
ATOM 4341 C C . GLN A 1 556 ? 27.895 -7.228 24.789 1.00 43.03 556 GLN A C 1
ATOM 4343 O O . GLN A 1 556 ? 27.272 -6.951 25.817 1.00 43.03 556 GLN A O 1
ATOM 4348 N N . ARG A 1 557 ? 27.578 -8.303 24.040 1.00 55.47 557 ARG A N 1
ATOM 4349 C CA . ARG A 1 557 ? 26.519 -9.297 24.343 1.00 55.47 557 ARG A CA 1
ATOM 4350 C C . ARG A 1 557 ? 26.422 -9.669 25.831 1.00 55.47 557 ARG A C 1
ATOM 4352 O O . ARG A 1 557 ? 25.320 -9.798 26.353 1.00 55.47 557 ARG A O 1
ATOM 4359 N N . LYS A 1 558 ? 27.563 -9.815 26.522 1.00 40.81 558 LYS A N 1
ATOM 4360 C CA . LYS A 1 558 ? 27.627 -10.163 27.957 1.00 40.81 558 LYS A CA 1
ATOM 4361 C C . LYS A 1 558 ? 27.162 -9.063 28.920 1.00 40.81 558 LYS A C 1
ATOM 4363 O O . LYS A 1 558 ? 26.705 -9.399 30.007 1.00 40.81 558 LYS A O 1
ATOM 4368 N N . TYR A 1 559 ? 27.292 -7.788 28.555 1.00 42.22 559 TYR A N 1
ATOM 4369 C CA . TYR A 1 559 ? 26.989 -6.653 29.436 1.00 42.22 559 TYR A CA 1
ATOM 4370 C C . TYR A 1 559 ? 25.601 -6.062 29.165 1.00 42.22 559 TYR A C 1
ATOM 4372 O O . TYR A 1 559 ? 24.850 -5.810 30.104 1.00 42.22 559 TYR A O 1
ATOM 4380 N N . ASN A 1 560 ? 25.221 -5.925 27.890 1.00 41.62 560 ASN A N 1
ATOM 4381 C CA . ASN A 1 560 ? 24.004 -5.207 27.483 1.00 41.62 560 ASN A CA 1
ATOM 4382 C C . ASN A 1 560 ? 22.771 -6.108 27.256 1.00 41.62 560 ASN A C 1
ATOM 4384 O O . ASN A 1 560 ? 21.736 -5.624 26.806 1.00 41.62 560 ASN A O 1
ATOM 4388 N N . LYS A 1 561 ? 22.866 -7.404 27.596 1.00 44.97 561 LYS A N 1
ATOM 4389 C CA . LYS A 1 561 ? 21.750 -8.373 27.674 1.00 44.97 561 LYS A CA 1
ATOM 4390 C C . LYS A 1 561 ? 20.854 -8.501 26.424 1.00 44.97 561 LYS A C 1
ATOM 4392 O O . LYS A 1 561 ? 19.685 -8.844 26.571 1.00 44.97 561 LYS A O 1
ATOM 4397 N N . GLY A 1 562 ? 21.358 -8.275 25.208 1.00 46.50 562 GLY A N 1
ATOM 4398 C CA . GLY A 1 562 ? 20.498 -8.428 24.033 1.00 46.50 562 GLY A CA 1
ATOM 4399 C C . GLY A 1 562 ? 21.126 -8.281 22.651 1.00 46.50 562 GLY A C 1
ATOM 4400 O O . GLY A 1 562 ? 22.246 -7.795 22.492 1.00 46.50 562 GLY A O 1
ATOM 4401 N N . GLU A 1 563 ? 20.346 -8.690 21.651 1.00 51.75 563 GLU A N 1
ATOM 4402 C CA . GLU A 1 563 ? 20.482 -8.286 20.247 1.00 51.75 563 GLU A CA 1
ATOM 4403 C C . GLU A 1 563 ? 19.728 -6.966 20.022 1.00 51.75 563 GLU A C 1
ATOM 4405 O O . GLU A 1 563 ? 18.705 -6.709 20.665 1.00 51.75 563 GLU A O 1
ATOM 4410 N N . TRP A 1 564 ? 20.165 -6.141 19.070 1.00 54.00 564 TRP A N 1
ATOM 4411 C CA . TRP A 1 564 ? 19.403 -4.957 18.673 1.00 54.00 564 TRP A CA 1
ATOM 4412 C C . TRP A 1 564 ? 18.646 -5.234 17.379 1.00 54.00 564 TRP A C 1
ATOM 4414 O O . TRP A 1 564 ? 19.207 -5.227 16.287 1.00 54.00 564 TRP A O 1
ATOM 4424 N N . SER A 1 565 ? 17.345 -5.456 17.517 1.00 57.62 565 SER A N 1
ATOM 4425 C CA . SER A 1 565 ? 16.395 -5.250 16.428 1.00 57.62 565 SER A CA 1
ATOM 4426 C C . SER A 1 565 ? 15.362 -4.243 16.905 1.00 57.62 565 SER A C 1
ATOM 4428 O O . SER A 1 565 ? 14.771 -4.460 17.967 1.00 57.62 565 SER A O 1
ATOM 4430 N N . PHE A 1 566 ? 15.200 -3.138 16.177 1.00 61.22 566 PHE A N 1
ATOM 4431 C CA . PHE A 1 566 ? 14.373 -2.005 16.594 1.00 61.22 566 PHE A CA 1
ATOM 4432 C C . PHE A 1 566 ? 13.317 -1.647 15.552 1.00 61.22 566 PHE A C 1
ATOM 4434 O O . PHE A 1 566 ? 13.556 -1.741 14.348 1.00 61.22 566 PHE A O 1
ATOM 4441 N N . ILE A 1 567 ? 12.160 -1.199 16.039 1.00 62.53 567 ILE A N 1
ATOM 4442 C CA . ILE A 1 567 ? 11.146 -0.500 15.245 1.00 62.53 567 ILE A CA 1
ATOM 4443 C C . ILE A 1 567 ? 11.275 1.000 15.520 1.00 62.53 567 ILE A C 1
ATOM 4445 O O . ILE A 1 567 ? 11.382 1.391 16.682 1.00 62.53 567 ILE A O 1
ATOM 4449 N N . ALA A 1 568 ? 11.242 1.829 14.475 1.00 61.09 568 ALA A N 1
ATOM 4450 C CA . ALA A 1 568 ? 11.211 3.287 14.591 1.00 61.09 568 ALA A CA 1
ATOM 4451 C C . ALA A 1 568 ? 10.260 3.927 13.556 1.00 61.09 568 ALA A C 1
ATOM 4453 O O . ALA A 1 568 ? 10.238 3.477 12.406 1.00 61.09 568 ALA A O 1
ATOM 4454 N N . PRO A 1 569 ? 9.502 4.982 13.923 1.00 59.66 569 PRO A N 1
ATOM 4455 C CA . PRO A 1 569 ? 8.787 5.814 12.958 1.00 59.66 569 PRO A CA 1
ATOM 4456 C C . PRO A 1 569 ? 9.771 6.656 12.133 1.00 59.66 569 PRO A C 1
ATOM 4458 O O . PRO A 1 569 ? 10.813 7.088 12.636 1.00 59.66 569 PRO A O 1
ATOM 4461 N N . ILE A 1 570 ? 9.420 6.912 10.875 1.00 60.12 570 ILE A N 1
ATOM 4462 C CA . ILE A 1 570 ? 10.172 7.743 9.929 1.00 60.12 570 ILE A CA 1
ATOM 4463 C C . ILE A 1 570 ? 9.444 9.089 9.759 1.00 60.12 570 ILE A C 1
ATOM 4465 O O . ILE A 1 570 ? 8.219 9.130 9.664 1.00 60.12 570 ILE A O 1
ATOM 4469 N N . GLY A 1 571 ? 10.202 10.188 9.690 1.00 52.16 571 GLY A N 1
ATOM 4470 C CA . GLY A 1 571 ? 9.673 11.552 9.556 1.00 52.16 571 GLY A CA 1
ATOM 4471 C C . GLY A 1 571 ? 9.623 12.335 10.875 1.00 52.16 571 GLY A C 1
ATOM 4472 O O . GLY A 1 571 ? 10.179 11.914 11.891 1.00 52.16 571 GLY A O 1
ATOM 4473 N N . GLN A 1 572 ? 8.983 13.507 10.847 1.00 44.12 572 GLN A N 1
ATOM 4474 C CA . GLN A 1 572 ? 8.773 14.375 12.013 1.00 44.12 572 GLN A CA 1
ATOM 4475 C C . GLN A 1 572 ? 7.270 14.607 12.272 1.00 44.12 572 GLN A C 1
ATOM 4477 O O . GLN A 1 572 ? 6.500 14.620 11.312 1.00 44.12 572 GLN A O 1
ATOM 4482 N N . PRO A 1 573 ? 6.848 14.847 13.531 1.00 42.53 573 PRO A N 1
ATOM 4483 C CA . PRO A 1 573 ? 7.670 14.909 14.741 1.00 42.53 573 PRO A CA 1
ATOM 4484 C C . PRO A 1 573 ? 8.062 13.517 15.262 1.00 42.53 573 PRO A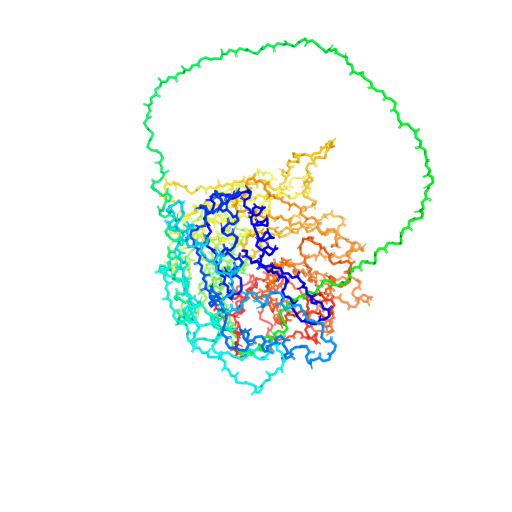 C 1
ATOM 4486 O O . PRO A 1 573 ? 7.222 12.647 15.475 1.00 42.53 573 PRO A O 1
ATOM 4489 N N . LEU A 1 574 ? 9.357 13.322 15.530 1.00 44.97 574 LEU A N 1
ATOM 4490 C CA . LEU A 1 574 ? 9.828 12.152 16.275 1.00 44.97 574 LEU A CA 1
ATOM 4491 C C . LEU A 1 574 ? 9.316 12.217 17.730 1.00 44.97 574 LEU A C 1
ATOM 4493 O O . LEU A 1 574 ? 9.195 13.324 18.266 1.00 44.97 574 LEU A O 1
ATOM 4497 N N . PRO A 1 575 ? 9.083 11.074 18.410 1.00 39.34 575 PRO A N 1
ATOM 4498 C CA . PRO A 1 575 ? 8.655 11.081 19.806 1.00 39.34 575 PRO A CA 1
ATOM 4499 C C . PRO A 1 575 ? 9.614 11.883 20.696 1.00 39.34 575 PRO A C 1
ATOM 4501 O O . PRO A 1 575 ? 10.839 11.748 20.609 1.00 39.34 575 PRO A O 1
ATOM 4504 N N . THR A 1 576 ? 9.046 12.738 21.550 1.00 36.44 576 THR A N 1
ATOM 4505 C CA . THR A 1 576 ? 9.793 13.665 22.417 1.00 36.44 576 THR A CA 1
ATOM 4506 C C . THR A 1 576 ? 10.596 12.949 23.498 1.00 36.44 576 THR A C 1
ATOM 4508 O O . THR A 1 576 ? 11.662 13.433 23.882 1.00 36.44 576 THR A O 1
ATOM 4511 N N . ASN A 1 577 ? 10.129 11.783 23.949 1.00 41.59 577 ASN A N 1
ATOM 4512 C CA . ASN A 1 577 ? 10.937 10.835 24.702 1.00 41.59 577 ASN A CA 1
ATOM 4513 C C . ASN A 1 577 ? 11.616 9.848 23.739 1.00 41.59 577 ASN A C 1
ATOM 4515 O O . ASN A 1 577 ? 10.977 9.278 22.855 1.00 41.59 577 ASN A O 1
ATOM 4519 N N . LYS A 1 578 ? 12.923 9.636 23.912 1.00 43.03 578 LYS A N 1
ATOM 4520 C CA . LYS A 1 578 ? 13.725 8.789 23.016 1.00 43.03 578 LYS A CA 1
ATOM 4521 C C . LYS A 1 578 ? 13.430 7.307 23.215 1.00 43.03 578 LYS A C 1
ATOM 4523 O O . LYS A 1 578 ? 13.439 6.580 22.229 1.00 43.03 578 LYS A O 1
ATOM 4528 N N . ASP A 1 579 ? 13.128 6.902 24.444 1.00 45.97 579 ASP A N 1
ATOM 4529 C CA . ASP A 1 579 ? 12.928 5.496 24.802 1.00 45.97 579 ASP A CA 1
ATOM 4530 C C . ASP A 1 579 ? 11.544 4.992 24.363 1.00 45.97 579 ASP A C 1
ATOM 4532 O O . ASP A 1 579 ? 11.400 3.843 23.962 1.00 45.97 579 ASP A O 1
ATOM 4536 N N . ASP A 1 580 ? 10.536 5.869 24.332 1.00 40.25 580 ASP A N 1
ATOM 4537 C CA . ASP A 1 580 ? 9.193 5.531 23.834 1.00 40.25 580 ASP A CA 1
ATOM 4538 C C . ASP A 1 580 ? 9.175 5.350 22.300 1.00 40.25 580 ASP A C 1
ATOM 4540 O O . ASP A 1 580 ? 8.329 4.641 21.757 1.00 40.25 580 ASP A O 1
ATOM 4544 N N . ALA A 1 581 ? 10.167 5.918 21.599 1.00 41.34 581 ALA A N 1
ATOM 4545 C CA . ALA A 1 581 ? 10.432 5.671 20.179 1.00 41.34 581 ALA A CA 1
ATOM 4546 C C . ALA A 1 581 ? 11.186 4.354 19.905 1.00 41.34 581 ALA A C 1
ATOM 4548 O O . ALA A 1 581 ? 11.484 4.070 18.744 1.00 41.34 581 ALA A O 1
ATOM 4549 N N . MET A 1 582 ? 11.581 3.606 20.941 1.00 48.00 582 MET A N 1
ATOM 4550 C CA . MET A 1 582 ? 12.491 2.464 20.845 1.00 48.00 582 MET A CA 1
ATOM 4551 C C . MET A 1 582 ? 11.847 1.192 21.394 1.00 48.00 582 MET A C 1
ATOM 4553 O O . MET A 1 582 ? 11.808 0.972 22.603 1.00 48.00 582 MET A O 1
ATOM 4557 N N . HIS A 1 583 ? 11.452 0.280 20.506 1.00 52.03 583 HIS A N 1
ATOM 4558 C CA . HIS A 1 583 ? 11.184 -1.098 20.911 1.00 52.03 583 HIS A CA 1
ATOM 4559 C C . HIS A 1 583 ? 12.285 -2.040 20.427 1.00 52.03 583 HIS A C 1
ATOM 4561 O O . HIS A 1 583 ? 12.275 -2.492 19.281 1.00 52.03 583 HIS A O 1
ATOM 4567 N N . CYS A 1 584 ? 13.217 -2.365 21.323 1.00 52.09 584 CYS A N 1
ATOM 4568 C CA . CYS A 1 584 ? 14.063 -3.545 21.169 1.00 52.09 584 CYS A CA 1
ATOM 4569 C C . CYS A 1 584 ? 13.217 -4.807 21.390 1.00 52.09 584 CYS A C 1
ATOM 4571 O O . CYS A 1 584 ? 12.453 -4.863 22.353 1.00 52.09 584 CYS A O 1
ATOM 4573 N N . LEU A 1 585 ? 13.425 -5.865 20.598 1.00 51.53 585 LEU A N 1
ATOM 4574 C CA . LEU A 1 585 ? 12.824 -7.200 20.812 1.00 51.53 585 LEU A CA 1
ATOM 4575 C C . LEU A 1 585 ? 13.400 -7.951 22.045 1.00 51.53 585 LEU A C 1
ATOM 4577 O O . LEU A 1 585 ? 13.600 -9.162 22.020 1.00 51.53 585 LEU A O 1
ATOM 4581 N N . TYR A 1 586 ? 13.669 -7.228 23.135 1.00 40.69 586 TYR A N 1
ATOM 4582 C CA . TYR A 1 586 ? 14.493 -7.614 24.287 1.00 40.69 586 TYR A CA 1
ATOM 4583 C C . TYR A 1 586 ? 14.056 -8.911 24.992 1.00 40.69 586 TYR A C 1
ATOM 4585 O O . TYR A 1 586 ? 14.888 -9.649 25.512 1.00 40.69 586 TYR A O 1
ATOM 4593 N N . LYS A 1 587 ? 12.757 -9.233 25.000 1.00 42.41 587 LYS A N 1
ATOM 4594 C CA . LYS A 1 587 ? 12.252 -10.442 25.674 1.00 42.41 587 LYS A CA 1
ATOM 4595 C C . LYS A 1 587 ? 12.475 -11.746 24.893 1.00 42.41 587 LYS A C 1
ATOM 4597 O O . LYS A 1 587 ? 12.570 -12.794 25.524 1.00 42.41 587 LYS A O 1
ATOM 4602 N N . ALA A 1 588 ? 12.667 -11.695 23.573 1.00 45.03 588 ALA A N 1
ATOM 4603 C CA . ALA A 1 588 ? 12.879 -12.887 22.740 1.00 45.03 588 ALA A CA 1
ATOM 4604 C C . ALA A 1 588 ? 14.274 -13.533 22.917 1.00 45.03 588 ALA A C 1
ATOM 4606 O O . ALA A 1 588 ? 14.622 -14.489 22.227 1.00 45.03 588 ALA A O 1
ATOM 4607 N N . GLN A 1 589 ? 15.114 -12.971 23.793 1.00 51.38 589 GLN A N 1
ATOM 4608 C CA . GLN A 1 589 ? 16.574 -13.039 23.672 1.00 51.38 589 GLN A CA 1
ATOM 4609 C C . GLN A 1 589 ? 17.251 -13.977 24.680 1.00 51.38 589 GLN A C 1
ATOM 4611 O O . GLN A 1 589 ? 18.475 -14.113 24.676 1.00 51.38 589 GLN A O 1
ATOM 4616 N N . HIS A 1 590 ? 16.480 -14.685 25.509 1.00 43.38 590 HIS A N 1
ATOM 4617 C CA . HIS A 1 590 ? 17.031 -15.746 26.347 1.00 43.38 590 HIS A CA 1
ATOM 4618 C C . HIS A 1 590 ? 17.109 -17.088 25.589 1.00 43.38 590 HIS A C 1
ATOM 4620 O O . HIS A 1 590 ? 16.122 -17.784 25.374 1.00 43.38 590 HIS A O 1
ATOM 4626 N N . VAL A 1 591 ? 18.350 -17.478 25.271 1.00 46.94 591 VAL A N 1
ATOM 4627 C CA . VAL A 1 591 ? 18.831 -18.852 24.997 1.00 46.94 591 VAL A CA 1
ATOM 4628 C C . VAL A 1 591 ? 18.567 -19.467 23.602 1.00 46.94 591 VAL A C 1
ATOM 4630 O O . VAL A 1 591 ? 19.370 -20.298 23.187 1.00 46.94 591 VAL A O 1
ATOM 4633 N N . GLN A 1 592 ? 17.535 -19.093 22.830 1.00 50.69 592 GLN A N 1
ATOM 4634 C CA . GLN A 1 592 ? 17.089 -19.937 21.690 1.00 50.69 592 GLN A CA 1
ATOM 4635 C C . GLN A 1 592 ? 17.484 -19.567 20.232 1.00 50.69 592 GLN A C 1
ATOM 4637 O O . GLN A 1 592 ? 17.273 -20.428 19.364 1.00 50.69 592 GLN A O 1
ATOM 4642 N N . TYR A 1 593 ? 18.017 -18.371 19.914 1.00 53.69 593 TYR A N 1
ATOM 4643 C CA . TYR A 1 593 ? 18.062 -17.873 18.508 1.00 53.69 593 TYR A CA 1
ATOM 4644 C C . TYR A 1 593 ? 19.408 -17.327 17.965 1.00 53.69 593 TYR A C 1
ATOM 4646 O O . TYR A 1 593 ? 19.610 -17.371 16.752 1.00 53.69 593 TYR A O 1
ATOM 4654 N N . ASN A 1 594 ? 20.351 -16.911 18.820 1.00 53.97 594 ASN A N 1
ATOM 4655 C CA . ASN A 1 594 ? 21.726 -16.432 18.523 1.00 53.97 594 ASN A CA 1
ATOM 4656 C C . ASN A 1 594 ? 21.923 -15.141 17.693 1.00 53.97 594 ASN A C 1
ATOM 4658 O O . ASN A 1 594 ? 22.845 -14.383 18.009 1.00 53.97 594 ASN A O 1
ATOM 4662 N N . SER A 1 595 ? 21.175 -14.954 16.604 1.00 63.44 595 SER A N 1
ATOM 4663 C CA . SER A 1 595 ? 21.167 -13.745 15.765 1.00 63.44 595 SER A CA 1
ATOM 4664 C C . SER A 1 595 ? 19.955 -13.775 14.841 1.00 63.44 595 SER A C 1
ATOM 4666 O O . SER A 1 595 ? 19.704 -14.805 14.207 1.00 63.44 595 SER A O 1
ATOM 4668 N N . ILE A 1 596 ? 19.261 -12.651 14.677 1.00 67.69 596 ILE A N 1
ATOM 4669 C CA . ILE A 1 596 ? 18.338 -12.439 13.551 1.00 67.69 596 ILE A CA 1
ATOM 4670 C C . ILE A 1 596 ? 19.145 -12.091 12.288 1.00 67.69 596 ILE A C 1
ATOM 4672 O O . ILE A 1 596 ? 20.078 -11.294 12.352 1.00 67.69 596 ILE A O 1
ATOM 4676 N N . MET A 1 597 ? 18.809 -12.713 11.151 1.00 66.94 597 MET A N 1
ATOM 4677 C CA . MET A 1 597 ? 19.541 -12.569 9.881 1.00 66.94 597 MET A CA 1
ATOM 4678 C C . MET A 1 597 ? 18.724 -11.834 8.813 1.00 66.94 597 MET A C 1
ATOM 4680 O O . MET A 1 597 ? 19.186 -10.854 8.237 1.00 66.94 597 MET A O 1
ATOM 4684 N N . CYS A 1 598 ? 17.493 -12.296 8.583 1.00 64.31 598 CYS A N 1
ATOM 4685 C CA . CYS A 1 598 ? 16.545 -11.733 7.624 1.00 64.31 598 CYS A CA 1
ATOM 4686 C C . CYS A 1 598 ? 15.178 -11.543 8.294 1.00 64.31 598 CYS A C 1
ATOM 4688 O O . CYS A 1 598 ? 14.846 -12.245 9.254 1.00 64.31 598 CYS A O 1
ATOM 4690 N N . SER A 1 599 ? 14.387 -10.591 7.799 1.00 73.19 599 SER A N 1
ATOM 4691 C CA . SER A 1 599 ? 13.098 -10.209 8.373 1.00 73.19 599 SER A CA 1
ATOM 4692 C C . SER A 1 599 ? 12.109 -9.723 7.318 1.00 73.19 599 SER A C 1
ATOM 4694 O O . SER A 1 599 ? 12.485 -8.968 6.423 1.00 73.19 599 SER A O 1
ATOM 4696 N N . ALA A 1 600 ? 10.838 -10.059 7.509 1.00 77.06 600 ALA A N 1
ATOM 4697 C CA . ALA A 1 600 ? 9.703 -9.602 6.723 1.00 77.06 600 ALA A CA 1
ATOM 4698 C C . ALA A 1 600 ? 8.615 -9.046 7.648 1.00 77.06 600 ALA A C 1
ATOM 4700 O O . ALA A 1 600 ? 8.539 -9.401 8.825 1.00 77.06 600 ALA A O 1
ATOM 4701 N N . ILE A 1 601 ? 7.752 -8.197 7.102 1.00 76.81 601 ILE A N 1
ATOM 4702 C CA . ILE A 1 601 ? 6.598 -7.619 7.796 1.00 76.81 601 ILE A CA 1
ATOM 4703 C C . ILE A 1 601 ? 5.377 -7.941 6.942 1.00 76.81 601 ILE A C 1
ATOM 4705 O O . ILE A 1 601 ? 5.467 -7.878 5.714 1.00 76.81 601 ILE A O 1
ATOM 4709 N N . ALA A 1 602 ? 4.265 -8.321 7.565 1.00 74.56 602 ALA A N 1
ATOM 4710 C CA . ALA A 1 602 ? 3.003 -8.466 6.847 1.00 74.56 602 ALA A CA 1
ATOM 4711 C C . ALA A 1 602 ? 2.562 -7.095 6.302 1.00 74.56 602 ALA A C 1
ATOM 4713 O O . ALA A 1 602 ? 2.789 -6.073 6.953 1.00 74.56 602 ALA A O 1
ATOM 4714 N N . SER A 1 603 ? 1.915 -7.056 5.136 1.00 66.31 603 SER A N 1
ATOM 4715 C CA . SER A 1 603 ? 1.439 -5.809 4.507 1.00 66.31 603 SER A CA 1
ATOM 4716 C C . SER A 1 603 ? 0.456 -5.032 5.396 1.00 66.31 603 SER A C 1
ATOM 4718 O O . SER A 1 603 ? 0.474 -3.805 5.439 1.00 66.31 603 SER A O 1
ATOM 4720 N N . SER A 1 604 ? -0.315 -5.757 6.206 1.00 64.62 604 SER A N 1
ATOM 4721 C CA . SER A 1 604 ? -1.178 -5.278 7.293 1.00 64.62 604 SER A CA 1
ATOM 4722 C C . SER A 1 604 ? -0.442 -4.654 8.492 1.00 64.62 604 SER A C 1
ATOM 4724 O O . SER A 1 604 ? -1.090 -4.141 9.404 1.00 64.62 604 SER A O 1
ATOM 4726 N N . GLY A 1 605 ? 0.893 -4.720 8.558 1.00 68.19 605 GLY A N 1
ATOM 4727 C CA . GLY A 1 605 ? 1.711 -4.136 9.629 1.00 68.19 605 GLY A CA 1
ATOM 4728 C C . GLY A 1 605 ? 1.540 -4.766 11.018 1.00 68.19 605 GLY A C 1
ATOM 4729 O O . GLY A 1 605 ? 2.057 -4.227 11.996 1.00 68.19 605 GLY A O 1
ATOM 4730 N N . ASN A 1 606 ? 0.813 -5.884 11.113 1.00 69.31 606 ASN A N 1
ATOM 4731 C CA . ASN A 1 606 ? 0.370 -6.525 12.358 1.00 69.31 606 ASN A CA 1
ATOM 4732 C C . ASN A 1 606 ? 1.198 -7.762 12.762 1.00 69.31 606 ASN A C 1
ATOM 4734 O O . ASN A 1 606 ? 0.925 -8.376 13.794 1.00 69.31 606 ASN A O 1
ATOM 4738 N N . ALA A 1 607 ? 2.210 -8.132 11.974 1.00 74.19 607 ALA A N 1
ATOM 4739 C CA . ALA A 1 607 ? 3.132 -9.222 12.274 1.00 74.19 607 ALA A CA 1
ATOM 4740 C C . ALA A 1 607 ? 4.504 -9.002 11.629 1.00 74.19 607 ALA A C 1
ATOM 4742 O O . ALA A 1 607 ? 4.610 -8.468 10.522 1.00 74.19 607 ALA A O 1
ATOM 4743 N N . ILE A 1 608 ? 5.543 -9.488 12.308 1.00 77.19 608 ILE A N 1
ATOM 4744 C CA . ILE A 1 608 ? 6.876 -9.710 11.742 1.00 77.19 608 ILE A CA 1
ATOM 4745 C C . ILE A 1 608 ? 7.146 -11.204 11.621 1.00 77.19 608 ILE A C 1
ATOM 4747 O O . ILE A 1 608 ? 6.782 -11.984 12.499 1.00 77.19 608 ILE A O 1
ATOM 4751 N N . ALA A 1 609 ? 7.850 -11.583 10.564 1.00 79.75 609 ALA A N 1
ATOM 4752 C CA . ALA A 1 609 ? 8.516 -12.868 10.447 1.00 79.75 609 ALA A CA 1
ATOM 4753 C C . ALA A 1 609 ? 10.027 -12.643 10.391 1.00 79.75 609 ALA A C 1
ATOM 4755 O O . ALA A 1 609 ? 10.487 -11.643 9.835 1.00 79.75 609 ALA A O 1
ATOM 4756 N N . PHE A 1 610 ? 10.816 -13.561 10.938 1.00 78.12 610 PHE A N 1
ATOM 4757 C CA . PHE A 1 610 ? 12.271 -13.470 10.865 1.00 78.12 610 PHE A CA 1
ATOM 4758 C C . PHE A 1 610 ? 12.955 -14.839 10.836 1.00 78.12 610 PHE A C 1
ATOM 4760 O O . PHE A 1 610 ? 12.408 -15.838 11.309 1.00 78.12 610 PHE A O 1
ATOM 4767 N N . ILE A 1 611 ? 14.165 -14.866 10.273 1.00 77.44 611 ILE A N 1
ATOM 4768 C CA . ILE A 1 611 ? 15.018 -16.054 10.177 1.00 77.44 611 ILE A CA 1
ATOM 4769 C C . ILE A 1 611 ? 16.198 -15.903 11.140 1.00 77.44 611 ILE A C 1
ATOM 4771 O O . ILE A 1 611 ? 16.894 -14.883 11.120 1.00 77.44 611 ILE A O 1
ATOM 4775 N N . SER A 1 612 ? 16.434 -16.913 11.978 1.00 74.62 612 SER A N 1
ATOM 4776 C CA . SER A 1 612 ? 17.602 -16.970 12.861 1.00 74.62 612 SER A CA 1
ATOM 4777 C C . SER A 1 612 ? 18.856 -17.474 12.137 1.00 74.62 612 SER A C 1
ATOM 4779 O O . SER A 1 612 ? 18.773 -18.208 11.152 1.00 74.62 612 SER A O 1
ATOM 4781 N N . GLN A 1 613 ? 20.040 -17.212 12.697 1.00 71.44 613 GLN A N 1
ATOM 4782 C CA . GLN A 1 613 ? 21.305 -17.821 12.250 1.00 71.44 613 GLN A CA 1
ATOM 4783 C C . GLN A 1 613 ? 21.282 -19.360 12.303 1.00 71.44 613 GLN A C 1
ATOM 4785 O O . GLN A 1 613 ? 22.036 -20.026 11.602 1.00 71.44 613 GLN A O 1
ATOM 4790 N N . THR A 1 614 ? 20.406 -19.941 13.125 1.00 70.31 614 THR A N 1
ATOM 4791 C CA . THR A 1 614 ? 20.185 -21.392 13.224 1.00 70.31 614 THR A CA 1
ATOM 4792 C C . THR A 1 614 ? 19.171 -21.940 12.209 1.00 70.31 614 THR A C 1
ATOM 4794 O O . THR A 1 614 ? 18.841 -23.124 12.268 1.00 70.31 614 THR A O 1
ATOM 4797 N N . GLY A 1 615 ? 18.677 -21.111 11.281 1.00 71.38 615 GLY A N 1
ATOM 4798 C CA . GLY A 1 615 ? 17.738 -21.505 10.227 1.00 71.38 615 GLY A CA 1
ATOM 4799 C C . GLY A 1 615 ? 16.296 -21.713 10.700 1.00 71.38 615 GLY A C 1
ATOM 4800 O O . GLY A 1 615 ? 15.496 -22.285 9.958 1.00 71.38 615 GLY A O 1
ATOM 4801 N N . LYS A 1 616 ? 15.953 -21.270 11.919 1.00 74.06 616 LYS A N 1
ATOM 4802 C CA . LYS A 1 616 ? 14.566 -21.238 12.405 1.00 74.06 616 LYS A CA 1
ATOM 4803 C C . LYS A 1 616 ? 13.824 -20.087 11.739 1.00 74.06 616 LYS A C 1
ATOM 4805 O O . LYS A 1 616 ? 14.393 -19.006 11.595 1.00 74.06 616 LYS A O 1
ATOM 4810 N N . VAL A 1 617 ? 12.549 -20.293 11.425 1.00 76.38 617 VAL A N 1
ATOM 4811 C CA . VAL A 1 617 ? 11.632 -19.222 11.018 1.00 76.38 617 VAL A CA 1
ATOM 4812 C C . VAL A 1 617 ? 10.658 -18.990 12.168 1.00 76.38 617 VAL A C 1
ATOM 4814 O O . VAL A 1 617 ? 10.044 -19.935 12.661 1.00 76.38 617 VAL A O 1
ATOM 4817 N N . CYS A 1 618 ? 10.552 -17.745 12.621 1.00 74.38 618 CYS A N 1
ATOM 4818 C CA . CYS A 1 618 ? 9.699 -17.349 13.742 1.00 74.38 618 CYS A CA 1
ATOM 4819 C C . CYS A 1 618 ? 8.759 -16.229 13.299 1.00 74.38 618 CYS A C 1
ATOM 4821 O O . CYS A 1 618 ? 9.151 -15.391 12.484 1.00 74.38 618 CYS A O 1
ATOM 4823 N N . VAL A 1 619 ? 7.550 -16.183 13.859 1.00 75.50 619 VAL A N 1
ATOM 4824 C CA . VAL A 1 619 ? 6.577 -15.110 13.613 1.00 75.50 619 VAL A CA 1
ATOM 4825 C C . VAL A 1 619 ? 6.138 -14.507 14.941 1.00 75.50 619 VAL A C 1
ATOM 4827 O O . VAL A 1 619 ? 5.924 -15.216 15.919 1.00 75.50 619 VAL A O 1
ATOM 4830 N N . ALA A 1 620 ? 6.017 -13.184 14.998 1.00 72.62 620 ALA A N 1
ATOM 4831 C CA . ALA A 1 620 ? 5.540 -12.480 16.180 1.00 72.62 620 ALA A CA 1
ATOM 4832 C C . ALA A 1 620 ? 4.506 -11.408 15.794 1.00 72.62 620 ALA A C 1
ATOM 4834 O O . ALA A 1 620 ? 4.764 -10.634 14.866 1.00 72.62 620 ALA A O 1
ATOM 4835 N N . PRO A 1 621 ? 3.359 -11.324 16.494 1.00 69.56 621 PRO A N 1
ATOM 4836 C CA . PRO A 1 621 ? 2.402 -10.242 16.293 1.00 69.56 621 PRO A CA 1
ATOM 4837 C C . PRO A 1 621 ? 3.011 -8.894 16.704 1.00 69.56 621 PRO A C 1
ATOM 4839 O O . PRO A 1 621 ? 3.716 -8.805 17.710 1.00 69.56 621 PRO A O 1
ATOM 4842 N N . LEU A 1 622 ? 2.708 -7.843 15.943 1.00 69.00 622 LEU A N 1
ATOM 4843 C CA . LEU A 1 622 ? 3.008 -6.452 16.278 1.00 69.00 622 LEU A CA 1
ATOM 4844 C C . LEU A 1 622 ? 1.751 -5.760 16.811 1.00 69.00 622 LEU A C 1
ATOM 4846 O O . LEU A 1 622 ? 0.698 -5.824 16.182 1.00 69.00 622 LEU A O 1
ATOM 4850 N N . LEU A 1 623 ? 1.885 -5.055 17.933 1.00 62.94 623 LEU A N 1
ATOM 4851 C CA . LEU A 1 623 ? 0.829 -4.267 18.573 1.00 62.94 623 LEU A CA 1
ATOM 4852 C C . LEU A 1 623 ? 1.332 -2.874 18.960 1.00 62.94 623 LEU A C 1
ATOM 4854 O O . LEU A 1 623 ? 2.530 -2.677 19.180 1.00 62.94 623 LEU A O 1
ATOM 4858 N N . ALA A 1 624 ? 0.402 -1.931 19.137 1.00 57.41 624 ALA A N 1
ATOM 4859 C CA . ALA A 1 624 ? 0.674 -0.710 19.890 1.00 57.41 624 ALA A CA 1
ATOM 4860 C C . ALA A 1 624 ? 1.075 -1.047 21.335 1.00 57.41 624 ALA A C 1
ATOM 4862 O O . ALA A 1 624 ? 0.415 -1.827 22.024 1.00 57.41 624 ALA A O 1
ATOM 4863 N N . LEU A 1 625 ? 2.144 -0.415 21.809 1.00 52.66 625 LEU A N 1
ATOM 4864 C CA . LEU A 1 625 ? 2.594 -0.481 23.194 1.00 52.66 625 LEU A CA 1
ATOM 4865 C C . LEU A 1 625 ? 1.965 0.657 23.998 1.00 52.66 625 LEU A C 1
ATOM 4867 O O . LEU A 1 625 ? 1.811 1.769 23.497 1.00 52.66 625 LEU A O 1
ATOM 4871 N N . THR A 1 626 ? 1.729 0.429 25.290 1.00 45.53 626 THR A N 1
ATOM 4872 C CA . THR A 1 626 ? 1.148 1.413 26.231 1.00 45.53 626 THR A CA 1
ATOM 4873 C C . THR A 1 626 ? 1.949 2.713 26.398 1.00 45.53 626 THR A C 1
ATOM 4875 O O . THR A 1 626 ? 1.468 3.643 27.037 1.00 45.53 626 THR A O 1
ATOM 4878 N N . LYS A 1 627 ? 3.157 2.794 25.824 1.00 45.97 627 LYS A N 1
ATOM 4879 C CA . LYS A 1 627 ? 4.021 3.986 25.797 1.00 45.97 627 LYS A CA 1
ATOM 4880 C C . LYS A 1 627 ? 4.098 4.702 24.440 1.00 45.97 627 LYS A C 1
ATOM 4882 O O . LYS A 1 627 ? 4.767 5.721 24.341 1.00 45.97 627 LYS A O 1
ATOM 4887 N N . GLY A 1 628 ? 3.436 4.194 23.399 1.00 40.88 628 GLY A N 1
ATOM 4888 C CA . GLY A 1 628 ? 3.424 4.819 22.070 1.00 40.88 628 GLY A CA 1
ATOM 4889 C C . GLY A 1 628 ? 4.420 4.263 21.041 1.00 40.88 628 GLY A C 1
ATOM 4890 O O . GLY A 1 628 ? 4.634 4.877 20.000 1.00 40.88 628 GLY A O 1
ATOM 4891 N N . GLY A 1 629 ? 5.018 3.102 21.310 1.00 50.06 629 GLY A N 1
ATOM 4892 C CA . GLY A 1 629 ? 5.817 2.347 20.336 1.00 50.06 629 GLY A CA 1
ATOM 4893 C C . GLY A 1 629 ? 5.034 1.196 19.691 1.00 50.06 629 GLY A C 1
ATOM 4894 O O . GLY A 1 629 ? 3.872 0.963 20.023 1.00 50.06 629 GLY A O 1
ATOM 4895 N N . ILE A 1 630 ? 5.696 0.427 18.822 1.00 55.28 630 ILE A N 1
ATOM 4896 C CA . ILE A 1 630 ? 5.184 -0.847 18.286 1.00 55.28 630 ILE A CA 1
ATOM 4897 C C . ILE A 1 630 ? 6.047 -1.985 18.831 1.00 55.28 630 ILE A C 1
ATOM 4899 O O . ILE A 1 630 ? 7.271 -1.872 18.815 1.00 55.28 630 ILE A O 1
ATOM 4903 N N . GLY A 1 631 ? 5.447 -3.085 19.279 1.00 59.50 631 GLY A N 1
ATOM 4904 C CA . GLY A 1 631 ? 6.196 -4.237 19.778 1.00 59.50 631 GLY A CA 1
ATOM 4905 C C . GLY A 1 631 ? 5.367 -5.508 19.913 1.00 59.50 631 GLY A C 1
ATOM 4906 O O . GLY A 1 631 ? 4.199 -5.553 19.538 1.00 59.50 631 GLY A O 1
ATOM 4907 N N . THR A 1 632 ? 6.000 -6.554 20.436 1.00 59.31 632 THR A N 1
ATOM 4908 C CA . THR A 1 632 ? 5.426 -7.902 20.537 1.00 59.31 632 THR A CA 1
ATOM 4909 C C . THR A 1 632 ? 4.837 -8.144 21.935 1.00 59.31 632 THR A C 1
ATOM 4911 O O . THR A 1 632 ? 5.587 -7.992 22.910 1.00 59.31 632 THR A O 1
ATOM 4914 N N . PRO A 1 633 ? 3.562 -8.555 22.082 1.00 52.19 633 PRO A N 1
ATOM 4915 C CA . PRO A 1 633 ? 3.002 -8.951 23.375 1.00 52.19 633 PRO A CA 1
ATOM 4916 C C . PRO A 1 633 ? 3.772 -10.136 23.967 1.00 52.19 633 PRO A C 1
ATOM 4918 O O . PRO A 1 633 ? 4.227 -11.013 23.237 1.00 52.19 633 PRO A O 1
ATOM 4921 N N . ASP A 1 634 ? 3.928 -10.123 25.292 1.00 51.44 634 ASP A N 1
ATOM 4922 C CA . ASP A 1 634 ? 4.473 -11.170 26.177 1.00 51.44 634 ASP A CA 1
ATOM 4923 C C . ASP A 1 634 ? 5.868 -11.756 25.880 1.00 51.44 634 ASP A C 1
ATOM 4925 O O . ASP A 1 634 ? 6.500 -12.321 26.772 1.00 51.44 634 ASP A O 1
ATOM 4929 N N . GLY A 1 635 ? 6.460 -11.442 24.729 1.00 50.44 635 GLY A N 1
ATOM 4930 C CA . GLY A 1 635 ? 7.904 -11.446 24.517 1.00 50.44 635 GLY A CA 1
ATOM 4931 C C . GLY A 1 635 ? 8.516 -12.736 23.982 1.00 50.44 635 GLY A C 1
ATOM 4932 O O . GLY A 1 635 ? 9.722 -12.751 23.753 1.00 50.44 635 GLY A O 1
ATOM 4933 N N . LEU A 1 636 ? 7.717 -13.775 23.735 1.00 50.06 636 LEU A N 1
ATOM 4934 C CA . LEU A 1 636 ? 8.131 -14.927 22.937 1.00 50.06 636 LEU A CA 1
ATOM 4935 C C . LEU A 1 636 ? 7.490 -14.842 21.543 1.00 50.06 636 LEU A C 1
ATOM 4937 O O . LEU A 1 636 ? 6.263 -14.837 21.440 1.00 50.06 636 LEU A O 1
ATOM 4941 N N . PRO A 1 637 ? 8.294 -14.788 20.465 1.00 55.00 637 PRO A N 1
ATOM 4942 C CA . PRO A 1 637 ? 7.826 -15.106 19.124 1.00 55.00 637 PRO A CA 1
ATOM 4943 C C . PRO A 1 637 ? 7.195 -16.499 19.110 1.00 55.00 637 PRO A C 1
ATOM 4945 O O . PRO A 1 637 ? 7.681 -17.412 19.780 1.00 55.00 637 PRO A O 1
ATOM 4948 N N . MET A 1 638 ? 6.155 -16.679 18.305 1.00 53.16 638 MET A N 1
ATOM 4949 C CA . MET A 1 638 ? 5.670 -18.008 17.972 1.00 53.16 638 MET A CA 1
ATOM 4950 C C . MET A 1 638 ? 6.706 -18.645 17.036 1.00 53.16 638 MET A C 1
ATOM 4952 O O . MET A 1 638 ? 6.841 -18.255 15.871 1.00 53.16 638 MET A O 1
ATOM 4956 N N . GLU A 1 639 ? 7.487 -19.600 17.547 1.00 55.00 639 GLU A N 1
ATOM 4957 C CA . GLU A 1 639 ? 8.190 -20.528 16.660 1.00 55.00 639 GLU A CA 1
ATOM 4958 C C . GLU A 1 639 ? 7.138 -21.249 15.815 1.00 55.00 639 GLU A C 1
ATOM 4960 O O . GLU A 1 639 ? 6.133 -21.718 16.353 1.00 55.00 639 GLU A O 1
ATOM 4965 N N . LEU A 1 640 ? 7.390 -21.419 14.514 1.00 52.47 640 LEU A N 1
ATOM 4966 C CA . LEU A 1 640 ? 6.734 -22.509 13.798 1.00 52.47 640 LEU A CA 1
ATOM 4967 C C . LEU A 1 640 ? 7.297 -23.802 14.402 1.00 52.47 640 LEU A C 1
ATOM 4969 O O . LEU A 1 640 ? 8.464 -24.139 14.161 1.00 52.47 640 LEU A O 1
ATOM 4973 N N . GLU A 1 641 ? 6.529 -24.437 15.293 1.00 48.03 641 GLU A N 1
ATOM 4974 C CA . GLU A 1 641 ? 7.069 -25.435 16.219 1.00 48.03 641 GLU A CA 1
ATOM 4975 C C . GLU A 1 641 ? 7.631 -26.651 15.467 1.00 48.03 641 GLU A C 1
ATOM 4977 O O . GLU A 1 641 ? 7.144 -27.058 14.412 1.00 48.03 641 GLU A O 1
ATOM 4982 N N . ARG A 1 642 ? 8.732 -27.207 15.986 1.00 44.41 642 ARG A N 1
ATOM 4983 C CA . ARG A 1 642 ? 9.603 -28.145 15.256 1.00 44.41 642 ARG A CA 1
ATOM 4984 C C . ARG A 1 642 ? 10.036 -27.605 13.888 1.00 44.41 642 ARG A C 1
ATOM 4986 O O . ARG A 1 642 ? 10.125 -28.353 12.913 1.00 44.41 642 ARG A O 1
ATOM 4993 N N . SER A 1 643 ? 10.425 -26.328 13.856 1.00 47.59 643 SER A N 1
ATOM 4994 C CA . SER A 1 643 ? 11.292 -25.739 12.830 1.00 47.59 643 SER A CA 1
ATOM 4995 C C . SER A 1 643 ? 12.516 -26.627 12.579 1.00 47.59 643 SER A C 1
ATOM 4997 O O . SER A 1 643 ? 13.548 -26.530 13.246 1.00 47.59 643 SER A O 1
ATOM 4999 N N . LEU A 1 644 ? 12.382 -27.530 11.606 1.00 46.31 644 LEU A N 1
ATOM 5000 C CA . LEU A 1 644 ? 13.464 -28.360 11.094 1.00 46.31 644 LEU A CA 1
ATOM 5001 C C . LEU A 1 644 ? 14.620 -27.459 10.645 1.00 46.31 644 LEU A C 1
ATOM 5003 O O . LEU A 1 644 ? 14.390 -26.391 10.075 1.00 46.31 644 LEU A O 1
ATOM 5007 N N . ARG A 1 645 ? 15.857 -27.930 10.840 1.00 53.94 645 ARG A N 1
ATOM 5008 C CA . ARG A 1 645 ? 17.097 -27.291 10.359 1.00 53.94 645 ARG A CA 1
ATOM 5009 C C . ARG A 1 645 ? 17.196 -27.398 8.829 1.00 53.94 645 ARG A C 1
ATOM 5011 O O . ARG A 1 645 ? 18.047 -28.110 8.305 1.00 53.94 645 ARG A O 1
ATOM 5018 N N . THR A 1 646 ? 16.237 -26.803 8.120 1.00 58.75 646 THR A N 1
ATOM 5019 C CA . THR A 1 646 ? 16.041 -27.008 6.680 1.00 58.75 646 THR A CA 1
ATOM 5020 C C . THR A 1 646 ? 16.775 -25.992 5.821 1.00 58.75 646 THR A C 1
ATOM 5022 O O . THR A 1 646 ? 17.424 -26.425 4.872 1.00 58.75 646 THR A O 1
ATOM 5025 N N . LEU A 1 647 ? 16.711 -24.695 6.150 1.00 65.88 647 LEU A N 1
ATOM 5026 C CA . LEU A 1 647 ? 17.493 -23.668 5.455 1.00 65.88 647 LEU A CA 1
ATOM 5027 C C . LEU A 1 647 ? 18.974 -23.837 5.816 1.00 65.88 647 LEU A C 1
ATOM 5029 O O . LEU A 1 647 ? 19.328 -23.934 6.990 1.00 65.88 647 LEU A O 1
ATOM 5033 N N . GLU A 1 648 ? 19.827 -23.904 4.802 1.00 71.44 648 GLU A N 1
ATOM 5034 C CA . GLU A 1 648 ? 21.266 -24.143 4.925 1.00 71.44 648 GLU A CA 1
ATOM 5035 C C . GLU A 1 648 ? 22.105 -22.865 4.843 1.00 71.44 648 GLU A C 1
ATOM 5037 O O . GLU A 1 648 ? 23.280 -22.917 5.205 1.00 71.44 648 GLU A O 1
ATOM 5042 N N . ARG A 1 649 ? 21.531 -21.756 4.355 1.00 73.88 649 ARG A N 1
ATOM 5043 C CA . ARG A 1 649 ? 22.164 -20.423 4.299 1.00 73.88 649 ARG A CA 1
ATOM 5044 C C . ARG A 1 649 ? 21.190 -19.305 4.722 1.00 73.88 649 ARG A C 1
ATOM 5046 O O . ARG A 1 649 ? 20.796 -18.487 3.888 1.00 73.88 649 ARG A O 1
ATOM 5053 N N . PRO A 1 650 ? 20.726 -19.284 5.989 1.00 68.25 650 PRO A N 1
ATOM 5054 C CA . PRO A 1 650 ? 19.768 -18.284 6.476 1.00 68.25 650 PRO A CA 1
ATOM 5055 C C . PRO A 1 650 ? 20.293 -16.839 6.436 1.00 68.25 650 PRO A C 1
ATOM 5057 O O . PRO A 1 650 ? 19.498 -15.906 6.501 1.00 68.25 650 PRO A O 1
ATOM 5060 N N . GLU A 1 651 ? 21.608 -16.642 6.322 1.00 66.81 651 GLU A N 1
ATOM 5061 C CA . GLU A 1 651 ? 22.264 -15.340 6.182 1.00 66.81 651 GLU A CA 1
ATOM 5062 C C . GLU A 1 651 ? 22.016 -14.639 4.835 1.00 66.81 651 GLU A C 1
ATOM 5064 O O . GLU A 1 651 ? 22.168 -13.424 4.753 1.00 66.81 651 GLU A O 1
ATOM 5069 N N . GLU A 1 652 ? 21.610 -15.381 3.802 1.00 72.81 652 GLU A N 1
ATOM 5070 C CA . GLU A 1 652 ? 21.301 -14.867 2.455 1.00 72.81 652 GLU A CA 1
ATOM 5071 C C . GLU A 1 652 ? 19.862 -15.205 2.015 1.00 72.81 652 GLU A C 1
ATOM 5073 O O . GLU A 1 652 ? 19.509 -15.053 0.845 1.00 72.81 652 GLU A O 1
ATOM 5078 N N . ALA A 1 653 ? 19.027 -15.705 2.929 1.00 81.38 653 ALA A N 1
ATOM 5079 C CA . ALA A 1 653 ? 17.667 -16.117 2.607 1.00 81.38 653 ALA A CA 1
ATOM 5080 C C . ALA A 1 653 ? 16.719 -14.913 2.456 1.00 81.38 653 ALA A C 1
ATOM 5082 O O . ALA A 1 653 ? 16.716 -14.009 3.290 1.00 81.38 653 ALA A O 1
ATOM 5083 N N . ASP A 1 654 ? 15.876 -14.924 1.422 1.00 86.44 654 ASP A N 1
ATOM 5084 C CA . ASP A 1 654 ? 14.823 -13.922 1.195 1.00 86.44 654 ASP A CA 1
ATOM 5085 C C . ASP A 1 654 ? 13.517 -14.414 1.845 1.00 86.44 654 ASP A C 1
ATOM 5087 O O . ASP A 1 654 ? 13.203 -15.608 1.796 1.00 86.44 654 ASP A O 1
ATOM 5091 N N . LEU A 1 655 ? 12.764 -13.505 2.469 1.00 86.31 655 LEU A N 1
ATOM 5092 C CA . LEU A 1 655 ? 11.562 -13.810 3.254 1.00 86.31 655 LEU A CA 1
ATOM 5093 C C . LEU A 1 655 ? 10.441 -12.828 2.894 1.00 86.31 655 LEU A C 1
ATOM 5095 O O . LEU A 1 655 ? 10.662 -11.617 2.922 1.00 86.31 655 LEU A O 1
ATOM 5099 N N . ARG A 1 656 ? 9.236 -13.323 2.591 1.00 88.06 656 ARG A N 1
ATOM 5100 C CA . ARG A 1 656 ? 8.044 -12.494 2.326 1.00 88.06 656 ARG A CA 1
ATOM 5101 C C . ARG A 1 656 ? 6.762 -13.145 2.829 1.00 88.06 656 ARG A C 1
ATOM 5103 O O . ARG A 1 656 ? 6.629 -14.364 2.788 1.00 88.06 656 ARG A O 1
ATOM 5110 N N . PHE A 1 657 ? 5.810 -12.315 3.243 1.00 83.38 657 PHE A N 1
ATOM 5111 C CA . PHE A 1 657 ? 4.399 -12.696 3.311 1.00 83.38 657 PHE A CA 1
ATOM 5112 C C . PHE A 1 657 ? 3.753 -12.497 1.929 1.00 83.38 657 PHE A C 1
ATOM 5114 O O . PHE A 1 657 ? 4.128 -11.566 1.217 1.00 83.38 657 PHE A O 1
ATOM 5121 N N . SER A 1 658 ? 2.782 -13.336 1.573 1.00 82.50 658 SER A N 1
ATOM 5122 C CA . SER A 1 658 ? 1.826 -13.068 0.497 1.00 82.50 658 SER A CA 1
ATOM 5123 C C . SER A 1 658 ? 0.727 -12.135 0.994 1.00 82.50 658 SER A C 1
ATOM 5125 O O . SER A 1 658 ? 0.209 -12.307 2.099 1.00 82.50 658 SER A O 1
ATOM 5127 N N . GLU A 1 659 ? 0.365 -11.162 0.161 1.00 71.88 659 GLU A N 1
ATOM 5128 C CA . GLU A 1 659 ? -0.731 -10.227 0.426 1.00 71.88 659 GLU A CA 1
ATOM 5129 C C . GLU A 1 659 ? -2.107 -10.826 0.080 1.00 71.88 659 GLU A C 1
ATOM 5131 O O . GLU A 1 659 ? -3.115 -10.356 0.599 1.00 71.88 659 GLU A O 1
ATOM 5136 N N . ASP A 1 660 ? -2.150 -11.871 -0.759 1.00 68.56 660 ASP A N 1
ATOM 5137 C CA . ASP A 1 660 ? -3.389 -12.495 -1.247 1.00 68.56 660 ASP A CA 1
ATOM 5138 C C . ASP A 1 660 ? -3.981 -13.525 -0.268 1.00 68.56 660 ASP A C 1
ATOM 5140 O O . ASP A 1 660 ? -5.198 -13.635 -0.133 1.00 68.56 660 ASP A O 1
ATOM 5144 N N . ASP A 1 661 ? -3.122 -14.333 0.365 1.00 71.38 661 ASP A N 1
ATOM 5145 C CA . ASP A 1 661 ? -3.525 -15.543 1.105 1.00 71.38 661 ASP A CA 1
ATOM 5146 C C . ASP A 1 661 ? -2.774 -15.760 2.432 1.00 71.38 661 ASP A C 1
ATOM 5148 O O . ASP A 1 661 ? -2.922 -16.798 3.083 1.00 71.38 661 ASP A O 1
ATOM 5152 N N . GLY A 1 662 ? -1.955 -14.789 2.844 1.00 71.50 662 GLY A N 1
ATOM 5153 C CA . GLY A 1 662 ? -1.236 -14.814 4.117 1.00 71.50 662 GLY A CA 1
ATOM 5154 C C . GLY A 1 662 ? -0.102 -15.841 4.218 1.00 71.50 662 GLY A C 1
ATOM 5155 O O . GLY A 1 662 ? 0.492 -15.961 5.292 1.00 71.50 662 GLY A O 1
ATOM 5156 N N . ARG A 1 663 ? 0.249 -16.581 3.152 1.00 82.69 663 ARG A N 1
ATOM 5157 C CA . ARG A 1 663 ? 1.411 -17.489 3.170 1.00 82.69 663 ARG A CA 1
ATOM 5158 C C . ARG A 1 663 ? 2.697 -16.749 3.539 1.00 82.69 663 ARG A C 1
ATOM 5160 O O . ARG A 1 663 ? 3.011 -15.721 2.949 1.00 82.69 663 ARG A O 1
ATOM 5167 N N . LEU A 1 664 ? 3.500 -17.318 4.435 1.00 85.00 664 LEU A N 1
ATOM 5168 C CA . LEU A 1 664 ? 4.900 -16.928 4.614 1.00 85.00 664 LEU A CA 1
ATOM 5169 C C . LEU A 1 664 ? 5.782 -17.818 3.739 1.00 85.00 664 LEU A C 1
ATOM 5171 O O . LEU A 1 664 ? 5.690 -19.047 3.798 1.00 85.00 664 LEU A O 1
ATOM 5175 N N . ILE A 1 665 ? 6.651 -17.193 2.953 1.00 88.50 665 ILE A N 1
ATOM 5176 C CA . ILE A 1 665 ? 7.526 -17.848 1.985 1.00 88.50 665 ILE A CA 1
ATOM 5177 C C . ILE A 1 665 ? 8.972 -17.437 2.263 1.00 88.50 665 ILE A C 1
ATOM 5179 O O . ILE A 1 665 ? 9.291 -16.248 2.321 1.00 88.50 665 ILE A O 1
ATOM 5183 N N . ALA A 1 666 ? 9.846 -18.431 2.423 1.00 88.44 666 ALA A N 1
ATOM 5184 C CA . ALA A 1 666 ? 11.282 -18.259 2.629 1.00 88.44 666 ALA A CA 1
ATOM 5185 C C . ALA A 1 666 ? 12.076 -19.082 1.607 1.00 88.44 666 ALA A C 1
ATOM 5187 O O . ALA A 1 666 ? 11.729 -20.238 1.355 1.00 88.44 666 ALA A O 1
ATOM 5188 N N . VAL A 1 667 ? 13.160 -18.529 1.060 1.00 87.88 667 VAL A N 1
ATOM 5189 C CA . VAL A 1 667 ? 14.082 -19.257 0.170 1.00 87.88 667 VAL A CA 1
ATOM 5190 C C . VAL A 1 667 ? 15.539 -18.925 0.491 1.00 87.88 667 VAL A C 1
ATOM 5192 O O . VAL A 1 667 ? 15.888 -17.752 0.590 1.00 87.88 667 VAL A O 1
ATOM 5195 N N . ASP A 1 668 ? 16.393 -19.941 0.649 1.00 84.62 668 ASP A N 1
ATOM 5196 C CA . ASP A 1 668 ? 17.848 -19.755 0.797 1.00 84.62 668 ASP A CA 1
ATOM 5197 C C . ASP A 1 668 ? 18.602 -19.811 -0.543 1.00 84.62 668 ASP A C 1
ATOM 5199 O O . ASP A 1 668 ? 18.069 -20.246 -1.565 1.00 84.62 668 ASP A O 1
ATOM 5203 N N . THR A 1 669 ? 19.880 -19.420 -0.547 1.00 80.75 669 THR A N 1
ATOM 5204 C CA . THR A 1 669 ? 20.742 -19.441 -1.745 1.00 80.75 669 THR A CA 1
ATOM 5205 C C . THR A 1 669 ? 21.155 -20.837 -2.216 1.00 80.75 669 THR A C 1
ATOM 5207 O O . THR A 1 669 ? 21.922 -20.970 -3.165 1.00 80.75 669 THR A O 1
ATOM 5210 N N . LYS A 1 670 ? 20.609 -21.910 -1.632 1.00 78.81 670 LYS A N 1
ATOM 5211 C CA . LYS A 1 670 ? 20.682 -23.271 -2.185 1.00 78.81 670 LYS A CA 1
ATOM 5212 C C . LYS A 1 670 ? 19.371 -23.706 -2.847 1.00 78.81 670 LYS A C 1
ATOM 5214 O O . LYS A 1 670 ? 19.291 -24.835 -3.321 1.00 78.81 670 LYS A O 1
ATOM 5219 N N . GLY A 1 671 ? 18.377 -22.818 -2.930 1.00 79.12 671 GLY A N 1
ATOM 5220 C CA . GLY A 1 671 ? 17.077 -23.096 -3.535 1.00 79.12 671 GLY A CA 1
ATOM 5221 C C . GLY A 1 671 ? 16.131 -23.862 -2.612 1.00 79.12 671 GLY A C 1
ATOM 5222 O O . GLY A 1 671 ? 15.168 -24.459 -3.091 1.00 79.12 671 GLY A O 1
ATOM 5223 N N . LYS A 1 672 ? 16.367 -23.881 -1.294 1.00 83.44 672 LYS A N 1
ATOM 5224 C CA . LYS A 1 672 ? 15.428 -24.511 -0.362 1.00 83.44 672 LYS A CA 1
ATOM 5225 C C . LYS A 1 672 ? 14.284 -23.566 -0.050 1.00 83.44 672 LYS A C 1
ATOM 5227 O O . LYS A 1 672 ? 14.449 -22.595 0.682 1.00 83.44 672 LYS A O 1
ATOM 5232 N N . LEU A 1 673 ? 13.124 -23.892 -0.602 1.00 85.69 673 LEU A N 1
ATOM 5233 C CA . LEU A 1 673 ? 11.874 -23.173 -0.435 1.00 85.69 673 LEU A CA 1
ATOM 5234 C C . LEU A 1 673 ? 11.082 -23.744 0.750 1.00 85.69 673 LEU A C 1
ATOM 5236 O O . LEU A 1 673 ? 10.881 -24.956 0.865 1.00 85.69 673 LEU A O 1
ATOM 5240 N N . LEU A 1 674 ? 10.608 -22.859 1.620 1.00 85.94 674 LEU A N 1
ATOM 5241 C CA . LEU A 1 674 ? 9.697 -23.153 2.722 1.00 85.94 674 LEU A CA 1
ATOM 5242 C C . LEU A 1 674 ? 8.448 -22.286 2.551 1.00 85.94 674 LEU A C 1
ATOM 5244 O O . LEU A 1 674 ? 8.562 -21.074 2.379 1.00 85.94 674 LEU A O 1
ATOM 5248 N N . ILE A 1 675 ? 7.273 -22.913 2.599 1.00 85.69 675 ILE A N 1
ATOM 5249 C CA . ILE A 1 675 ? 5.967 -22.251 2.498 1.00 85.69 675 ILE A CA 1
ATOM 5250 C C . ILE A 1 675 ? 5.160 -22.646 3.736 1.00 85.69 675 ILE A C 1
ATOM 5252 O O . ILE A 1 675 ? 5.028 -23.835 4.024 1.00 85.69 675 ILE A O 1
ATOM 5256 N N . ALA A 1 676 ? 4.623 -21.674 4.467 1.00 80.75 676 ALA A N 1
ATOM 5257 C CA . ALA A 1 676 ? 3.767 -21.903 5.629 1.00 80.75 676 ALA A CA 1
ATOM 5258 C C . ALA A 1 676 ? 2.477 -21.081 5.510 1.00 80.75 676 ALA A C 1
ATOM 5260 O O . ALA A 1 676 ? 2.529 -19.904 5.158 1.00 80.75 676 ALA A O 1
ATOM 5261 N N . HIS A 1 677 ? 1.327 -21.690 5.800 1.00 75.12 677 HIS A N 1
ATOM 5262 C CA . HIS A 1 677 ? 0.015 -21.043 5.708 1.00 75.12 677 HIS A CA 1
ATOM 5263 C C . HIS A 1 677 ? -0.402 -20.429 7.053 1.00 75.12 677 HIS A C 1
ATOM 5265 O O . HIS A 1 677 ? -0.313 -21.082 8.093 1.00 75.12 677 HIS A O 1
ATOM 5271 N N . PHE A 1 678 ? -0.896 -19.188 7.034 1.00 65.88 678 PHE A N 1
ATOM 5272 C CA . PHE A 1 678 ? -1.379 -18.479 8.224 1.00 65.88 678 PHE A CA 1
ATOM 5273 C C . PHE A 1 678 ? -2.893 -18.313 8.125 1.00 65.88 678 PHE A C 1
ATOM 5275 O O . PHE A 1 678 ? -3.387 -17.465 7.387 1.00 65.88 678 PHE A O 1
ATOM 5282 N N . GLY A 1 679 ? -3.635 -19.150 8.851 1.00 48.59 679 GLY A N 1
ATOM 5283 C CA . GLY A 1 679 ? -5.092 -19.118 8.851 1.00 48.59 679 GLY A CA 1
ATOM 5284 C C . GLY A 1 679 ? -5.636 -18.020 9.762 1.00 48.59 679 GLY A C 1
ATOM 5285 O O . GLY A 1 679 ? -5.388 -18.028 10.970 1.00 48.59 679 GLY A O 1
ATOM 5286 N N . GLY A 1 680 ? -6.428 -17.112 9.194 1.00 39.66 680 GLY A N 1
ATOM 5287 C CA . GLY A 1 680 ? -7.392 -16.323 9.959 1.00 39.66 680 GLY A CA 1
ATOM 5288 C C . GLY A 1 680 ? -8.657 -17.141 10.249 1.00 39.66 680 GLY A C 1
ATOM 5289 O O . GLY A 1 680 ? -9.125 -17.890 9.389 1.00 39.66 680 GLY A O 1
ATOM 5290 N N . ARG A 1 681 ? -9.208 -16.983 11.454 1.00 29.39 681 ARG A N 1
ATOM 5291 C CA . ARG A 1 681 ? -10.546 -17.425 11.875 1.00 29.39 681 ARG A CA 1
ATOM 5292 C C . ARG A 1 681 ? -11.161 -16.377 12.796 1.00 29.39 681 ARG A C 1
ATOM 5294 O O . ARG A 1 681 ? -10.383 -15.767 13.564 1.00 29.39 681 ARG A O 1
#

Sequence (681 aa):
MIYGYESQWKGPESLTVTITNIAHSFVTRLIAQREHSGKRPMIFVAHCFGGIVLIKAMNILKDKHSDVLKAVAGLVFFGTPFRGVNGAMSNGQLVERARQQDGQEVRPEILNVLKEDDGYLQDILQQFINLSRAGAWSPVICCYTEMKPASVWRIVDDRHAAKEIVVKESSARLDIADIWHALPHDHFSMNKFVDCTDQNYLEVAGAILTIARGCTKRKSSWMPQTTATTSRPHIAPAPSPIPARSSGSEIGSMSLSEPRRPSSPRRPSVFAWHIEQTIPRFTMDNSVQKIDLKCKKAGVKSAFACGVSSDARRVFCLDEEKLAIYTIDAIGRGSVLCSSPPKPPRWKYHSAKMTASFLVATYTSLERSYCRVFRVPEKPDASPECFRCELDEETSADSQFQCVALHQSSSFVLVALAEHGVTGAASASRIHLYKIFPYATYQPTQHEVIPLDEVQDEDDGESSAPQALHGRAKFLTFSPDGSFLFCCTGVYKQIANSLTVWQITHDLNRFVAQFVCDKIHRYTKERSVLGITSAACWQSASTHPYMFVTTSPSSQRKYNKGEWSFIAPIGQPLPTNKDDAMHCLYKAQHVQYNSIMCSAIASSGNAIAFISQTGKVCVAPLLALTKGGIGTPDGLPMELERSLRTLERPEEADLRFSEDDGRLIAVDTKGKLLIAHFGGR

Organism: NCBI:txid1314786